Protein AF-0000000065923334 (afdb_homodimer)

Solvent-accessible surface area (backbone atoms only — not comparable to full-atom values): 30752 Å² total; per-residue (Å²): 133,65,55,25,35,30,34,39,25,68,46,68,60,24,47,44,51,48,52,45,28,43,75,62,55,32,45,73,48,76,42,42,75,89,72,54,79,88,56,65,76,71,51,62,82,41,47,35,40,34,36,36,36,59,44,89,51,41,60,65,51,36,52,54,48,45,75,56,58,66,65,83,81,29,35,36,35,35,48,42,52,31,47,34,77,88,77,65,38,38,50,63,55,48,43,44,72,52,42,68,85,41,55,64,32,28,46,32,29,14,68,57,46,70,49,48,74,72,68,32,42,33,46,35,32,31,10,18,57,68,72,62,34,48,54,49,35,71,46,50,40,42,80,50,39,35,55,37,52,38,71,52,29,58,14,31,43,44,22,40,30,50,33,28,37,50,7,22,49,32,14,26,37,55,44,64,65,37,50,56,25,35,42,19,47,48,52,33,52,42,49,51,38,43,40,59,53,34,39,74,75,64,18,50,68,69,41,35,59,28,48,15,12,40,5,20,30,44,28,34,44,72,30,84,83,25,45,27,12,42,35,16,25,33,38,39,70,69,40,50,59,70,55,19,54,72,72,33,85,71,83,45,51,18,63,58,37,23,50,43,48,47,54,50,25,62,77,66,71,53,84,45,68,67,48,48,38,45,34,34,35,67,72,63,78,32,52,62,68,56,37,49,51,55,64,55,65,48,80,81,66,67,76,67,74,79,88,130,133,64,54,25,35,30,33,38,25,70,46,69,60,24,46,44,49,49,53,46,27,42,74,61,55,31,46,72,48,76,43,42,74,89,73,52,79,89,58,64,75,72,51,62,82,40,46,34,40,34,36,36,37,58,45,89,50,41,60,64,51,36,53,54,47,45,74,56,58,65,64,84,82,28,33,37,35,35,48,42,51,32,46,33,77,90,77,64,38,38,49,61,54,48,44,42,70,53,40,67,87,40,55,63,33,28,48,29,28,14,69,57,46,70,48,48,74,72,67,32,42,31,45,36,33,30,10,19,56,68,72,62,33,48,54,49,36,71,48,49,39,43,79,50,39,35,57,38,55,38,70,52,28,60,15,29,44,42,21,40,30,51,31,28,38,49,6,21,48,32,14,26,38,54,44,63,65,37,51,56,25,36,42,18,46,50,53,33,53,42,49,51,38,43,39,57,54,33,39,74,74,65,19,51,66,69,41,35,59,28,48,15,12,41,5,20,30,44,28,32,42,73,31,83,83,24,45,26,13,41,34,16,26,35,38,38,71,69,40,50,61,71,56,20,53,71,73,32,86,73,82,43,51,19,62,58,36,25,51,41,48,46,55,50,25,62,78,66,71,51,83,45,68,67,48,47,37,46,35,32,35,67,72,61,78,32,52,61,68,57,36,49,51,55,64,54,64,50,79,83,64,66,76,67,73,77,82,132

pLDDT: mean 94.19, std 11.27, range [17.94, 98.88]

Sequence (616 aa):
MSPRVLILGLGHWGQTLAYLFEQRGCTVSSWGRSQGALSAALFQDIHLLVSALPIKAVREVAAQVTRLHPPLGIILVSATKGLESETFATAADIWQTYCPHHDLVVLSGPNLASEIQQGLPAAAVVGGNLAATKQVQDCLGSPTFRLYSNEDRRGVEMGGIFKNVIAIACGVNDGLGLGVNARSALITRGLVEMVRVGTHWGGQVETFYGLSGLGDLLATCTSALSRNYQVGWHLAQGKSLSQALALTKGTAEGVNTARVLCTYAQQHQLDIPITAMVNAVLCGSLTPQAALHCLLERPFKPEVIPGQMSPRVLILGLGHWGQTLAYLFEQRGCTVSSWGRSQGALSAALFQDIHLLVSALPIKAVREVAAQVTRLHPPLGIILVSATKGLESETFATAADIWQTYCPHHDLVVLSGPNLASEIQQGLPAAAVVGGNLAATKQVQDCLGSPTFRLYSNEDRRGVEMGGIFKNVIAIACGVNDGLGLGVNARSALITRGLVEMVRVGTHWGGQVETFYGLSGLGDLLATCTSALSRNYQVGWHLAQGKSLSQALALTKGTAEGVNTARVLCTYAQQHQLDIPITAMVNAVLCGSLTPQAALHCLLERPFKPEVIPGQ

InterPro domains:
  IPR006109 Glycerol-3-phosphate dehydrogenase, NAD-dependent, C-terminal [PF07479] (152-292)
  IPR006168 Glycerol-3-phosphate dehydrogenase, NAD-dependent [MF_00394] (3-294)
  IPR006168 Glycerol-3-phosphate dehydrogenase, NAD-dependent [PIRSF000114] (2-303)
  IPR006168 Glycerol-3-phosphate dehydrogenase, NAD-dependent [PS00957] (160-181)
  IPR008927 6-phosphogluconate dehydrogenase-like, C-terminal domain superfamily [SSF48179] (151-303)
  IPR011128 Glycerol-3-phosphate dehydrogenase, NAD-dependent, N-terminal [PF01210] (44-128)
  IPR013328 6-phosphogluconate dehydrogenase, domain 2 [G3DSA:1.10.1040.10] (162-306)
  IPR036291 NAD(P)-binding domain superfamily [SSF51735] (3-152)

Foldseek 3Di:
DAAEEEEEADPLVSVLQQVLLVVLPHHYHYDYPVVPADDLVSLPRHQEYEYPDEPVCLLVNLQRVLVSPRDENYEYEYAYQFADQPPRDFSQRSNCVSPVRHHYKYKAFLDDSVCVVVLAAGEIEIEDDDVSQVVVCSSRDDPRYHYYYHPQRQLLNLLSHQLLQLLLLLLLCVLLVVDDVVNVVSLVVSLLLSLQLSVVVPGDNVSLVDGSHSRNSCSQNPDPSRLSSQLSNVLNVVDASVVSNVVRPDDRNNQSSLNRVVVVCVVVVRDRLSSVLSNCSNVPVDRSVRSVVVVVPDDDDPPDPDDD/DAAEEEEEADPLVSVLQQVLLVVLVHHYHYDYPVVPADDLVSLPRHQEYEYPDEPVCLLVNLQRVLVSPRDENHEYEYAYQAADQPPRDFSQRSNCVSPVRHHYKYKAFQDDSVCVVVLAAGEIEIEDDPVSQVVVCSSRDDPRYHYYYHPQRQLLNLLSHQLLQLLLLLLLCVLLVVDDVVNVVSLVVSLLLSLQLSVVVPGDSVSLVDGSHSVNSCSQNPDPSRLSSQLSNVLNVVDASVVSNVVRPDDRNNQSSLNRVVVVCVVVVGDRLSSVLSNCSNVPVDRSVRSVVVVVPDDDDDPDPDDD

Structure (mmCIF, N/CA/C/O backbone):
data_AF-0000000065923334-model_v1
#
loop_
_entity.id
_entity.type
_entity.pdbx_description
1 polymer 'Glycerol-3-phosphate dehydrogenase'
#
loop_
_atom_site.group_PDB
_atom_site.id
_atom_site.type_symbol
_atom_site.label_atom_id
_atom_site.label_alt_id
_atom_site.label_comp_id
_atom_site.label_asym_id
_atom_site.label_entity_id
_atom_site.label_seq_id
_atom_site.pdbx_PDB_ins_code
_atom_site.Cartn_x
_atom_site.Cartn_y
_atom_site.Cartn_z
_atom_site.occupancy
_atom_site.B_iso_or_equiv
_atom_site.auth_seq_id
_atom_site.auth_comp_id
_atom_site.auth_asym_id
_atom_site.auth_atom_id
_atom_site.pdbx_PDB_model_num
ATOM 1 N N . MET A 1 1 ? -21.312 30.078 19.25 1 72.88 1 MET A N 1
ATOM 2 C CA . MET A 1 1 ? -20.344 30.828 18.453 1 72.88 1 MET A CA 1
ATOM 3 C C . MET A 1 1 ? -19.484 29.891 17.609 1 72.88 1 MET A C 1
ATOM 5 O O . MET A 1 1 ? -19.25 28.734 18 1 72.88 1 MET A O 1
ATOM 9 N N . SER A 1 2 ? -19.125 30.25 16.422 1 91.12 2 SER A N 1
ATOM 10 C CA . SER A 1 2 ? -18.312 29.422 15.516 1 91.12 2 SER A CA 1
ATOM 11 C C . SER A 1 2 ? -16.891 29.297 16.016 1 91.12 2 SER A C 1
ATOM 13 O O . SER A 1 2 ? -16.281 30.266 16.469 1 91.12 2 SER A O 1
ATOM 15 N N . PRO A 1 3 ? -16.406 28.109 16.062 1 95.88 3 PRO A N 1
ATOM 16 C CA . PRO A 1 3 ? -15.016 27.953 16.531 1 95.88 3 PRO A CA 1
ATOM 17 C C . PRO A 1 3 ? -14.023 28.766 15.703 1 95.88 3 PRO A C 1
ATOM 19 O O . PRO A 1 3 ? -14.172 28.891 14.484 1 95.88 3 PRO A O 1
ATOM 22 N N . ARG A 1 4 ? -13.078 29.391 16.406 1 97.81 4 ARG A N 1
ATOM 23 C CA . ARG A 1 4 ? -12.047 30.203 15.758 1 97.81 4 ARG A CA 1
ATOM 24 C C . ARG A 1 4 ? -10.742 29.422 15.617 1 97.81 4 ARG A C 1
ATOM 26 O O . ARG A 1 4 ? -10.227 28.891 16.609 1 97.81 4 ARG A O 1
ATOM 33 N N . VAL A 1 5 ? -10.211 29.406 14.367 1 98.38 5 VAL A N 1
ATOM 34 C CA . VAL A 1 5 ? -9.008 28.641 14.047 1 98.38 5 VAL A CA 1
ATOM 35 C C . VAL A 1 5 ? -7.938 29.562 13.492 1 98.38 5 VAL A C 1
ATOM 37 O O . VAL A 1 5 ? -8.219 30.391 12.609 1 98.38 5 VAL A O 1
ATOM 40 N N . LEU A 1 6 ? -6.742 29.516 14.055 1 98.56 6 LEU A N 1
ATOM 41 C CA . LEU A 1 6 ? -5.59 30.203 13.492 1 98.56 6 LEU A CA 1
ATOM 42 C C . LEU A 1 6 ? -4.652 29.234 12.797 1 98.56 6 LEU A C 1
ATOM 44 O O . LEU A 1 6 ? -4.203 28.25 13.398 1 98.56 6 LEU A O 1
ATOM 48 N N . ILE A 1 7 ? -4.344 29.484 11.57 1 98.62 7 ILE A N 1
ATOM 49 C CA . ILE A 1 7 ? -3.447 28.641 10.797 1 98.62 7 ILE A CA 1
ATOM 50 C C . ILE A 1 7 ? -2.115 29.344 10.586 1 98.62 7 ILE A C 1
ATOM 52 O O . ILE A 1 7 ? -2.076 30.469 10.055 1 98.62 7 ILE A O 1
ATOM 56 N N . LEU A 1 8 ? -1.091 28.75 11.07 1 98.44 8 LEU A N 1
ATOM 57 C CA . LEU A 1 8 ? 0.266 29.219 10.805 1 98.44 8 LEU A CA 1
ATOM 58 C C . LEU A 1 8 ? 0.87 28.5 9.609 1 98.44 8 LEU A C 1
ATOM 60 O O . LEU A 1 8 ? 1.104 27.281 9.656 1 98.44 8 LEU A O 1
ATOM 64 N N . GLY A 1 9 ? 1.203 29.172 8.516 1 96.81 9 GLY A N 1
ATOM 65 C CA . GLY A 1 9 ? 1.685 28.625 7.258 1 96.81 9 GLY A CA 1
ATOM 66 C C . GLY A 1 9 ? 0.681 28.75 6.125 1 96.81 9 GLY A C 1
ATOM 67 O O . GLY A 1 9 ? -0.429 28.219 6.215 1 96.81 9 GLY A O 1
ATOM 68 N N . LEU A 1 10 ? 1.07 29.359 5.043 1 93.56 10 LEU A N 1
ATOM 69 C CA . LEU A 1 10 ? 0.17 29.656 3.934 1 93.56 10 LEU A CA 1
ATOM 70 C C . LEU A 1 10 ? 0.545 28.859 2.697 1 93.56 10 LEU A C 1
ATOM 72 O O . LEU A 1 10 ? 0.231 29.25 1.572 1 93.56 10 LEU A O 1
ATOM 76 N N . GLY A 1 11 ? 1.272 27.781 2.904 1 92.31 11 GLY A N 1
ATOM 77 C CA . GLY A 1 11 ? 1.536 26.891 1.788 1 92.31 11 GLY A CA 1
ATOM 78 C C . GLY A 1 11 ? 0.301 26.156 1.312 1 92.31 11 GLY A C 1
ATOM 79 O O . GLY A 1 11 ? -0.807 26.406 1.788 1 92.31 11 GLY A O 1
ATOM 80 N N . HIS A 1 12 ? 0.461 25.25 0.397 1 92 12 HIS A N 1
ATOM 81 C CA . HIS A 1 12 ? -0.661 24.531 -0.194 1 92 12 HIS A CA 1
ATOM 82 C C . HIS A 1 12 ? -1.487 23.828 0.876 1 92 12 HIS A C 1
ATOM 84 O O . HIS A 1 12 ? -2.719 23.891 0.85 1 92 12 HIS A O 1
ATOM 90 N N . TRP A 1 13 ? -0.776 23.203 1.788 1 95.38 13 TRP A N 1
ATOM 91 C CA . TRP A 1 13 ? -1.485 22.453 2.82 1 95.38 13 TRP A CA 1
ATOM 92 C C . TRP A 1 13 ? -2.184 23.391 3.795 1 95.38 13 TRP A C 1
ATOM 94 O O . TRP A 1 13 ? -3.312 23.141 4.215 1 95.38 13 TRP A O 1
ATOM 104 N N . GLY A 1 14 ? -1.472 24.469 4.191 1 96.94 14 GLY A N 1
ATOM 105 C CA . GLY A 1 14 ? -2.107 25.469 5.043 1 96.94 14 GLY A CA 1
ATOM 106 C C . GLY A 1 14 ? -3.375 26.047 4.445 1 96.94 14 GLY A C 1
ATOM 107 O O . GLY A 1 14 ? -4.391 26.156 5.129 1 96.94 14 GLY A O 1
ATOM 108 N N . GLN A 1 15 ? -3.326 26.312 3.195 1 97.06 15 GLN A N 1
ATOM 109 C CA . GLN A 1 15 ? -4.488 26.859 2.494 1 97.06 15 GLN A CA 1
ATOM 110 C C . GLN A 1 15 ? -5.605 25.812 2.408 1 97.06 15 GLN A C 1
ATOM 112 O O . GLN A 1 15 ? -6.785 26.156 2.535 1 97.06 15 GLN A O 1
ATOM 117 N N . THR A 1 16 ? -5.227 24.641 2.172 1 97.75 16 THR A N 1
ATOM 118 C CA . THR A 1 16 ? -6.203 23.547 2.102 1 97.75 16 THR A CA 1
ATOM 119 C C . THR A 1 16 ? -6.902 23.375 3.443 1 97.75 16 THR A C 1
ATOM 121 O O . THR A 1 16 ? -8.125 23.203 3.494 1 97.75 16 THR A O 1
ATOM 124 N N . LEU A 1 17 ? -6.129 23.422 4.512 1 98.38 17 LEU A N 1
ATOM 125 C CA . LEU A 1 17 ? -6.711 23.281 5.844 1 98.38 17 LEU A CA 1
ATOM 126 C C . LEU A 1 17 ? -7.637 24.453 6.152 1 98.38 17 LEU A C 1
ATOM 128 O O . LEU A 1 17 ? -8.703 24.266 6.738 1 98.38 17 LEU A O 1
ATOM 132 N N . ALA A 1 18 ? -7.215 25.641 5.73 1 98.19 18 ALA A N 1
ATOM 133 C CA . ALA A 1 18 ? -8.078 26.812 5.898 1 98.19 18 ALA A CA 1
ATOM 134 C C . ALA A 1 18 ? -9.43 26.594 5.219 1 98.19 18 ALA A C 1
ATOM 136 O O . ALA A 1 18 ? -10.477 26.828 5.82 1 98.19 18 ALA A O 1
ATOM 137 N N . TYR A 1 19 ? -9.344 26.156 4.008 1 97.75 19 TYR A N 1
ATOM 138 C CA . TYR A 1 19 ? -10.539 25.875 3.223 1 97.75 19 TYR A CA 1
ATOM 139 C C . TYR A 1 19 ? -11.43 24.859 3.928 1 97.75 19 TYR A C 1
ATOM 141 O O . TYR A 1 19 ? -12.641 25.062 4.047 1 97.75 19 TYR A O 1
ATOM 149 N N . LEU A 1 20 ? -10.891 23.781 4.445 1 97.88 20 LEU A N 1
ATOM 150 C CA . LEU A 1 20 ? -11.641 22.719 5.09 1 97.88 20 LEU A CA 1
ATOM 151 C C . LEU A 1 20 ? -12.312 23.219 6.367 1 97.88 20 LEU A C 1
ATOM 153 O O . LEU A 1 20 ? -13.477 22.922 6.617 1 97.88 20 LEU A O 1
ATOM 157 N N . PHE A 1 21 ? -11.562 23.969 7.172 1 98.31 21 PHE A N 1
ATOM 158 C CA . PHE A 1 21 ? -12.133 24.516 8.398 1 98.31 21 PHE A CA 1
ATOM 159 C C . PHE A 1 21 ? -13.273 25.469 8.078 1 98.31 21 PHE A C 1
ATOM 161 O O . PHE A 1 21 ? -14.305 25.469 8.758 1 98.31 21 PHE A O 1
ATOM 168 N N . GLU A 1 22 ? -13.102 26.297 7.082 1 97.94 22 GLU A N 1
ATOM 169 C CA . GLU A 1 22 ? -14.141 27.234 6.684 1 97.94 22 GLU A CA 1
ATOM 170 C C . GLU A 1 22 ? -15.398 26.5 6.227 1 97.94 22 GLU A C 1
ATOM 172 O O . GLU A 1 22 ? -16.516 26.922 6.539 1 97.94 22 GLU A O 1
ATOM 177 N N . GLN A 1 23 ? -15.227 25.453 5.535 1 96.5 23 GLN A N 1
ATOM 178 C CA . GLN A 1 23 ? -16.359 24.656 5.074 1 96.5 23 GLN A CA 1
ATOM 179 C C . GLN A 1 23 ? -17.141 24.078 6.25 1 96.5 23 GLN A C 1
ATOM 181 O O . GLN A 1 23 ? -18.344 23.828 6.133 1 96.5 23 GLN A O 1
ATOM 186 N N . ARG A 1 24 ? -16.5 23.922 7.344 1 96.94 24 ARG A N 1
ATOM 187 C CA . ARG A 1 24 ? -17.141 23.375 8.539 1 96.94 24 ARG A CA 1
ATOM 188 C C . ARG A 1 24 ? -17.734 24.5 9.398 1 96.94 24 ARG A C 1
ATOM 190 O O . ARG A 1 24 ? -18.219 24.234 10.5 1 96.94 24 ARG A O 1
ATOM 197 N N . GLY A 1 25 ? -17.609 25.734 8.938 1 97.12 25 GLY A N 1
ATOM 198 C CA . GLY A 1 25 ? -18.234 26.859 9.609 1 97.12 25 GLY A CA 1
ATOM 199 C C . GLY A 1 25 ? -17.344 27.547 10.617 1 97.12 25 GLY A C 1
ATOM 200 O O . GLY A 1 25 ? -17.781 28.391 11.391 1 97.12 25 GLY A O 1
ATOM 201 N N . CYS A 1 26 ? -16.094 27.219 10.594 1 98.25 26 CYS A N 1
ATOM 202 C CA . CYS A 1 26 ? -15.164 27.891 11.492 1 98.25 26 CYS A CA 1
ATOM 203 C C . CYS A 1 26 ? -14.773 29.266 10.961 1 98.25 26 CYS A C 1
ATOM 205 O O . CYS A 1 26 ? -14.812 29.5 9.758 1 98.25 26 CYS A O 1
ATOM 207 N N . THR A 1 27 ? -14.484 30.156 11.883 1 98.19 27 THR A N 1
ATOM 208 C CA . THR A 1 27 ? -13.812 31.391 11.523 1 98.19 27 THR A CA 1
ATOM 209 C C . THR A 1 27 ? -12.297 31.188 11.477 1 98.19 27 THR A C 1
ATOM 211 O O . THR A 1 27 ? -11.68 30.844 12.484 1 98.19 27 THR A O 1
ATOM 214 N N . VAL A 1 28 ? -11.727 31.453 10.297 1 98.25 28 VAL A N 1
ATOM 215 C CA . VAL A 1 28 ? -10.328 31.094 10.117 1 98.25 28 VAL A CA 1
ATOM 216 C C . VAL A 1 28 ? -9.492 32.344 9.906 1 98.25 28 VAL A C 1
ATOM 218 O O . VAL A 1 28 ? -9.867 33.219 9.117 1 98.25 28 VAL A O 1
ATOM 221 N N . SER A 1 29 ? -8.438 32.5 10.68 1 97.56 29 SER A N 1
ATOM 222 C CA . SER A 1 29 ? -7.355 33.469 10.414 1 97.56 29 SER A CA 1
ATOM 223 C C . SER A 1 29 ? -6.07 32.75 10.031 1 97.56 29 SER A C 1
ATOM 225 O O . SER A 1 29 ? -5.828 31.609 10.477 1 97.56 29 SER A O 1
ATOM 227 N N . SER A 1 30 ? -5.293 33.375 9.227 1 97.25 30 SER A N 1
ATOM 228 C CA . SER A 1 30 ? -4.066 32.75 8.75 1 97.25 30 SER A CA 1
ATOM 229 C C . SER A 1 30 ? -2.881 33.688 8.852 1 97.25 30 SER A C 1
ATOM 231 O O . SER A 1 30 ? -3.053 34.906 8.836 1 97.25 30 SER A O 1
ATOM 233 N N . TRP A 1 31 ? -1.714 33.125 8.977 1 97.81 31 TRP A N 1
ATOM 234 C CA . TRP A 1 31 ? -0.457 33.844 9.055 1 97.81 31 TRP A CA 1
ATOM 235 C C . TRP A 1 31 ? 0.638 33.125 8.258 1 97.81 31 TRP A C 1
ATOM 237 O O . TRP A 1 31 ? 0.708 31.906 8.258 1 97.81 31 TRP A O 1
ATOM 247 N N . GLY A 1 32 ? 1.428 33.906 7.527 1 95.69 32 GLY A N 1
ATOM 248 C CA . GLY A 1 32 ? 2.623 33.438 6.855 1 95.69 32 GLY A CA 1
ATOM 249 C C . GLY A 1 32 ? 3.875 34.188 7.238 1 95.69 32 GLY A C 1
ATOM 250 O O . GLY A 1 32 ? 3.793 35.312 7.727 1 95.69 32 GLY A O 1
ATOM 251 N N . ARG A 1 33 ? 5.023 33.688 6.965 1 90.44 33 ARG A N 1
ATOM 252 C CA . ARG A 1 33 ? 6.309 34.25 7.379 1 90.44 33 ARG A CA 1
ATOM 253 C C . ARG A 1 33 ? 6.562 35.594 6.711 1 90.44 33 ARG A C 1
ATOM 255 O O . ARG A 1 33 ? 7.211 36.469 7.293 1 90.44 33 ARG A O 1
ATOM 262 N N . SER A 1 34 ? 5.984 35.656 5.617 1 91.38 34 SER A N 1
ATOM 263 C CA . SER A 1 34 ? 6.188 36.906 4.875 1 91.38 34 SER A CA 1
ATOM 264 C C . SER A 1 34 ? 5.492 38.094 5.559 1 91.38 34 SER A C 1
ATOM 266 O O . SER A 1 34 ? 5.789 39.25 5.273 1 91.38 34 SER A O 1
ATOM 268 N N . GLN A 1 35 ? 4.574 37.781 6.438 1 92.69 35 GLN A N 1
ATOM 269 C CA . GLN A 1 35 ? 3.812 38.844 7.129 1 92.69 35 GLN A CA 1
ATOM 270 C C . GLN A 1 35 ? 4.59 39.375 8.312 1 92.69 35 GLN A C 1
ATOM 272 O O . GLN A 1 35 ? 4.145 40.344 8.969 1 92.69 35 GLN A O 1
ATOM 277 N N . GLY A 1 36 ? 5.695 38.812 8.555 1 92 36 GLY A N 1
ATOM 278 C CA . GLY A 1 36 ? 6.535 39.312 9.633 1 92 36 GLY A CA 1
ATOM 279 C C . GLY A 1 36 ? 6.254 38.625 10.961 1 92 36 GLY A C 1
ATOM 280 O O . GLY A 1 36 ? 5.93 37.438 11.008 1 92 36 GLY A O 1
ATOM 281 N N . ALA A 1 37 ? 6.402 39.438 12.047 1 93 37 ALA A N 1
ATOM 282 C CA . ALA A 1 37 ? 6.309 38.844 13.391 1 93 37 ALA A CA 1
ATOM 283 C C . ALA A 1 37 ? 4.855 38.562 13.766 1 93 37 ALA A C 1
ATOM 285 O O . ALA A 1 37 ? 3.949 39.312 13.367 1 93 37 ALA A O 1
ATOM 286 N N . LEU A 1 38 ? 4.688 37.531 14.531 1 96.12 38 LEU A N 1
ATOM 287 C CA . LEU A 1 38 ? 3.367 37.188 15.047 1 96.12 38 LEU A CA 1
ATOM 288 C C . LEU A 1 38 ? 2.875 38.219 16.031 1 96.12 38 LEU A C 1
ATOM 290 O O . LEU A 1 38 ? 3.654 38.75 16.844 1 96.12 38 LEU A O 1
ATOM 294 N N . SER A 1 39 ? 1.62 38.562 15.922 1 94.5 39 SER A N 1
ATOM 295 C CA . SER A 1 39 ? 1.006 39.5 16.844 1 94.5 39 SER A CA 1
ATOM 296 C C . SER A 1 39 ? 0.096 38.781 17.844 1 94.5 39 SER A C 1
ATOM 298 O O . SER A 1 39 ? -0.567 37.812 17.5 1 94.5 39 SER A O 1
ATOM 300 N N . ALA A 1 40 ? -0.014 39.344 18.984 1 93.94 40 ALA A N 1
ATOM 301 C CA . ALA A 1 40 ? -0.861 38.781 20.031 1 93.94 40 ALA A CA 1
ATOM 302 C C . ALA A 1 40 ? -2.328 38.781 19.609 1 93.94 40 ALA A C 1
ATOM 304 O O . ALA A 1 40 ? -3.09 37.906 20.016 1 93.94 40 ALA A O 1
ATOM 305 N N . ALA A 1 41 ? -2.699 39.688 18.766 1 94.12 41 ALA A N 1
ATOM 306 C CA . ALA A 1 41 ? -4.082 39.844 18.328 1 94.12 41 ALA A CA 1
ATOM 307 C C . ALA A 1 41 ? -4.559 38.594 17.578 1 94.12 41 ALA A C 1
ATOM 309 O O . ALA A 1 41 ? -5.746 38.25 17.609 1 94.12 41 ALA A O 1
ATOM 310 N N . LEU A 1 42 ? -3.689 37.875 16.984 1 95.25 42 LEU A N 1
ATOM 311 C CA . LEU A 1 42 ? -4.02 36.688 16.203 1 95.25 42 LEU A CA 1
ATOM 312 C C . LEU A 1 42 ? -4.512 35.562 17.109 1 95.25 42 LEU A C 1
ATOM 314 O O . LEU A 1 42 ? -5.203 34.656 16.641 1 95.25 42 LEU A O 1
ATOM 318 N N . PHE A 1 43 ? -4.172 35.625 18.375 1 95.56 43 PHE A N 1
ATOM 319 C CA . PHE A 1 43 ? -4.426 34.531 19.266 1 95.56 43 PHE A CA 1
ATOM 320 C C . PHE A 1 43 ? -5.668 34.781 20.109 1 95.56 43 PHE A C 1
ATOM 322 O O . PHE A 1 43 ? -6.031 33.938 20.953 1 95.56 43 PHE A O 1
ATOM 329 N N . GLN A 1 44 ? -6.316 35.875 19.859 1 92.12 44 GLN A N 1
ATOM 330 C CA . GLN A 1 44 ? -7.492 36.219 20.656 1 92.12 44 GLN A CA 1
ATOM 331 C C . GLN A 1 44 ? -8.641 35.25 20.375 1 92.12 44 GLN A C 1
ATOM 333 O O . GLN A 1 44 ? -9.07 35.125 19.219 1 92.12 44 GLN A O 1
ATOM 338 N N . ASP A 1 45 ? -9.125 34.531 21.359 1 93.06 45 ASP A N 1
ATOM 339 C CA . ASP A 1 45 ? -10.328 33.719 21.391 1 93.06 45 ASP A CA 1
ATOM 340 C C . ASP A 1 45 ? -10.219 32.531 20.406 1 93.06 45 ASP A C 1
ATOM 342 O O . ASP A 1 45 ? -11.227 32.094 19.844 1 93.06 45 ASP A O 1
ATOM 346 N N . ILE A 1 46 ? -8.992 32.156 20.094 1 95.44 46 ILE A N 1
ATOM 347 C CA . ILE A 1 46 ? -8.898 31.016 19.172 1 95.44 46 ILE A CA 1
ATOM 348 C C . ILE A 1 46 ? -9.102 29.703 19.938 1 95.44 46 ILE A C 1
ATOM 350 O O . ILE A 1 46 ? -8.727 29.594 21.094 1 95.44 46 ILE A O 1
ATOM 354 N N . HIS A 1 47 ? -9.68 28.781 19.25 1 96.38 47 HIS A N 1
ATOM 355 C CA . HIS A 1 47 ? -9.93 27.438 19.766 1 96.38 47 HIS A CA 1
ATOM 356 C C . HIS A 1 47 ? -8.844 26.469 19.328 1 96.38 47 HIS A C 1
ATOM 358 O O . HIS A 1 47 ? -8.414 25.625 20.109 1 96.38 47 HIS A O 1
ATOM 364 N N . LEU A 1 48 ? -8.406 26.578 18.109 1 98.25 48 LEU A N 1
ATOM 365 C CA . LEU A 1 48 ? -7.387 25.719 17.531 1 98.25 48 LEU A CA 1
ATOM 366 C C . LEU A 1 48 ? -6.258 26.547 16.922 1 98.25 48 LEU A C 1
ATOM 368 O O . LEU A 1 48 ? -6.512 27.562 16.266 1 98.25 48 LEU A O 1
ATOM 372 N N . LEU A 1 49 ? -5.09 26.188 17.234 1 98.56 49 LEU A N 1
ATOM 373 C CA . LEU A 1 49 ? -3.896 26.688 16.562 1 98.56 49 LEU A CA 1
ATOM 374 C C . LEU A 1 49 ? -3.291 25.594 15.664 1 98.56 49 LEU A C 1
ATOM 376 O O . LEU A 1 49 ? -2.736 24.609 16.172 1 98.56 49 LEU A O 1
ATOM 380 N N . VAL A 1 50 ? -3.338 25.766 14.344 1 98.81 50 VAL A N 1
ATOM 381 C CA . VAL A 1 50 ? -2.875 24.766 13.383 1 98.81 50 VAL A CA 1
ATOM 382 C C . VAL A 1 50 ? -1.543 25.203 12.781 1 98.81 50 VAL A C 1
ATOM 384 O O . VAL A 1 50 ? -1.436 26.297 12.234 1 98.81 50 VAL A O 1
ATOM 387 N N . SER A 1 51 ? -0.585 24.406 12.938 1 98.75 51 SER A N 1
ATOM 388 C CA . SER A 1 51 ? 0.716 24.656 12.328 1 98.75 51 SER A CA 1
ATOM 389 C C . SER A 1 51 ? 0.917 23.797 11.078 1 98.75 51 SER A C 1
ATOM 391 O O . SER A 1 51 ? 1.038 22.578 11.18 1 98.75 51 SER A O 1
ATOM 393 N N . ALA A 1 52 ? 0.936 24.391 9.945 1 98 52 ALA A N 1
ATOM 394 C CA . ALA A 1 52 ? 1.226 23.75 8.664 1 98 52 ALA A CA 1
ATOM 395 C C . ALA A 1 52 ? 2.516 24.297 8.055 1 98 52 ALA A C 1
ATOM 397 O O . ALA A 1 52 ? 2.58 24.547 6.855 1 98 52 ALA A O 1
ATOM 398 N N . LEU A 1 53 ? 3.48 24.516 8.867 1 97.56 53 LEU A N 1
ATOM 399 C CA . LEU A 1 53 ? 4.773 25.078 8.484 1 97.56 53 LEU A CA 1
ATOM 400 C C . LEU A 1 53 ? 5.738 23.984 8.055 1 97.56 53 LEU A C 1
ATOM 402 O O . LEU A 1 53 ? 5.652 22.859 8.547 1 97.56 53 LEU A O 1
ATOM 406 N N . PRO A 1 54 ? 6.668 24.297 7.145 1 95.94 54 PRO A N 1
ATOM 407 C CA . PRO A 1 54 ? 7.785 23.359 6.965 1 95.94 54 PRO A CA 1
ATOM 408 C C . PRO A 1 54 ? 8.625 23.188 8.227 1 95.94 54 PRO A C 1
ATOM 410 O O . PRO A 1 54 ? 8.695 24.109 9.055 1 95.94 54 PRO A O 1
ATOM 413 N N . ILE A 1 55 ? 9.227 22.094 8.344 1 97.56 55 ILE A N 1
ATOM 414 C CA . ILE A 1 55 ? 9.922 21.734 9.578 1 97.56 55 ILE A CA 1
ATOM 415 C C . ILE A 1 55 ? 10.977 22.797 9.898 1 97.56 55 ILE A C 1
ATOM 417 O O . ILE A 1 55 ? 11.234 23.078 11.062 1 97.56 55 ILE A O 1
ATOM 421 N N . LYS A 1 56 ? 11.594 23.391 8.945 1 95.88 56 LYS A N 1
ATOM 422 C CA . LYS A 1 56 ? 12.68 24.344 9.148 1 95.88 56 LYS A CA 1
ATOM 423 C C . LYS A 1 56 ? 12.188 25.625 9.828 1 95.88 56 LYS A C 1
ATOM 425 O O . LYS A 1 56 ? 12.969 26.344 10.438 1 95.88 56 LYS A O 1
ATOM 430 N N . ALA A 1 57 ? 10.922 25.875 9.734 1 96.69 57 ALA A N 1
ATOM 431 C CA . ALA A 1 57 ? 10.367 27.125 10.266 1 96.69 57 ALA A CA 1
ATOM 432 C C . ALA A 1 57 ? 9.742 26.906 11.641 1 96.69 57 ALA A C 1
ATOM 434 O O . ALA A 1 57 ? 9.477 27.859 12.367 1 96.69 57 ALA A O 1
ATOM 435 N N . VAL A 1 58 ? 9.508 25.703 12.078 1 98.06 58 VAL A N 1
ATOM 436 C CA . VAL A 1 58 ? 8.664 25.375 13.219 1 98.06 58 VAL A CA 1
ATOM 437 C C . VAL A 1 58 ? 9.273 25.922 14.5 1 98.06 58 VAL A C 1
ATOM 439 O O . VAL A 1 58 ? 8.594 26.578 15.289 1 98.06 58 VAL A O 1
ATOM 442 N N . ARG A 1 59 ? 10.539 25.688 14.719 1 98.06 59 ARG A N 1
ATOM 443 C CA . ARG A 1 59 ? 11.164 26.062 15.984 1 98.06 59 ARG A CA 1
ATOM 444 C C . ARG A 1 59 ? 11.109 27.578 16.188 1 98.06 59 ARG A C 1
ATOM 446 O O . ARG A 1 59 ? 10.766 28.047 17.266 1 98.06 59 ARG A O 1
ATOM 453 N N . GLU A 1 60 ? 11.484 28.297 15.156 1 97.38 60 GLU A N 1
ATOM 454 C CA . GLU A 1 60 ? 11.477 29.75 15.242 1 97.38 60 GLU A CA 1
ATOM 455 C C . GLU A 1 60 ? 10.078 30.281 15.539 1 97.38 60 GLU A C 1
ATOM 457 O O . GLU A 1 60 ? 9.898 31.156 16.391 1 97.38 60 GLU A O 1
ATOM 462 N N . VAL A 1 61 ? 9.094 29.766 14.867 1 98.06 61 VAL A N 1
ATOM 463 C CA . VAL A 1 61 ? 7.719 30.234 15.031 1 98.06 61 VAL A CA 1
ATOM 464 C C . VAL A 1 61 ? 7.191 29.797 16.391 1 98.06 61 VAL A C 1
ATOM 466 O O . VAL A 1 61 ? 6.48 30.547 17.062 1 98.06 61 VAL A O 1
ATOM 469 N N . ALA A 1 62 ? 7.496 28.594 16.828 1 98.19 62 ALA A N 1
ATOM 470 C CA . ALA A 1 62 ? 7.09 28.109 18.141 1 98.19 62 ALA A CA 1
ATOM 471 C C . ALA A 1 62 ? 7.629 29.016 19.25 1 98.19 62 ALA A C 1
ATOM 473 O O . ALA A 1 62 ? 6.934 29.297 20.219 1 98.19 62 ALA A O 1
ATOM 474 N N . ALA A 1 63 ? 8.883 29.438 19.078 1 97.75 63 ALA A N 1
ATOM 475 C CA . ALA A 1 63 ? 9.492 30.359 20.047 1 97.75 63 ALA A CA 1
ATOM 476 C C . ALA A 1 63 ? 8.719 31.672 20.109 1 97.75 63 ALA A C 1
ATOM 478 O O . ALA A 1 63 ? 8.516 32.219 21.188 1 97.75 63 ALA A O 1
ATOM 479 N N . GLN A 1 64 ? 8.297 32.188 18.984 1 97.62 64 GLN A N 1
ATOM 480 C CA . GLN A 1 64 ? 7.5 33.406 18.938 1 97.62 64 GLN A CA 1
ATOM 481 C C . GLN A 1 64 ? 6.16 33.188 19.641 1 97.62 64 GLN A C 1
ATOM 483 O O . GLN A 1 64 ? 5.727 34.062 20.406 1 97.62 64 GLN A O 1
ATOM 488 N N . VAL A 1 65 ? 5.508 32.125 19.359 1 97.81 65 VAL A N 1
ATOM 489 C CA . VAL A 1 65 ? 4.203 31.812 19.953 1 97.81 65 VAL A CA 1
ATOM 490 C C . VAL A 1 65 ? 4.316 31.75 21.469 1 97.81 65 VAL A C 1
ATOM 492 O O . VAL A 1 65 ? 3.479 32.312 22.188 1 97.81 65 VAL A O 1
ATOM 495 N N . THR A 1 66 ? 5.297 31.047 21.906 1 96.38 66 THR A N 1
ATOM 496 C CA . THR A 1 66 ? 5.523 30.906 23.344 1 96.38 66 THR A CA 1
ATOM 497 C C . THR A 1 66 ? 5.648 32.281 24 1 96.38 66 THR A C 1
ATOM 499 O O . THR A 1 66 ? 5.109 32.5 25.094 1 96.38 66 THR A O 1
ATOM 502 N N . ARG A 1 67 ? 6.336 33.188 23.359 1 95.94 67 ARG A N 1
ATOM 503 C CA . ARG A 1 67 ? 6.574 34.5 23.906 1 95.94 67 ARG A CA 1
ATOM 504 C C . ARG A 1 67 ? 5.277 35.312 24 1 95.94 67 ARG A C 1
ATOM 506 O O . ARG A 1 67 ? 5.164 36.25 24.797 1 95.94 67 ARG A O 1
ATOM 513 N N . LEU A 1 68 ? 4.316 34.969 23.188 1 95.62 68 LEU A N 1
ATOM 514 C CA . LEU A 1 68 ? 3.055 35.719 23.141 1 95.62 68 LEU A CA 1
ATOM 515 C C . LEU A 1 68 ? 2.08 35.188 24.188 1 95.62 68 LEU A C 1
ATOM 517 O O . LEU A 1 68 ? 0.995 35.75 24.359 1 95.62 68 LEU A O 1
ATOM 521 N N . HIS A 1 69 ? 2.377 34.094 24.891 1 92.19 69 HIS A N 1
ATOM 522 C CA . HIS A 1 69 ? 1.583 33.469 25.953 1 92.19 69 HIS A CA 1
ATOM 523 C C . HIS A 1 69 ? 0.145 33.25 25.5 1 92.19 69 HIS A C 1
ATOM 525 O O . HIS A 1 69 ? -0.79 33.812 26.078 1 92.19 69 HIS A O 1
ATOM 531 N N . PRO A 1 70 ? 0.058 32.375 24.547 1 91.56 70 PRO A N 1
ATOM 532 C CA . PRO A 1 70 ? -1.314 32.094 24.109 1 91.56 70 PRO A CA 1
ATOM 533 C C . PRO A 1 70 ? -2.209 31.594 25.25 1 91.56 70 PRO A C 1
ATOM 535 O O . PRO A 1 70 ? -1.731 30.938 26.172 1 91.56 70 PRO A O 1
ATOM 538 N N . PRO A 1 71 ? -3.492 31.953 25.172 1 90.75 71 PRO A N 1
ATOM 539 C CA . PRO A 1 71 ? -4.414 31.547 26.234 1 90.75 71 PRO A CA 1
ATOM 540 C C . PRO A 1 71 ? -4.426 30.031 26.469 1 90.75 71 PRO A C 1
ATOM 542 O O . PRO A 1 71 ? -4.195 29.266 25.531 1 90.75 71 PRO A O 1
ATOM 545 N N . LEU A 1 72 ? -4.77 29.625 27.609 1 89.88 72 LEU A N 1
ATOM 546 C CA . LEU A 1 72 ? -4.898 28.219 27.938 1 89.88 72 LEU A CA 1
ATOM 547 C C . LEU A 1 72 ? -6.129 27.609 27.266 1 89.88 72 LEU A C 1
ATOM 549 O O . LEU A 1 72 ? -7.078 28.328 26.953 1 89.88 72 LEU A O 1
ATOM 553 N N . GLY A 1 73 ? -6.055 26.375 27.016 1 92.06 73 GLY A N 1
ATOM 554 C CA . GLY A 1 73 ? -7.211 25.688 26.453 1 92.06 73 GLY A CA 1
ATOM 555 C C . GLY A 1 73 ? -7.137 25.516 24.953 1 92.06 73 GLY A C 1
ATOM 556 O O . GLY A 1 73 ? -7.879 24.719 24.375 1 92.06 73 GLY A O 1
ATOM 557 N N . ILE A 1 74 ? -6.223 26.312 24.359 1 95.56 74 ILE A N 1
ATOM 558 C CA . ILE A 1 74 ? -6.027 26.172 22.922 1 95.56 74 ILE A CA 1
ATOM 559 C C . ILE A 1 74 ? -5.438 24.797 22.609 1 95.56 74 ILE A C 1
ATOM 561 O O . ILE A 1 74 ? -4.559 24.312 23.328 1 95.56 74 ILE A O 1
ATOM 565 N N . ILE A 1 75 ? -5.965 24.172 21.594 1 98.25 75 ILE A N 1
ATOM 566 C CA . ILE A 1 75 ? -5.387 22.922 21.109 1 98.25 75 ILE A CA 1
ATOM 567 C C . ILE A 1 75 ? -4.457 23.219 19.938 1 98.25 75 ILE A C 1
ATOM 569 O O . ILE A 1 75 ? -4.855 23.859 18.969 1 98.25 75 ILE A O 1
ATOM 573 N N . LEU A 1 76 ? -3.225 22.797 20.078 1 98.56 76 LEU A N 1
ATOM 574 C CA . LEU A 1 76 ? -2.246 22.922 19 1 98.56 76 LEU A CA 1
ATOM 575 C C . LEU A 1 76 ? -2.309 21.719 18.078 1 98.56 76 LEU A C 1
ATOM 577 O O . LEU A 1 76 ? -2.205 20.562 18.516 1 98.56 76 LEU A O 1
ATOM 581 N N . VAL A 1 77 ? -2.51 21.938 16.781 1 98.88 77 VAL A N 1
ATOM 582 C CA . VAL A 1 77 ? -2.564 20.906 15.758 1 98.88 77 VAL A CA 1
ATOM 583 C C . VAL A 1 77 ? -1.336 21 14.859 1 98.88 77 VAL A C 1
ATOM 585 O O . VAL A 1 77 ? -1.219 21.922 14.055 1 98.88 77 VAL A O 1
ATOM 588 N N . SER A 1 78 ? -0.453 20.047 15 1 98.88 78 SER A N 1
ATOM 589 C CA . SER A 1 78 ? 0.721 20 14.133 1 98.88 78 SER A CA 1
ATOM 590 C C . SER A 1 78 ? 0.433 19.219 12.859 1 98.88 78 SER A C 1
ATOM 592 O O . SER A 1 78 ? 0.057 18.047 12.914 1 98.88 78 SER A O 1
ATOM 594 N N . ALA A 1 79 ? 0.62 19.812 11.688 1 98.44 79 ALA A N 1
ATOM 595 C CA . ALA A 1 79 ? 0.385 19.172 10.398 1 98.44 79 ALA A CA 1
ATOM 596 C C . ALA A 1 79 ? 1.673 19.078 9.586 1 98.44 79 ALA A C 1
ATOM 598 O O . ALA A 1 79 ? 1.636 18.844 8.375 1 98.44 79 ALA A O 1
ATOM 599 N N . THR A 1 80 ? 2.809 19.328 10.281 1 97.56 80 TH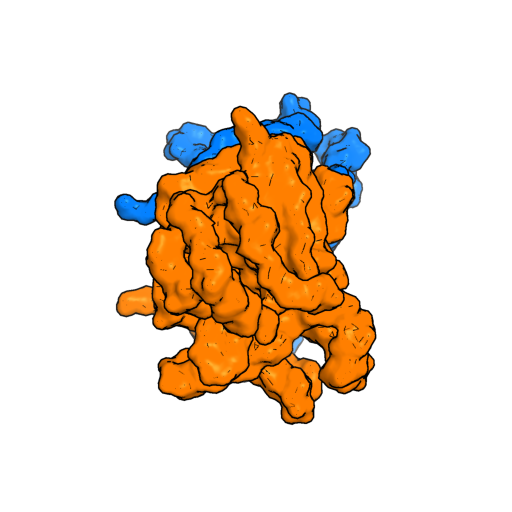R A N 1
ATOM 600 C CA . THR A 1 80 ? 4.113 19.297 9.633 1 97.56 80 THR A CA 1
ATOM 601 C C . THR A 1 80 ? 4.652 17.875 9.57 1 97.56 80 THR A C 1
ATOM 603 O O . THR A 1 80 ? 4.602 17.141 10.562 1 97.56 80 THR A O 1
ATOM 606 N N . LYS A 1 81 ? 5.164 17.469 8.438 1 96.5 81 LYS A N 1
ATOM 607 C CA . LYS A 1 81 ? 5.707 16.125 8.227 1 96.5 81 LYS A CA 1
ATOM 608 C C . LYS A 1 81 ? 7.195 16.188 7.902 1 96.5 81 LYS A C 1
ATOM 610 O O . LYS A 1 81 ? 7.602 15.883 6.781 1 96.5 81 LYS A O 1
ATOM 615 N N . GLY A 1 82 ? 7.988 16.438 8.953 1 97.06 82 GLY A N 1
ATOM 616 C CA . GLY A 1 82 ? 9.43 16.547 8.758 1 97.06 82 GLY A CA 1
ATOM 617 C C . GLY A 1 82 ? 10.211 16.375 10.047 1 97.06 82 GLY A C 1
ATOM 618 O O . GLY A 1 82 ? 9.625 16.266 11.125 1 97.06 82 GLY A O 1
ATOM 619 N N . LEU A 1 83 ? 11.523 16.281 9.875 1 97.88 83 LEU A N 1
ATOM 620 C CA . LEU A 1 83 ? 12.461 16.172 10.984 1 97.88 83 LEU A CA 1
ATOM 621 C C . LEU A 1 83 ? 13.438 17.344 10.992 1 97.88 83 LEU A C 1
ATOM 623 O O . LEU A 1 83 ? 13.938 17.75 9.938 1 97.88 83 LEU A O 1
ATOM 627 N N . GLU A 1 84 ? 13.617 17.844 12.156 1 97.5 84 GLU A N 1
ATOM 628 C CA . GLU A 1 84 ? 14.648 18.875 12.266 1 97.5 84 GLU A CA 1
ATOM 629 C C . GLU A 1 84 ? 16.047 18.281 12.047 1 97.5 84 GLU A C 1
ATOM 631 O O . GLU A 1 84 ? 16.375 17.234 12.602 1 97.5 84 GLU A O 1
ATOM 636 N N . SER A 1 85 ? 16.906 18.859 11.258 1 94.69 85 SER A N 1
ATOM 637 C CA . SER A 1 85 ? 18.188 18.328 10.797 1 94.69 85 SER A CA 1
ATOM 638 C C . SER A 1 85 ? 19.156 18.141 11.953 1 94.69 85 SER A C 1
ATOM 640 O O . SER A 1 85 ? 19.875 17.141 12.016 1 94.69 85 SER A O 1
ATOM 642 N N . GLU A 1 86 ? 19.234 19.031 12.898 1 91.56 86 GLU A N 1
ATOM 643 C CA . GLU A 1 86 ? 20.266 19.047 13.922 1 91.56 86 GLU A CA 1
ATOM 644 C C . GLU A 1 86 ? 19.859 18.219 15.133 1 91.56 86 GLU A C 1
ATOM 646 O O . GLU A 1 86 ? 20.688 17.5 15.711 1 91.56 86 GLU A O 1
ATOM 651 N N . THR A 1 87 ? 18.641 18.203 15.422 1 95.44 87 THR A N 1
ATOM 652 C CA . THR A 1 87 ? 18.219 17.609 16.688 1 95.44 87 THR A CA 1
ATOM 653 C C . THR A 1 87 ? 17.422 16.328 16.438 1 95.44 87 THR A C 1
ATOM 655 O O . THR A 1 87 ? 17.141 15.57 17.375 1 95.44 87 THR A O 1
ATOM 658 N N . PHE A 1 88 ? 16.969 16.031 15.203 1 96.12 88 PHE A N 1
ATOM 659 C CA . PHE A 1 88 ? 16.156 14.906 14.797 1 96.12 88 PHE A CA 1
ATOM 660 C C . PHE A 1 88 ? 14.742 15.023 15.375 1 96.12 88 PHE A C 1
ATOM 662 O O . PHE A 1 88 ? 13.953 14.086 15.305 1 96.12 88 PHE A O 1
ATOM 669 N N . ALA A 1 89 ? 14.43 16.234 15.938 1 97.62 89 ALA A N 1
ATOM 670 C CA . ALA A 1 89 ? 13.125 16.438 16.547 1 97.62 89 ALA A CA 1
ATOM 671 C C . ALA A 1 89 ? 12.023 16.516 15.5 1 97.62 89 ALA A C 1
ATOM 673 O O . ALA A 1 89 ? 12.227 17.109 14.43 1 97.62 89 ALA A O 1
ATOM 674 N N . THR A 1 90 ? 10.875 15.938 15.867 1 98.25 90 THR A N 1
ATOM 675 C CA . THR A 1 90 ? 9.688 16.172 15.047 1 98.25 90 THR A CA 1
ATOM 676 C C . THR A 1 90 ? 9.086 17.531 15.344 1 98.25 90 THR A C 1
ATOM 678 O O . THR A 1 90 ? 9.477 18.203 16.297 1 98.25 90 THR A O 1
ATOM 681 N N . ALA A 1 91 ? 8.164 17.953 14.492 1 98.69 91 ALA A N 1
ATOM 682 C CA . ALA A 1 91 ? 7.465 19.203 14.742 1 98.69 91 ALA A CA 1
ATOM 683 C C . ALA A 1 91 ? 6.715 19.172 16.078 1 98.69 91 ALA A C 1
ATOM 685 O O . ALA A 1 91 ? 6.727 20.141 16.828 1 98.69 91 ALA A O 1
ATOM 686 N N . ALA A 1 92 ? 6.062 18.047 16.328 1 98.56 92 ALA A N 1
ATOM 687 C CA . ALA A 1 92 ? 5.332 17.906 17.594 1 98.56 92 ALA A CA 1
ATOM 688 C C . ALA A 1 92 ? 6.273 18.016 18.781 1 98.56 92 ALA A C 1
ATOM 690 O O . ALA A 1 92 ? 5.918 18.594 19.812 1 98.56 92 ALA A O 1
ATOM 691 N N . ASP A 1 93 ? 7.477 17.391 18.672 1 98.12 93 ASP A N 1
ATOM 692 C CA . ASP A 1 93 ? 8.469 17.516 19.734 1 98.12 93 ASP A CA 1
ATOM 693 C C . ASP A 1 93 ? 8.812 18.969 20 1 98.12 93 ASP A C 1
ATOM 695 O O . ASP A 1 93 ? 8.914 19.391 21.156 1 98.12 93 ASP A O 1
ATOM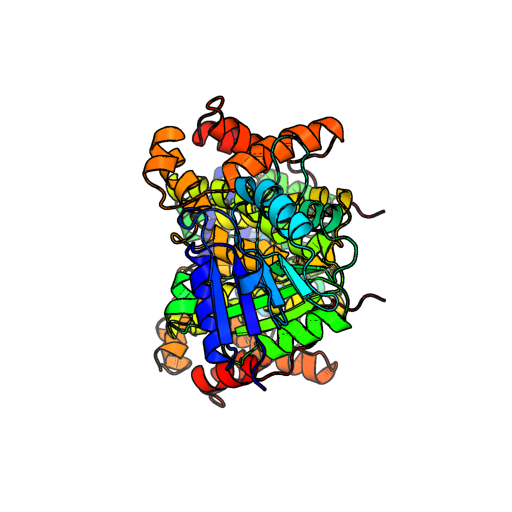 699 N N . ILE A 1 94 ? 9.031 19.688 18.984 1 98.62 94 ILE A N 1
ATOM 700 C CA . ILE A 1 94 ? 9.406 21.094 19.094 1 98.62 94 ILE A CA 1
ATOM 701 C C . ILE A 1 94 ? 8.266 21.875 19.75 1 98.62 94 ILE A C 1
ATOM 703 O O . ILE A 1 94 ? 8.484 22.594 20.719 1 98.62 94 ILE A O 1
ATOM 707 N N . TRP A 1 95 ? 7.059 21.719 19.281 1 98.62 95 TRP A N 1
ATOM 708 C CA . TRP A 1 95 ? 5.902 22.406 19.844 1 98.62 95 TRP A CA 1
ATOM 709 C C . TRP A 1 95 ? 5.719 22.047 21.312 1 98.62 95 TRP A C 1
ATOM 711 O O . TRP A 1 95 ? 5.375 22.891 22.125 1 98.62 95 TRP A O 1
ATOM 721 N N . GLN A 1 96 ? 5.879 20.766 21.625 1 97.94 96 GLN A N 1
ATOM 722 C CA . GLN A 1 96 ? 5.734 20.312 23 1 97.94 96 GLN A CA 1
ATOM 723 C C . GLN A 1 96 ? 6.742 21 23.906 1 97.94 96 GLN A C 1
ATOM 725 O O . GLN A 1 96 ? 6.43 21.312 25.062 1 97.94 96 GLN A O 1
ATOM 730 N N . THR A 1 97 ? 7.934 21.203 23.484 1 97.75 97 THR A N 1
ATOM 731 C CA . THR A 1 97 ? 8.984 21.859 24.25 1 97.75 97 THR A CA 1
ATOM 732 C C . THR A 1 97 ? 8.625 23.312 24.516 1 97.75 97 THR A C 1
ATOM 734 O O . THR A 1 97 ? 8.805 23.812 25.641 1 97.75 97 THR A O 1
ATOM 737 N N . TYR A 1 98 ? 8.078 24.031 23.594 1 97.75 98 TYR A N 1
ATOM 738 C CA . TYR A 1 98 ? 7.82 25.469 23.688 1 97.75 98 TYR A CA 1
ATOM 739 C C . TYR A 1 98 ? 6.461 25.734 24.328 1 97.75 98 TYR A C 1
ATOM 741 O O . TYR A 1 98 ? 6.273 26.75 25 1 97.75 98 TYR A O 1
ATOM 749 N N . CYS A 1 99 ? 5.5 24.812 24.125 1 96.81 99 CYS A N 1
ATOM 750 C CA . CYS A 1 99 ? 4.141 24.984 24.625 1 96.81 99 CYS A CA 1
ATOM 751 C C . CYS A 1 99 ? 3.691 23.75 25.422 1 96.81 99 CYS A C 1
ATOM 753 O O . CYS A 1 99 ? 2.654 23.156 25.109 1 96.81 99 CYS A O 1
ATOM 755 N N . PRO A 1 100 ? 4.336 23.453 26.484 1 95.44 100 PRO A N 1
ATOM 756 C CA . PRO A 1 100 ? 4.078 22.203 27.203 1 95.44 100 PRO A CA 1
ATOM 757 C C . PRO A 1 100 ? 2.703 22.188 27.875 1 95.44 100 PRO A C 1
ATOM 759 O O . PRO A 1 100 ? 2.186 21.109 28.203 1 95.44 100 PRO A O 1
ATOM 762 N N . HIS A 1 101 ? 2.08 23.266 28.031 1 94.94 101 HIS A N 1
ATOM 763 C CA . HIS A 1 101 ? 0.834 23.312 28.797 1 94.94 101 HIS A CA 1
ATOM 764 C C . HIS A 1 101 ? -0.375 23.25 27.859 1 94.94 101 HIS A C 1
ATOM 766 O O . HIS A 1 101 ? -1.518 23.266 28.328 1 94.94 101 HIS A O 1
ATOM 772 N N . HIS A 1 102 ? -0.169 23.188 26.594 1 96.31 102 HIS A N 1
ATOM 773 C CA . HIS A 1 102 ? -1.257 23.078 25.641 1 96.31 102 HIS A CA 1
ATOM 774 C C . HIS A 1 102 ? -1.396 21.656 25.109 1 96.31 102 HIS A C 1
ATOM 776 O O . HIS A 1 102 ? -0.398 20.953 24.938 1 96.31 102 HIS A O 1
ATOM 782 N N . ASP A 1 103 ? -2.66 21.234 24.938 1 97.56 103 ASP A N 1
ATOM 783 C CA . ASP A 1 103 ? -2.867 19.969 24.25 1 97.56 103 ASP A CA 1
ATOM 784 C C . ASP A 1 103 ? -2.277 20 22.844 1 97.56 103 ASP A C 1
ATOM 786 O O . ASP A 1 103 ? -2.395 21 22.141 1 97.56 103 ASP A O 1
ATOM 790 N N . LEU A 1 104 ? -1.568 18.969 22.547 1 98.5 104 LEU A N 1
ATOM 791 C CA . LEU A 1 104 ? -0.904 18.859 21.25 1 98.5 104 LEU A CA 1
ATOM 792 C C . LEU A 1 104 ? -1.362 17.609 20.5 1 98.5 104 LEU A C 1
ATOM 794 O O . LEU A 1 104 ? -1.316 16.5 21.047 1 98.5 104 LEU A O 1
ATOM 798 N N . VAL A 1 105 ? -1.879 17.781 19.297 1 98.81 105 VAL A N 1
ATOM 799 C CA . VAL A 1 105 ? -2.266 16.672 18.438 1 98.81 105 VAL A CA 1
ATOM 800 C C . VAL A 1 105 ? -1.558 16.781 17.094 1 98.81 105 VAL A C 1
ATOM 802 O O . VAL A 1 105 ? -1.035 17.844 16.75 1 98.81 105 VAL A O 1
ATOM 805 N N . VAL A 1 106 ? -1.459 15.648 16.406 1 98.88 106 VAL A N 1
ATOM 806 C CA . VAL A 1 106 ? -0.813 15.578 15.102 1 98.88 106 VAL A CA 1
ATOM 807 C C . VAL A 1 106 ? -1.844 15.219 14.031 1 98.88 106 VAL A C 1
ATOM 809 O O . VAL A 1 106 ? -2.66 14.312 14.227 1 98.88 106 VAL A O 1
ATOM 812 N N . LEU A 1 107 ? -1.857 16.016 12.945 1 98.75 107 LEU A N 1
ATOM 813 C CA . LEU A 1 107 ? -2.723 15.727 11.805 1 98.75 107 LEU A CA 1
ATOM 814 C C . LEU A 1 107 ? -1.921 15.148 10.648 1 98.75 107 LEU A C 1
ATOM 816 O O . LEU A 1 107 ? -0.967 15.773 10.172 1 98.75 107 LEU A O 1
ATOM 820 N N . SER A 1 108 ? -2.248 13.922 10.195 1 98.38 108 SER A N 1
ATOM 821 C CA . SER A 1 108 ? -1.551 13.25 9.109 1 98.38 108 SER A CA 1
ATOM 822 C C . SER A 1 108 ? -2.496 12.344 8.328 1 98.38 108 SER A C 1
ATOM 824 O O . SER A 1 108 ? -3.662 12.188 8.688 1 98.38 108 SER A O 1
ATOM 826 N N . GLY A 1 109 ? -2.033 11.867 7.164 1 97.75 109 GLY A N 1
ATOM 827 C CA . GLY A 1 109 ? -2.844 10.992 6.332 1 97.75 109 GLY A CA 1
ATOM 828 C C . GLY A 1 109 ? -2.631 11.211 4.848 1 97.75 109 GLY A C 1
ATOM 829 O O . GLY A 1 109 ? -1.811 12.047 4.449 1 97.75 109 GLY A O 1
ATOM 830 N N . PRO A 1 110 ? -3.266 10.375 4.059 1 97.81 110 PRO A N 1
ATOM 831 C CA . PRO A 1 110 ? -3.164 10.469 2.602 1 97.81 110 PRO A CA 1
ATOM 832 C C . PRO A 1 110 ? -3.906 11.68 2.037 1 97.81 110 PRO A C 1
ATOM 834 O O . PRO A 1 110 ? -5.055 11.562 1.609 1 97.81 110 PRO A O 1
ATOM 837 N N . ASN A 1 111 ? -3.219 12.836 1.992 1 97.06 111 ASN A N 1
ATOM 838 C CA . ASN A 1 111 ? -3.893 14.086 1.664 1 97.06 111 ASN A CA 1
ATOM 839 C C . ASN A 1 111 ? -3.121 14.883 0.613 1 97.06 111 ASN A C 1
ATOM 841 O O . ASN A 1 111 ? -2.377 15.805 0.949 1 97.06 111 ASN A O 1
ATOM 845 N N . LEU A 1 112 ? -3.312 14.492 -0.583 1 96.56 112 LEU A N 1
ATOM 846 C CA . LEU A 1 112 ? -2.887 15.391 -1.654 1 96.56 112 LEU A CA 1
ATOM 847 C C . LEU A 1 112 ? -3.795 16.609 -1.73 1 96.56 112 LEU A C 1
ATOM 849 O O . LEU A 1 112 ? -4.973 16.5 -2.078 1 96.56 112 LEU A O 1
ATOM 853 N N . ALA A 1 113 ? -3.225 17.734 -1.479 1 95.62 113 ALA A N 1
ATOM 854 C CA . ALA A 1 113 ? -3.971 18.984 -1.304 1 95.62 113 ALA A CA 1
ATOM 855 C C . ALA A 1 113 ? -4.805 19.297 -2.541 1 95.62 113 ALA A C 1
ATOM 857 O O . ALA A 1 113 ? -5.953 19.734 -2.428 1 95.62 113 ALA A O 1
ATOM 858 N N . SER A 1 114 ? -4.23 19.125 -3.709 1 95.06 114 SER A N 1
ATOM 859 C CA . SER A 1 114 ? -4.914 19.453 -4.957 1 95.06 114 SER A CA 1
ATOM 860 C C . SER A 1 114 ? -6.219 18.672 -5.094 1 95.06 114 SER A C 1
ATOM 862 O O . SER A 1 114 ? -7.223 19.219 -5.559 1 95.06 114 SER A O 1
ATOM 864 N N . GLU A 1 115 ? -6.238 17.453 -4.684 1 96.75 115 GLU A N 1
ATOM 865 C CA . GLU A 1 115 ? -7.449 16.641 -4.773 1 96.75 115 GLU A CA 1
ATOM 866 C C . GLU A 1 115 ? -8.508 17.125 -3.789 1 96.75 115 GLU A C 1
ATOM 868 O O . GLU A 1 115 ? -9.703 17.125 -4.109 1 96.75 115 GLU A O 1
ATOM 873 N N . ILE A 1 116 ? -8.055 17.484 -2.621 1 96.88 116 ILE A N 1
ATOM 874 C CA . ILE A 1 116 ? -8.977 18 -1.614 1 96.88 116 ILE A CA 1
ATOM 875 C C . ILE A 1 116 ? -9.594 19.297 -2.098 1 96.88 116 ILE A C 1
ATOM 877 O O . ILE A 1 116 ? -10.797 19.516 -1.937 1 96.88 116 ILE A O 1
ATOM 881 N N . GLN A 1 117 ? -8.797 20.109 -2.732 1 95.19 117 GLN A N 1
ATOM 882 C CA . GLN A 1 117 ? -9.273 21.391 -3.254 1 95.19 117 GLN A CA 1
ATOM 883 C C . GLN A 1 117 ? -10.289 21.188 -4.375 1 95.19 117 GLN A C 1
ATOM 885 O O . GLN A 1 117 ? -11.141 22.031 -4.613 1 95.19 117 GLN A O 1
ATOM 890 N N . GLN A 1 118 ? -10.219 20.094 -5.035 1 95.62 118 GLN A N 1
ATOM 891 C CA . GLN A 1 118 ? -11.156 19.75 -6.098 1 95.62 118 GLN A CA 1
ATOM 892 C C . GLN A 1 118 ? -12.438 19.141 -5.527 1 95.62 118 GLN A C 1
ATOM 894 O O . GLN A 1 118 ? -13.352 18.781 -6.277 1 95.62 118 GLN A O 1
ATOM 899 N N . GLY A 1 119 ? -12.469 18.984 -4.211 1 94.62 119 GLY A N 1
ATOM 900 C CA . GLY A 1 119 ? -13.648 18.453 -3.551 1 94.62 119 GLY A CA 1
ATOM 901 C C . GLY A 1 119 ? -13.688 16.938 -3.52 1 94.62 119 GLY A C 1
ATOM 902 O O . GLY A 1 119 ? -14.727 16.344 -3.225 1 94.62 119 GLY A O 1
ATOM 903 N N . LEU A 1 120 ? -12.625 16.297 -3.85 1 95.88 120 LEU A N 1
ATOM 904 C CA . LEU A 1 120 ? -12.57 14.844 -3.844 1 95.88 120 LEU A CA 1
ATOM 905 C C . LEU A 1 120 ? -12.43 14.312 -2.422 1 95.88 120 LEU A C 1
ATOM 907 O O . LEU A 1 120 ? -11.883 14.992 -1.552 1 95.88 120 LEU A O 1
ATOM 911 N N . PRO A 1 121 ? -12.961 13.07 -2.164 1 94.44 121 PRO A N 1
ATOM 912 C CA . PRO A 1 121 ? -12.938 12.516 -0.808 1 94.44 121 PRO A CA 1
ATOM 913 C C . PRO A 1 121 ? -11.516 12.227 -0.318 1 94.44 121 PRO A C 1
ATOM 915 O O . PRO A 1 121 ? -10.648 11.852 -1.112 1 94.44 121 PRO A O 1
ATOM 918 N N . ALA A 1 122 ? -11.344 12.406 0.979 1 95.62 122 ALA A N 1
ATOM 919 C CA . ALA A 1 122 ? -10.078 12.102 1.647 1 95.62 122 ALA A CA 1
ATOM 920 C C . ALA A 1 122 ? -10.312 11.695 3.1 1 95.62 122 ALA A C 1
ATOM 922 O O . ALA A 1 122 ? -11.383 11.938 3.656 1 95.62 122 ALA A O 1
ATOM 923 N N . ALA A 1 123 ? -9.375 10.992 3.611 1 95.06 123 ALA A N 1
ATOM 924 C CA . ALA A 1 123 ? -9.367 10.625 5.023 1 95.06 123 ALA A CA 1
ATOM 925 C C . ALA A 1 123 ? -8.055 11.031 5.688 1 95.06 123 ALA A C 1
ATOM 927 O O . ALA A 1 123 ? -7.016 11.117 5.027 1 95.06 123 ALA A O 1
ATOM 928 N N . ALA A 1 124 ? -8.109 11.25 6.953 1 97.25 124 ALA A N 1
ATOM 929 C CA . ALA A 1 124 ? -6.934 11.633 7.734 1 97.25 124 ALA A CA 1
ATOM 930 C C . ALA A 1 124 ? -7.043 11.117 9.172 1 97.25 124 ALA A C 1
ATOM 932 O O . ALA A 1 124 ? -8.047 10.516 9.547 1 97.25 124 ALA A O 1
ATOM 933 N N . VAL A 1 125 ? -5.934 11.289 9.859 1 98.12 125 VAL A N 1
ATOM 934 C CA . VAL A 1 125 ? -5.867 10.867 11.258 1 98.12 125 VAL A CA 1
ATOM 935 C C . VAL A 1 125 ? -5.379 12.031 12.117 1 98.12 125 VAL A C 1
ATOM 937 O O . VAL A 1 125 ? -4.461 12.758 11.727 1 98.12 125 VAL A O 1
ATOM 940 N N . VAL A 1 126 ? -6.051 12.219 13.195 1 98.5 126 VAL A N 1
ATOM 941 C CA . VAL A 1 126 ? -5.562 13.109 14.234 1 98.5 126 VAL A CA 1
ATOM 942 C C . VAL A 1 126 ? -5.059 12.297 15.422 1 98.5 126 VAL A C 1
ATOM 944 O O . VAL A 1 126 ? -5.816 11.539 16.031 1 98.5 126 VAL A O 1
ATOM 947 N N . GLY A 1 127 ? -3.773 12.414 15.703 1 98.62 127 GLY A N 1
ATOM 948 C CA . GLY A 1 127 ? -3.137 11.672 16.781 1 98.62 127 GLY A CA 1
ATOM 949 C C . GLY A 1 127 ? -2.969 12.484 18.047 1 98.62 127 GLY A C 1
ATOM 950 O O . GLY A 1 127 ? -2.473 13.617 18 1 98.62 127 GLY A O 1
ATOM 951 N N . GLY A 1 128 ? -3.312 11.961 19.203 1 98.25 128 GLY A N 1
ATOM 952 C CA . GLY A 1 128 ? -3.215 12.609 20.5 1 98.25 128 GLY A CA 1
ATOM 953 C C . GLY A 1 128 ? -4.234 12.102 21.5 1 98.25 128 GLY A C 1
ATOM 954 O O . GLY A 1 128 ? -4.785 11.008 21.328 1 98.25 128 GLY A O 1
ATOM 955 N N . ASN A 1 129 ? -4.387 12.852 22.609 1 97.31 129 ASN A N 1
ATOM 956 C CA . ASN A 1 129 ? -5.363 12.422 23.594 1 97.31 129 ASN A CA 1
ATOM 957 C C . ASN A 1 129 ? -6.793 12.555 23.078 1 97.31 129 ASN A C 1
ATOM 959 O O . ASN A 1 129 ? -7.066 13.383 22.203 1 97.31 129 ASN A O 1
ATOM 963 N N . LEU A 1 130 ? -7.664 11.797 23.625 1 96.62 130 LEU A N 1
ATOM 964 C CA . LEU A 1 130 ? -9.016 11.617 23.109 1 96.62 130 LEU A CA 1
ATOM 965 C C . LEU A 1 130 ? -9.797 12.922 23.156 1 96.62 130 LEU A C 1
ATOM 967 O O . LEU A 1 130 ? -10.516 13.258 22.219 1 96.62 130 LEU A O 1
ATOM 971 N N . ALA A 1 131 ? -9.688 13.609 24.172 1 97.12 131 ALA A N 1
ATOM 972 C CA . ALA A 1 131 ? -10.453 14.844 24.328 1 97.12 131 ALA A CA 1
ATOM 973 C C . ALA A 1 131 ? -10.055 15.875 23.266 1 97.12 131 ALA A C 1
ATOM 975 O O . ALA A 1 131 ? -10.922 16.484 22.641 1 97.12 131 ALA A O 1
ATOM 976 N N . ALA A 1 132 ? -8.828 16.062 23.078 1 97.94 132 ALA A N 1
ATOM 977 C CA . ALA A 1 132 ? -8.328 17.031 22.109 1 97.94 132 ALA A CA 1
ATOM 978 C C . ALA A 1 132 ? -8.641 16.594 20.672 1 97.94 132 ALA A C 1
ATOM 980 O O . ALA A 1 132 ? -9.055 17.406 19.844 1 97.94 132 ALA A O 1
ATOM 981 N N . THR A 1 133 ? -8.414 15.32 20.375 1 98.31 133 THR A N 1
ATOM 982 C CA . THR A 1 133 ? -8.672 14.836 19.016 1 98.31 133 THR A CA 1
ATOM 983 C C . THR A 1 133 ? -10.148 14.969 18.672 1 98.31 133 THR A C 1
ATOM 985 O O . THR A 1 133 ? -10.5 15.25 17.516 1 98.31 133 THR A O 1
ATOM 988 N N . LYS A 1 134 ? -11.008 14.766 19.656 1 97.62 134 LYS A N 1
ATOM 989 C CA . LYS A 1 134 ? -12.445 14.914 19.422 1 97.62 134 LYS A CA 1
ATOM 990 C C . LYS A 1 134 ? -12.797 16.344 19.031 1 97.62 134 LYS A C 1
ATOM 992 O O . LYS A 1 134 ? -13.625 16.578 18.156 1 97.62 134 LYS A O 1
ATOM 997 N N . GLN A 1 135 ? -12.195 17.219 19.656 1 97.38 135 GLN A N 1
ATOM 998 C CA . GLN A 1 135 ? -12.445 18.625 19.344 1 97.38 135 GLN A CA 1
ATOM 999 C C . GLN A 1 135 ? -12.008 18.953 17.906 1 97.38 135 GLN A C 1
ATOM 1001 O O . GLN A 1 135 ? -12.711 19.688 17.203 1 97.38 135 GLN A O 1
ATOM 1006 N N . VAL A 1 136 ? -10.891 18.438 17.547 1 98.44 136 VAL A N 1
ATOM 1007 C CA . VAL A 1 136 ? -10.422 18.656 16.172 1 98.44 136 VAL A CA 1
ATOM 1008 C C . VAL A 1 136 ? -11.375 18 15.188 1 98.44 136 VAL A C 1
ATOM 1010 O O . VAL A 1 136 ? -11.703 18.578 14.148 1 98.44 136 VAL A O 1
ATOM 1013 N N . GLN A 1 137 ? -11.805 16.812 15.5 1 97.62 137 GLN A N 1
ATOM 1014 C CA . GLN A 1 137 ? -12.758 16.109 14.656 1 97.62 137 GLN A CA 1
ATOM 1015 C C . GLN A 1 137 ? -14.031 16.922 14.461 1 97.62 137 GLN A C 1
ATOM 1017 O O . GLN A 1 137 ? -14.562 17 13.352 1 97.62 137 GLN A O 1
ATOM 1022 N N . ASP A 1 138 ? -14.477 17.5 15.516 1 97.12 138 ASP A N 1
ATOM 1023 C CA . ASP A 1 138 ? -15.703 18.297 15.461 1 97.12 138 ASP A CA 1
ATOM 1024 C C . ASP A 1 138 ? -15.539 19.516 14.562 1 97.12 138 ASP A C 1
ATOM 1026 O O . ASP A 1 138 ? -16.484 19.938 13.898 1 97.12 138 ASP A O 1
ATOM 1030 N N . CYS A 1 139 ? -14.391 20.031 14.516 1 97.94 139 CYS A N 1
ATOM 1031 C CA . CYS A 1 139 ? -14.141 21.281 13.797 1 97.94 139 CYS A CA 1
ATOM 1032 C C . CYS A 1 139 ? -13.766 21 12.344 1 97.94 139 CYS A C 1
ATOM 1034 O O . CYS A 1 139 ? -13.961 21.859 11.484 1 97.94 139 CYS A O 1
ATOM 1036 N N . LEU A 1 140 ? -13.281 19.828 12.062 1 97.94 140 LEU A N 1
ATOM 1037 C CA . LEU A 1 140 ? -12.625 19.641 10.773 1 97.94 140 LEU A CA 1
ATOM 1038 C C . LEU A 1 140 ? -13.258 18.469 10.023 1 97.94 140 LEU A C 1
ATOM 1040 O O . LEU A 1 140 ? -13.297 18.469 8.789 1 97.94 140 LEU A O 1
ATOM 1044 N N . GLY A 1 141 ? -13.711 17.484 10.672 1 96.19 141 GLY A N 1
ATOM 1045 C CA . GLY A 1 141 ? -14.25 16.281 10.062 1 96.19 141 GLY A CA 1
ATOM 1046 C C . GLY A 1 141 ? -15.531 16.531 9.289 1 96.19 141 GLY A C 1
ATOM 1047 O O . GLY A 1 141 ? -16.375 17.328 9.703 1 96.19 141 GLY A O 1
ATOM 1048 N N . SER A 1 142 ? -15.695 15.875 8.211 1 93.81 142 SER A N 1
ATOM 1049 C CA . SER A 1 142 ? -16.875 15.914 7.359 1 93.81 142 SER A CA 1
ATOM 1050 C C . SER A 1 142 ? -17.047 14.625 6.566 1 93.81 142 SER A C 1
ATOM 1052 O O . SER A 1 142 ? -16.156 13.766 6.59 1 93.81 142 SER A O 1
ATOM 1054 N N . PRO A 1 143 ? -18.125 14.43 5.852 1 88.38 143 PRO A N 1
ATOM 1055 C CA . PRO A 1 143 ? -18.297 13.234 5.023 1 88.38 143 PRO A CA 1
ATOM 1056 C C . PRO A 1 143 ? -17.266 13.133 3.906 1 88.38 143 PRO A C 1
ATOM 1058 O O . PRO A 1 143 ? -16.891 12.031 3.498 1 88.38 143 PRO A O 1
ATOM 1061 N N . THR A 1 144 ? -16.797 14.242 3.41 1 90.56 144 THR A N 1
ATOM 1062 C CA . THR A 1 144 ? -15.852 14.234 2.297 1 90.56 144 THR A CA 1
ATOM 1063 C C . THR A 1 144 ? -14.406 14.258 2.805 1 90.56 144 THR A C 1
ATOM 1065 O O . THR A 1 144 ? -13.477 13.969 2.051 1 90.56 144 THR A O 1
ATOM 1068 N N . PHE A 1 145 ? -14.266 14.703 4.039 1 95.56 145 PHE A N 1
ATOM 1069 C CA . PHE A 1 145 ? -12.977 14.664 4.715 1 95.56 145 PHE A CA 1
ATOM 1070 C C . PHE A 1 145 ? -13.086 13.938 6.051 1 95.56 145 PHE A C 1
ATOM 1072 O O . PHE A 1 145 ? -13.148 14.578 7.105 1 95.56 145 PHE A O 1
ATOM 1079 N N . ARG A 1 146 ? -12.93 12.656 5.98 1 94.19 146 ARG A N 1
ATOM 1080 C CA . ARG A 1 146 ? -13.156 11.828 7.164 1 94.19 146 ARG A CA 1
ATOM 1081 C C . ARG A 1 146 ? -11.938 11.852 8.086 1 94.19 146 ARG A C 1
ATOM 1083 O O . ARG A 1 146 ? -10.82 11.547 7.656 1 94.19 146 ARG A O 1
ATOM 1090 N N . LEU A 1 147 ? -12.188 12.195 9.289 1 96.19 147 LEU A N 1
ATOM 1091 C CA . LEU A 1 147 ? -11.094 12.336 10.25 1 96.19 147 LEU A CA 1
ATOM 1092 C C . LEU A 1 147 ? -11.211 11.297 11.359 1 96.19 147 LEU A C 1
ATOM 1094 O O . LEU A 1 147 ? -12.234 11.234 12.055 1 96.19 147 LEU A O 1
ATOM 1098 N N . TYR A 1 148 ? -10.148 10.508 11.516 1 95.19 148 TYR A N 1
ATOM 1099 C CA . TYR A 1 148 ? -10.086 9.477 12.539 1 95.19 148 TYR A CA 1
ATOM 1100 C C . TYR A 1 148 ? -9.133 9.875 13.664 1 95.19 148 TYR A C 1
ATOM 1102 O O . TYR A 1 148 ? -8.18 10.617 13.438 1 95.19 148 TYR A O 1
ATOM 1110 N N . SER A 1 149 ? -9.461 9.391 14.875 1 97.12 149 SER A N 1
ATOM 1111 C CA . SER A 1 149 ? -8.57 9.656 16 1 97.12 149 SER A CA 1
ATOM 1112 C C . SER A 1 149 ? -7.652 8.469 16.281 1 97.12 149 SER A C 1
ATOM 1114 O O . SER A 1 149 ? -8 7.324 15.977 1 97.12 149 SER A O 1
ATOM 1116 N N . ASN A 1 150 ? -6.516 8.727 16.75 1 97.69 150 ASN A N 1
ATOM 1117 C CA . ASN A 1 150 ? -5.52 7.738 17.141 1 97.69 150 ASN A CA 1
ATOM 1118 C C . ASN A 1 150 ? -4.703 8.211 18.344 1 97.69 150 ASN A C 1
ATOM 1120 O O . ASN A 1 150 ? -4.148 9.312 18.328 1 97.69 150 ASN A O 1
ATOM 1124 N N . GLU A 1 151 ? -4.574 7.414 19.375 1 97.88 151 GLU A N 1
ATOM 1125 C CA . GLU A 1 151 ? -3.898 7.828 20.594 1 97.88 151 GLU A CA 1
ATOM 1126 C C . GLU A 1 151 ? -2.381 7.781 20.438 1 97.88 151 GLU A C 1
ATOM 1128 O O . GLU A 1 151 ? -1.646 8.336 21.25 1 97.88 151 GLU A O 1
ATOM 1133 N N . ASP A 1 152 ? -1.896 7.062 19.453 1 98.19 152 ASP A N 1
ATOM 1134 C CA . ASP A 1 152 ? -0.467 6.949 19.172 1 98.19 152 ASP A CA 1
ATOM 1135 C C . ASP A 1 152 ? 0.041 8.156 18.391 1 98.19 152 ASP A C 1
ATOM 1137 O O . ASP A 1 152 ? 0.433 8.023 17.234 1 98.19 152 ASP A O 1
ATOM 1141 N N . ARG A 1 153 ? 0.122 9.25 19.047 1 98.25 153 ARG A N 1
ATOM 1142 C CA . ARG A 1 153 ? 0.508 10.5 18.406 1 98.25 153 ARG A CA 1
ATOM 1143 C C . ARG A 1 153 ? 1.841 10.359 17.672 1 98.25 153 ARG A C 1
ATOM 1145 O O . ARG A 1 153 ? 2 10.852 16.562 1 98.25 153 ARG A O 1
ATOM 1152 N N . ARG A 1 154 ? 2.76 9.719 18.297 1 98 154 ARG A N 1
ATOM 1153 C CA . ARG A 1 154 ? 4.102 9.57 17.734 1 98 154 ARG A CA 1
ATOM 1154 C C . ARG A 1 154 ? 4.078 8.766 16.453 1 98 154 ARG A C 1
ATOM 1156 O O . ARG A 1 154 ? 4.699 9.156 15.453 1 98 154 ARG A O 1
ATOM 1163 N N . GLY A 1 155 ? 3.396 7.617 16.438 1 98.38 155 GLY A N 1
ATOM 1164 C CA . GLY A 1 155 ? 3.27 6.82 15.227 1 98.38 155 GLY A CA 1
ATOM 1165 C C . GLY A 1 155 ? 2.604 7.562 14.086 1 98.38 155 GLY A C 1
ATOM 1166 O O . GLY A 1 155 ? 3.035 7.465 12.938 1 98.38 155 GLY A O 1
ATOM 1167 N N . VAL A 1 156 ? 1.562 8.297 14.422 1 98.62 156 VAL A N 1
ATOM 1168 C CA . VAL A 1 156 ? 0.834 9.086 13.43 1 98.62 156 VAL A CA 1
ATOM 1169 C C . VAL A 1 156 ? 1.779 10.086 12.773 1 98.62 156 VAL A C 1
ATOM 1171 O O . VAL A 1 156 ? 1.77 10.25 11.547 1 98.62 156 VAL A O 1
ATOM 1174 N N . GLU A 1 157 ? 2.568 10.703 13.562 1 98.75 157 GLU A N 1
ATOM 1175 C CA . GLU A 1 157 ? 3.5 11.703 13.055 1 98.75 157 GLU A CA 1
ATOM 1176 C C . GLU A 1 157 ? 4.602 11.062 12.211 1 98.75 157 GLU A C 1
ATOM 1178 O O . GLU A 1 157 ? 4.91 11.531 11.117 1 98.75 157 GLU A O 1
ATOM 1183 N N . MET A 1 158 ? 5.172 9.992 12.688 1 98.25 158 MET A N 1
ATOM 1184 C CA . MET A 1 158 ? 6.324 9.359 12.055 1 98.25 158 MET A CA 1
ATOM 1185 C C . MET A 1 158 ? 5.93 8.727 10.719 1 98.25 158 MET A C 1
ATOM 1187 O O . MET A 1 158 ? 6.719 8.719 9.773 1 98.25 158 MET A O 1
ATOM 1191 N N . GLY A 1 159 ? 4.746 8.148 10.703 1 98.06 159 GLY A N 1
ATOM 1192 C CA . GLY A 1 159 ? 4.27 7.641 9.422 1 98.06 159 GLY A CA 1
ATOM 1193 C C . GLY A 1 159 ? 4.324 8.672 8.312 1 98.06 159 GLY A C 1
ATOM 1194 O O . GLY A 1 159 ? 4.844 8.398 7.23 1 98.06 159 GLY A O 1
ATOM 1195 N N . GLY A 1 160 ? 3.842 9.859 8.625 1 97.75 160 GLY A N 1
ATOM 1196 C CA . GLY A 1 160 ? 3.848 10.945 7.652 1 97.75 160 GLY A CA 1
ATOM 1197 C C . GLY A 1 160 ? 5.242 11.414 7.297 1 97.75 160 GLY A C 1
ATOM 1198 O O . GLY A 1 160 ? 5.477 11.891 6.184 1 97.75 160 GLY A O 1
ATOM 1199 N N . ILE A 1 161 ? 6.125 11.273 8.211 1 98.19 161 ILE A N 1
ATOM 1200 C CA . ILE A 1 161 ? 7.484 11.766 8.023 1 98.19 161 ILE A CA 1
ATOM 1201 C C . ILE A 1 161 ? 8.273 10.789 7.152 1 98.19 161 ILE A C 1
ATOM 1203 O O . ILE A 1 161 ? 8.898 11.188 6.168 1 98.19 161 ILE A O 1
ATOM 1207 N N . PHE A 1 162 ? 8.211 9.5 7.41 1 98.19 162 PHE A N 1
ATOM 1208 C CA . PHE A 1 162 ? 9.086 8.492 6.816 1 98.19 162 PHE A CA 1
ATOM 1209 C C . PHE A 1 162 ? 8.656 8.18 5.383 1 98.19 162 PHE A C 1
ATOM 1211 O O . PHE A 1 162 ? 9.492 7.859 4.539 1 98.19 162 PHE A O 1
ATOM 1218 N N . LYS A 1 163 ? 7.406 8.328 5.113 1 98.25 163 LYS A N 1
ATOM 1219 C CA . LYS A 1 163 ? 6.879 7.992 3.793 1 98.25 163 LYS A CA 1
ATOM 1220 C C . LYS A 1 163 ? 7.578 8.797 2.699 1 98.25 163 LYS A C 1
ATOM 1222 O O . LYS A 1 163 ? 7.699 8.336 1.563 1 98.25 163 LYS A O 1
ATOM 1227 N N . ASN A 1 164 ? 8.031 10.031 3.055 1 98.12 164 ASN A N 1
ATOM 1228 C CA . ASN A 1 164 ? 8.625 10.945 2.084 1 98.12 164 ASN A CA 1
ATOM 1229 C C . ASN A 1 164 ? 9.883 10.359 1.454 1 98.12 164 ASN A C 1
ATOM 1231 O O . ASN A 1 164 ? 10.156 10.586 0.275 1 98.12 164 ASN A O 1
ATOM 1235 N N . VAL A 1 165 ? 10.617 9.617 2.229 1 98.62 165 VAL A N 1
ATOM 1236 C CA . VAL A 1 165 ? 11.844 9.008 1.726 1 98.62 165 VAL A CA 1
ATOM 1237 C C . VAL A 1 165 ? 11.508 7.898 0.735 1 98.62 165 VAL A C 1
ATOM 1239 O O . VAL A 1 165 ? 12.125 7.793 -0.327 1 98.62 165 VAL A O 1
ATOM 1242 N N . ILE A 1 166 ? 10.523 7.094 1.065 1 98.31 166 ILE A N 1
ATOM 1243 C CA . ILE A 1 166 ? 10.109 5.992 0.204 1 98.31 166 ILE A CA 1
ATOM 1244 C C . ILE A 1 166 ? 9.516 6.547 -1.09 1 98.31 166 ILE A C 1
ATOM 1246 O O . ILE A 1 166 ? 9.688 5.957 -2.16 1 98.31 166 ILE A O 1
ATOM 1250 N N . ALA A 1 167 ? 8.867 7.703 -0.977 1 98.56 167 ALA A N 1
ATOM 1251 C CA . ALA A 1 167 ? 8.289 8.336 -2.158 1 98.56 167 ALA A CA 1
ATOM 1252 C C . ALA A 1 167 ? 9.375 8.734 -3.154 1 98.56 167 ALA A C 1
ATOM 1254 O O . ALA A 1 167 ? 9.172 8.648 -4.367 1 98.56 167 ALA A O 1
ATOM 1255 N N . ILE A 1 168 ? 10.484 9.234 -2.662 1 98.56 168 ILE A N 1
ATOM 1256 C CA . ILE A 1 168 ? 11.602 9.547 -3.549 1 98.56 168 ILE A CA 1
ATOM 1257 C C . ILE A 1 168 ? 12.047 8.281 -4.277 1 98.56 168 ILE A C 1
ATOM 1259 O O . ILE A 1 168 ? 12.258 8.297 -5.492 1 98.56 168 ILE A O 1
ATOM 1263 N N . ALA A 1 169 ? 12.18 7.176 -3.539 1 97.94 169 ALA A N 1
ATOM 1264 C CA . ALA A 1 169 ? 12.555 5.895 -4.133 1 97.94 169 ALA A CA 1
ATOM 1265 C C . ALA A 1 169 ? 11.562 5.477 -5.211 1 97.94 169 ALA A C 1
ATOM 1267 O O . ALA A 1 169 ? 11.961 4.965 -6.262 1 97.94 169 ALA A O 1
ATOM 1268 N N . CYS A 1 170 ? 10.305 5.668 -5 1 97.5 170 CYS A N 1
ATOM 1269 C CA . CYS A 1 170 ? 9.281 5.293 -5.969 1 97.5 170 CYS A CA 1
ATOM 1270 C C . CYS A 1 170 ? 9.344 6.184 -7.203 1 97.5 170 CYS A C 1
ATOM 1272 O O . CYS A 1 170 ? 9.102 5.723 -8.32 1 97.5 170 CYS A O 1
ATOM 1274 N N . GLY A 1 171 ? 9.609 7.477 -6.949 1 97.94 171 GLY A N 1
ATOM 1275 C CA . GLY A 1 171 ? 9.867 8.344 -8.086 1 97.94 171 GLY A CA 1
ATOM 1276 C C . GLY A 1 171 ? 11.008 7.863 -8.961 1 97.94 171 GLY A C 1
ATOM 1277 O O . GLY A 1 171 ? 10.898 7.867 -10.195 1 97.94 171 GLY A O 1
ATOM 1278 N N . VAL A 1 172 ? 12.102 7.445 -8.336 1 97.69 172 VAL A N 1
ATOM 1279 C CA . VAL A 1 172 ? 13.242 6.898 -9.062 1 97.69 172 VAL A CA 1
ATOM 1280 C C . VAL A 1 172 ? 12.82 5.648 -9.828 1 97.69 172 VAL A C 1
ATOM 1282 O O . VAL A 1 172 ? 13.141 5.5 -11.008 1 97.69 172 VAL A O 1
ATOM 1285 N N . ASN A 1 173 ? 12.086 4.738 -9.164 1 96.69 173 ASN A N 1
ATOM 1286 C CA . ASN A 1 173 ? 11.586 3.521 -9.797 1 96.69 173 ASN A CA 1
ATOM 1287 C C . ASN A 1 173 ? 10.828 3.828 -11.078 1 96.69 173 A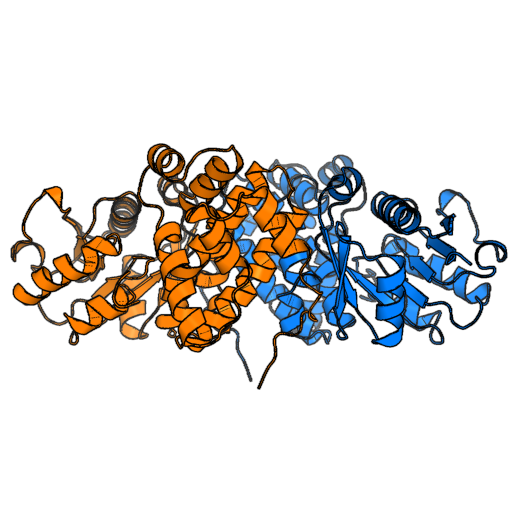SN A C 1
ATOM 1289 O O . ASN A 1 173 ? 11.102 3.24 -12.125 1 96.69 173 ASN A O 1
ATOM 1293 N N . ASP A 1 174 ? 9.875 4.719 -10.984 1 97.12 174 ASP A N 1
ATOM 1294 C CA . ASP A 1 174 ? 9.031 5.035 -12.133 1 97.12 174 ASP A CA 1
ATOM 1295 C C . ASP A 1 174 ? 9.828 5.781 -13.211 1 97.12 174 ASP A C 1
ATOM 1297 O O . ASP A 1 174 ? 9.602 5.578 -14.406 1 97.12 174 ASP A O 1
ATOM 1301 N N . GLY A 1 175 ? 10.672 6.645 -12.758 1 97.62 175 GLY A N 1
ATOM 1302 C CA . GLY A 1 175 ? 11.508 7.363 -13.711 1 97.62 175 GLY A CA 1
ATOM 1303 C C . GLY A 1 175 ? 12.414 6.453 -14.523 1 97.62 175 GLY A C 1
ATOM 1304 O O . GLY A 1 175 ? 12.727 6.75 -15.672 1 97.62 175 GLY A O 1
ATOM 1305 N N . LEU A 1 176 ? 12.852 5.375 -13.945 1 96.88 176 LEU A N 1
ATOM 1306 C CA . LEU A 1 176 ? 13.711 4.41 -14.625 1 96.88 176 LEU A CA 1
ATOM 1307 C C . LEU A 1 176 ? 12.883 3.398 -15.406 1 96.88 176 LEU A C 1
ATOM 1309 O O . LEU A 1 176 ? 13.438 2.525 -16.078 1 96.88 176 LEU A O 1
ATOM 1313 N N . GLY A 1 177 ? 11.594 3.455 -15.32 1 96.56 177 GLY A N 1
ATOM 1314 C CA . GLY A 1 177 ? 10.711 2.576 -16.078 1 96.56 177 GLY A CA 1
ATOM 1315 C C . GLY A 1 177 ? 10.734 1.143 -15.57 1 96.56 177 GLY A C 1
ATOM 1316 O O . GLY A 1 177 ? 10.719 0.203 -16.375 1 96.56 177 GLY A O 1
ATOM 1317 N N . LEU A 1 178 ? 10.758 0.968 -14.242 1 95.62 178 LEU A N 1
ATOM 1318 C CA . LEU A 1 178 ? 10.945 -0.375 -13.703 1 95.62 178 LEU A CA 1
ATOM 1319 C C . LEU A 1 178 ? 9.602 -1.062 -13.477 1 95.62 178 LEU A C 1
ATOM 1321 O O . LEU A 1 178 ? 9.555 -2.258 -13.18 1 95.62 178 LEU A O 1
ATOM 1325 N N . GLY A 1 179 ? 8.508 -0.312 -13.586 1 96.25 179 GLY A N 1
ATOM 1326 C CA . GLY A 1 179 ? 7.184 -0.922 -13.594 1 96.25 179 GLY A CA 1
ATOM 1327 C C . GLY A 1 179 ? 6.527 -0.937 -12.227 1 96.25 179 GLY A C 1
ATOM 1328 O O . GLY A 1 179 ? 7.125 -0.496 -11.242 1 96.25 179 GLY A O 1
ATOM 1329 N N . VAL A 1 180 ? 5.297 -1.466 -12.18 1 97.5 180 VAL A N 1
ATOM 1330 C CA . VAL A 1 180 ? 4.434 -1.447 -11.008 1 97.5 180 VAL A CA 1
ATOM 1331 C C . VAL A 1 180 ? 4.828 -2.578 -10.055 1 97.5 180 VAL A C 1
ATOM 1333 O O . VAL A 1 180 ? 4.75 -2.426 -8.836 1 97.5 180 VAL A O 1
ATOM 1336 N N . ASN A 1 181 ? 5.289 -3.734 -10.578 1 97.31 181 ASN A N 1
ATOM 1337 C CA . ASN A 1 181 ? 5.734 -4.828 -9.727 1 97.31 181 ASN A CA 1
ATOM 1338 C C . ASN A 1 181 ? 6.852 -4.383 -8.781 1 97.31 181 ASN A C 1
ATOM 1340 O O . ASN A 1 181 ? 6.77 -4.598 -7.574 1 97.31 181 ASN A O 1
ATOM 1344 N N . ALA A 1 182 ? 7.805 -3.713 -9.398 1 95.88 182 ALA A N 1
ATOM 1345 C CA . ALA A 1 182 ? 8.945 -3.24 -8.625 1 95.88 182 ALA A CA 1
ATOM 1346 C C . ALA A 1 182 ? 8.531 -2.164 -7.629 1 95.88 182 ALA A C 1
ATOM 1348 O O . ALA A 1 182 ? 8.977 -2.168 -6.48 1 95.88 182 ALA A O 1
ATOM 1349 N N . ARG A 1 183 ? 7.715 -1.268 -8.078 1 96.75 183 ARG A N 1
ATOM 1350 C CA . ARG A 1 183 ? 7.246 -0.219 -7.176 1 96.75 183 ARG A CA 1
ATOM 1351 C C . ARG A 1 183 ? 6.496 -0.812 -5.988 1 96.75 183 ARG A C 1
ATOM 1353 O O . ARG A 1 183 ? 6.676 -0.372 -4.852 1 96.75 183 ARG A O 1
ATOM 1360 N N . SER A 1 184 ? 5.633 -1.802 -6.23 1 97.69 184 SER A N 1
ATOM 1361 C CA . SER A 1 184 ? 4.852 -2.447 -5.18 1 97.69 184 SER A CA 1
ATOM 1362 C C . SER A 1 184 ? 5.754 -3.141 -4.168 1 97.69 184 SER A C 1
ATOM 1364 O O . SER A 1 184 ? 5.516 -3.062 -2.959 1 97.69 184 SER A O 1
ATOM 1366 N N . ALA A 1 185 ? 6.75 -3.803 -4.676 1 95.75 185 ALA A N 1
ATOM 1367 C CA . ALA A 1 185 ? 7.719 -4.438 -3.787 1 95.75 185 ALA A CA 1
ATOM 1368 C C . ALA A 1 185 ? 8.469 -3.393 -2.965 1 95.75 185 ALA A C 1
ATOM 1370 O O . ALA A 1 185 ? 8.695 -3.58 -1.768 1 95.75 185 ALA A O 1
ATOM 1371 N N . LEU A 1 186 ? 8.844 -2.344 -3.625 1 95.69 186 LEU A N 1
ATOM 1372 C CA . LEU A 1 186 ? 9.586 -1.258 -2.988 1 95.69 186 LEU A CA 1
ATOM 1373 C C . LEU A 1 186 ? 8.766 -0.636 -1.859 1 95.69 186 LEU A C 1
ATOM 1375 O O . LEU A 1 186 ? 9.281 -0.424 -0.76 1 95.69 186 LEU A O 1
ATOM 1379 N N . ILE A 1 187 ? 7.523 -0.355 -2.125 1 97.69 187 ILE A N 1
ATOM 1380 C CA . ILE A 1 187 ? 6.641 0.227 -1.12 1 97.69 187 ILE A CA 1
ATOM 1381 C C . ILE A 1 187 ? 6.477 -0.743 0.047 1 97.69 187 ILE A C 1
ATOM 1383 O O . ILE A 1 187 ? 6.555 -0.342 1.211 1 97.69 187 ILE A O 1
ATOM 1387 N N . THR A 1 188 ? 6.262 -1.995 -0.229 1 97.31 188 THR A N 1
ATOM 1388 C CA . THR A 1 188 ? 6.051 -3.018 0.79 1 97.31 188 THR A CA 1
ATOM 1389 C C . THR A 1 188 ? 7.262 -3.123 1.711 1 97.31 188 THR A C 1
ATOM 1391 O O . THR A 1 188 ? 7.121 -3.123 2.936 1 97.31 188 THR A O 1
ATOM 1394 N N . ARG A 1 189 ? 8.398 -3.164 1.137 1 94.69 189 ARG A N 1
ATOM 1395 C CA . ARG A 1 189 ? 9.625 -3.264 1.926 1 94.69 189 ARG A CA 1
ATOM 1396 C C . ARG A 1 189 ? 9.922 -1.95 2.645 1 94.69 189 ARG A C 1
ATOM 1398 O O . ARG A 1 189 ? 10.469 -1.95 3.746 1 94.69 189 ARG A O 1
ATOM 1405 N N . GLY A 1 190 ? 9.648 -0.889 1.949 1 96.62 190 GLY A N 1
ATOM 1406 C CA . GLY A 1 190 ? 9.789 0.411 2.584 1 96.62 190 GLY A CA 1
ATOM 1407 C C . GLY A 1 190 ? 8.945 0.558 3.838 1 96.62 190 GLY A C 1
ATOM 1408 O O . GLY A 1 190 ? 9.383 1.166 4.816 1 96.62 190 GLY A O 1
ATOM 1409 N N . LEU A 1 191 ? 7.762 0.035 3.762 1 97.81 191 LEU A N 1
ATOM 1410 C CA . LEU A 1 191 ? 6.887 0.092 4.93 1 97.81 191 LEU A CA 1
ATOM 1411 C C . LEU A 1 191 ? 7.492 -0.681 6.098 1 97.81 191 LEU A C 1
ATOM 1413 O O . LEU A 1 191 ? 7.375 -0.264 7.25 1 97.81 191 LEU A O 1
ATOM 1417 N N . VAL A 1 192 ? 8.125 -1.763 5.836 1 95.38 192 VAL A N 1
ATOM 1418 C CA . VAL A 1 192 ? 8.805 -2.531 6.875 1 95.38 192 VAL A CA 1
ATOM 1419 C C . VAL A 1 192 ? 9.891 -1.674 7.523 1 95.38 192 VAL A C 1
ATOM 1421 O O . VAL A 1 192 ? 10.039 -1.68 8.75 1 95.38 192 VAL A O 1
ATOM 1424 N N . GLU A 1 193 ? 10.617 -0.988 6.715 1 95.94 193 GLU A N 1
ATOM 1425 C CA . GLU A 1 193 ? 11.648 -0.083 7.219 1 95.94 193 GLU A CA 1
ATOM 1426 C C . GLU A 1 193 ? 11.039 1.013 8.086 1 95.94 193 GLU A C 1
ATOM 1428 O O . GLU A 1 193 ? 11.586 1.349 9.141 1 95.94 193 GLU A O 1
ATOM 1433 N N . MET A 1 194 ? 9.953 1.534 7.641 1 97.75 194 MET A N 1
ATOM 1434 C CA . MET A 1 194 ? 9.266 2.572 8.398 1 97.75 194 MET A CA 1
ATOM 1435 C C . MET A 1 194 ? 8.852 2.057 9.773 1 97.75 194 MET A C 1
ATOM 1437 O O . MET A 1 194 ? 9.023 2.752 10.781 1 97.75 194 MET A O 1
ATOM 1441 N N . VAL A 1 195 ? 8.305 0.878 9.773 1 97.44 195 VAL A N 1
ATOM 1442 C CA . VAL A 1 195 ? 7.855 0.276 11.023 1 97.44 195 VAL A CA 1
ATOM 1443 C C . VAL A 1 195 ? 9.047 0.076 11.961 1 97.44 195 VAL A C 1
ATOM 1445 O O . VAL A 1 195 ? 8.977 0.396 13.148 1 97.44 195 VAL A O 1
ATOM 1448 N N . ARG A 1 196 ? 10.156 -0.46 11.438 1 97 196 ARG A N 1
ATOM 1449 C CA . ARG A 1 196 ? 11.359 -0.728 12.219 1 97 196 ARG A CA 1
ATOM 1450 C C . ARG A 1 196 ? 11.875 0.545 12.883 1 97 196 ARG A C 1
ATOM 1452 O O . ARG A 1 196 ? 12.094 0.573 14.094 1 97 196 ARG A O 1
ATOM 1459 N N . VAL A 1 197 ? 12.008 1.578 12.141 1 97.25 197 VAL A N 1
ATOM 1460 C CA . VAL A 1 197 ? 12.531 2.834 12.664 1 97.25 197 VAL A CA 1
ATOM 1461 C C . VAL A 1 197 ? 11.484 3.5 13.555 1 97.25 197 VAL A C 1
ATOM 1463 O O . VAL A 1 197 ? 11.812 4.031 14.617 1 97.25 197 VAL A O 1
ATOM 1466 N N . GLY A 1 198 ? 10.234 3.498 13.086 1 97.25 198 GLY A N 1
ATOM 1467 C CA . GLY A 1 198 ? 9.156 4.168 13.797 1 97.25 198 GLY A CA 1
ATOM 1468 C C . GLY A 1 198 ? 8.906 3.592 15.18 1 97.25 198 GLY A C 1
ATOM 1469 O O . GLY A 1 198 ? 8.664 4.336 16.125 1 97.25 198 GLY A O 1
ATOM 1470 N N . THR A 1 199 ? 8.961 2.27 15.281 1 97.19 199 THR A N 1
ATOM 1471 C CA . THR A 1 199 ? 8.742 1.637 16.578 1 97.19 199 THR A CA 1
ATOM 1472 C C . THR A 1 199 ? 9.914 1.913 17.516 1 97.19 199 THR A C 1
ATOM 1474 O O . THR A 1 199 ? 9.719 2.062 18.719 1 97.19 199 THR A O 1
ATOM 1477 N N . HIS A 1 200 ? 11.125 1.958 16.984 1 96.94 200 HIS 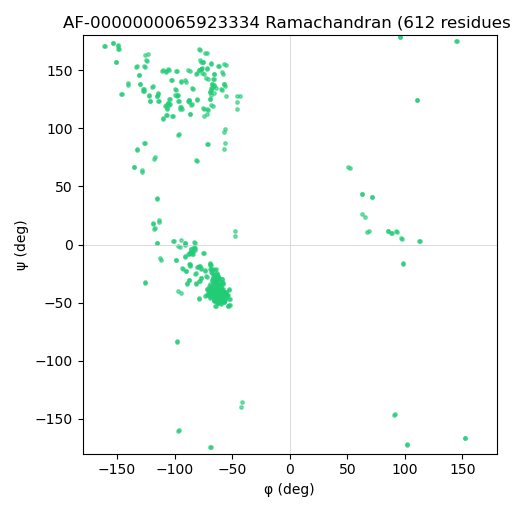A N 1
ATOM 1478 C CA . HIS A 1 200 ? 12.281 2.354 17.781 1 96.94 200 HIS A CA 1
ATOM 1479 C C . HIS A 1 200 ? 12.102 3.758 18.344 1 96.94 200 HIS A C 1
ATOM 1481 O O . HIS A 1 200 ? 12.539 4.043 19.469 1 96.94 200 HIS A O 1
ATOM 1487 N N . TRP A 1 201 ? 11.398 4.617 17.578 1 95 201 TRP A N 1
ATOM 1488 C CA . TRP A 1 201 ? 11.164 6 17.984 1 95 201 TRP A CA 1
ATOM 1489 C C . TRP A 1 201 ? 9.953 6.105 18.906 1 95 201 TRP A C 1
ATOM 1491 O O . TRP A 1 201 ? 9.586 7.199 19.328 1 95 201 TRP A O 1
ATOM 1501 N N . GLY A 1 202 ? 9.258 4.996 19.078 1 96.5 202 GLY A N 1
ATOM 1502 C CA . GLY A 1 202 ? 8.203 4.969 20.078 1 96.5 202 GLY A CA 1
ATOM 1503 C C . GLY A 1 202 ? 6.82 4.832 19.484 1 96.5 202 GLY A C 1
ATOM 1504 O O . GLY A 1 202 ? 5.82 4.855 20.203 1 96.5 202 GLY A O 1
ATOM 1505 N N . GLY A 1 203 ? 6.711 4.688 18.156 1 97.69 203 GLY A N 1
ATOM 1506 C CA . GLY A 1 203 ? 5.422 4.453 17.531 1 97.69 203 GLY A CA 1
ATOM 1507 C C . GLY A 1 203 ? 4.941 3.023 17.672 1 97.69 203 GLY A C 1
ATOM 1508 O O . GLY A 1 203 ? 5.73 2.121 17.953 1 97.69 203 GLY A O 1
ATOM 1509 N N . GLN A 1 204 ? 3.67 2.887 17.531 1 97.75 204 GLN A N 1
ATOM 1510 C CA . GLN A 1 204 ? 3.084 1.552 17.562 1 97.75 204 GLN A CA 1
ATOM 1511 C C . GLN A 1 204 ? 3.012 0.951 16.156 1 97.75 204 GLN A C 1
ATOM 1513 O O . GLN A 1 204 ? 2.709 1.652 15.188 1 97.75 204 GLN A O 1
ATOM 1518 N N . VAL A 1 205 ? 3.266 -0.313 16.031 1 96.25 205 VAL A N 1
ATOM 1519 C CA . VAL A 1 205 ? 3.328 -1.037 14.773 1 96.25 205 VAL A CA 1
ATOM 1520 C C . VAL A 1 205 ? 2.029 -0.835 13.992 1 96.25 205 VAL A C 1
ATOM 1522 O O . VAL A 1 205 ? 2.053 -0.523 12.805 1 96.25 205 VAL A O 1
ATOM 1525 N N . GLU A 1 206 ? 0.884 -0.917 14.609 1 95.25 206 GLU A N 1
ATOM 1526 C CA . GLU A 1 206 ? -0.43 -0.879 13.977 1 95.25 206 GLU A CA 1
ATOM 1527 C C . GLU A 1 206 ? -0.678 0.467 13.297 1 95.25 206 GLU A C 1
ATOM 1529 O O . GLU A 1 206 ? -1.35 0.535 12.266 1 95.25 206 GLU A O 1
ATOM 1534 N N . THR A 1 207 ? -0.143 1.482 13.883 1 97.56 207 THR A N 1
ATOM 1535 C CA . THR A 1 207 ? -0.348 2.828 13.359 1 97.56 207 THR A CA 1
ATOM 1536 C C . THR A 1 207 ? 0.284 2.971 11.977 1 97.56 207 THR A C 1
ATOM 1538 O O . THR A 1 207 ? -0.271 3.637 11.102 1 97.56 207 THR A O 1
ATOM 1541 N N . PHE A 1 208 ? 1.377 2.273 11.727 1 97.88 208 PHE A N 1
ATOM 1542 C CA . PHE A 1 208 ? 2.088 2.377 10.461 1 97.88 208 PHE A CA 1
ATOM 1543 C C . PHE A 1 208 ? 1.322 1.664 9.352 1 97.88 208 PHE A C 1
ATOM 1545 O O . PHE A 1 208 ? 1.435 2.027 8.18 1 97.88 208 PHE A O 1
ATOM 1552 N N . TYR A 1 209 ? 0.505 0.771 9.688 1 96.38 209 TYR A N 1
ATOM 1553 C CA . TYR A 1 209 ? -0.278 0.044 8.688 1 96.38 209 TYR A CA 1
ATOM 1554 C C . TYR A 1 209 ? -1.645 0.69 8.492 1 96.38 209 TYR A C 1
ATOM 1556 O O . TYR A 1 209 ? -2.461 0.204 7.707 1 96.38 209 TYR A O 1
ATOM 1564 N N . GLY A 1 210 ? -1.874 1.804 9.156 1 96.62 210 GLY A N 1
ATOM 1565 C CA . GLY A 1 210 ? -3.104 2.568 9.016 1 96.62 210 GLY A CA 1
ATOM 1566 C C . GLY A 1 210 ? -2.98 3.715 8.031 1 96.62 210 GLY A C 1
ATOM 1567 O O . GLY A 1 210 ? -2.072 3.732 7.199 1 96.62 210 GLY A O 1
ATOM 1568 N N . LEU A 1 211 ? -3.861 4.652 8.156 1 97.06 211 LEU A N 1
ATOM 1569 C CA . LEU A 1 211 ? -3.994 5.75 7.203 1 97.06 211 LEU A CA 1
ATOM 1570 C C . LEU A 1 211 ? -2.781 6.672 7.262 1 97.06 211 LEU A C 1
ATOM 1572 O O . LEU A 1 211 ? -2.291 7.125 6.227 1 97.06 211 LEU A O 1
ATOM 1576 N N . SER A 1 212 ? -2.283 6.91 8.453 1 97.62 212 SER A N 1
ATOM 1577 C CA . SER A 1 212 ? -1.178 7.852 8.594 1 97.62 212 SER A CA 1
ATOM 1578 C C . SER A 1 212 ? 0.144 7.219 8.172 1 97.62 212 SER A C 1
ATOM 1580 O O . SER A 1 212 ? 1.131 7.922 7.945 1 97.62 212 SER A O 1
ATOM 1582 N N . GLY A 1 213 ? 0.219 5.926 8.156 1 98.06 213 GLY A N 1
ATOM 1583 C CA . GLY A 1 213 ? 1.374 5.195 7.656 1 98.06 213 GLY A CA 1
ATOM 1584 C C . GLY A 1 213 ? 1.204 4.715 6.227 1 98.06 213 GLY A C 1
ATOM 1585 O O . GLY A 1 213 ? 1.585 5.414 5.285 1 98.06 213 GLY A O 1
ATOM 1586 N N . LEU A 1 214 ? 0.574 3.621 6.09 1 98.5 214 LEU A N 1
ATOM 1587 C CA . LEU A 1 214 ? 0.385 2.996 4.785 1 98.5 214 LEU A CA 1
ATOM 1588 C C . LEU A 1 214 ? -0.422 3.902 3.861 1 98.5 214 LEU A C 1
ATOM 1590 O O . LEU A 1 214 ? -0.044 4.113 2.707 1 98.5 214 LEU A O 1
ATOM 1594 N N . GLY A 1 215 ? -1.548 4.387 4.352 1 98.25 215 GLY A N 1
ATOM 1595 C CA . GLY A 1 215 ? -2.375 5.238 3.514 1 98.25 215 GLY A CA 1
ATOM 1596 C C . GLY A 1 215 ? -1.617 6.418 2.932 1 98.25 215 GLY A C 1
ATOM 1597 O O . GLY A 1 215 ? -1.646 6.645 1.72 1 98.25 215 GLY A O 1
ATOM 1598 N N . ASP A 1 216 ? -0.992 7.133 3.832 1 98.5 216 ASP A N 1
ATOM 1599 C CA . ASP A 1 216 ? -0.229 8.297 3.4 1 98.5 216 ASP A CA 1
ATOM 1600 C C . ASP A 1 216 ? 0.922 7.895 2.482 1 98.5 216 ASP A C 1
ATOM 1602 O O . ASP A 1 216 ? 1.23 8.594 1.518 1 98.5 216 ASP A O 1
ATOM 1606 N N . LEU A 1 217 ? 1.553 6.797 2.793 1 98.69 217 LEU A N 1
ATOM 1607 C CA . LEU A 1 217 ? 2.619 6.246 1.967 1 98.69 217 LEU A CA 1
ATOM 1608 C C . LEU A 1 217 ? 2.129 5.988 0.546 1 98.69 217 LEU A C 1
ATOM 1610 O O . LEU A 1 217 ? 2.787 6.375 -0.422 1 98.69 217 LEU A O 1
ATOM 1614 N N . LEU A 1 218 ? 1.004 5.41 0.41 1 98.56 218 LEU A N 1
ATOM 1615 C CA . LEU A 1 218 ? 0.442 5.062 -0.891 1 98.56 218 LEU A CA 1
ATOM 1616 C C . LEU A 1 218 ? 0.123 6.316 -1.698 1 98.56 218 LEU A C 1
ATOM 1618 O O . LEU A 1 218 ? 0.474 6.41 -2.877 1 98.56 218 LEU A O 1
ATOM 1622 N N . ALA A 1 219 ? -0.536 7.273 -1.057 1 98.12 219 ALA A N 1
ATOM 1623 C CA . ALA A 1 219 ? -0.898 8.5 -1.767 1 98.12 219 ALA A CA 1
ATOM 1624 C C . ALA A 1 219 ? 0.342 9.203 -2.305 1 98.12 219 ALA A C 1
ATOM 1626 O O . ALA A 1 219 ? 0.341 9.695 -3.436 1 98.12 219 ALA A O 1
ATOM 1627 N N . THR A 1 220 ? 1.37 9.227 -1.513 1 97.88 220 THR A N 1
ATOM 1628 C CA . THR A 1 220 ? 2.58 9.969 -1.846 1 97.88 220 THR A CA 1
ATOM 1629 C C . THR A 1 220 ? 3.428 9.195 -2.854 1 97.88 220 THR A C 1
ATOM 1631 O O . THR A 1 220 ? 4.066 9.797 -3.723 1 97.88 220 THR A O 1
ATOM 1634 N N . CYS A 1 221 ? 3.404 7.879 -2.822 1 98.12 221 CYS A N 1
ATOM 1635 C CA . CYS A 1 221 ? 4.277 7.055 -3.646 1 98.12 221 CYS A CA 1
ATOM 1636 C C . CYS A 1 221 ? 3.662 6.809 -5.02 1 98.12 221 CYS A C 1
ATOM 1638 O O . CYS A 1 221 ? 4.355 6.395 -5.949 1 98.12 221 CYS A O 1
ATOM 1640 N N . THR A 1 222 ? 2.369 7.016 -5.141 1 96.81 222 THR A N 1
ATOM 1641 C CA . THR A 1 222 ? 1.726 6.598 -6.383 1 96.81 222 THR A CA 1
ATOM 1642 C C . THR A 1 222 ? 1.119 7.793 -7.109 1 96.81 222 THR A C 1
ATOM 1644 O O . THR A 1 222 ? 0.238 7.633 -7.957 1 96.81 222 THR A O 1
ATOM 1647 N N . SER A 1 223 ? 1.537 8.984 -6.766 1 95.56 223 SER A N 1
ATOM 1648 C CA . SER A 1 223 ? 1.009 10.172 -7.422 1 95.56 223 SER A CA 1
ATOM 1649 C C . SER A 1 223 ? 2.133 11.086 -7.902 1 95.56 223 SER A C 1
ATOM 1651 O O . SER A 1 223 ? 3.076 11.359 -7.156 1 95.56 223 SER A O 1
ATOM 1653 N N . ALA A 1 224 ? 1.935 11.594 -9.086 1 93.88 224 ALA A N 1
ATOM 1654 C CA . ALA A 1 224 ? 2.893 12.555 -9.633 1 93.88 224 ALA A CA 1
ATOM 1655 C C . ALA A 1 224 ? 2.754 13.914 -8.961 1 93.88 224 ALA A C 1
ATOM 1657 O O . ALA A 1 224 ? 3.627 14.773 -9.102 1 93.88 224 ALA A O 1
ATOM 1658 N N . LEU A 1 225 ? 1.717 14.078 -8.117 1 93.12 225 LEU A N 1
ATOM 1659 C CA . LEU A 1 225 ? 1.502 15.336 -7.418 1 93.12 225 LEU A CA 1
ATOM 1660 C C . LEU A 1 225 ? 2.416 15.445 -6.203 1 93.12 225 LEU A C 1
ATOM 1662 O O . LEU A 1 225 ? 2.594 16.531 -5.648 1 93.12 225 LEU A O 1
ATOM 1666 N N . SER A 1 226 ? 2.922 14.312 -5.754 1 95.5 226 SER A N 1
ATOM 1667 C CA . SER A 1 226 ? 3.82 14.289 -4.602 1 95.5 226 SER A CA 1
ATOM 1668 C C . SER A 1 226 ? 5.164 14.93 -4.938 1 95.5 226 SER A C 1
ATOM 1670 O O . SER A 1 226 ? 5.844 14.5 -5.871 1 95.5 226 SER A O 1
ATOM 1672 N N . ARG A 1 227 ? 5.598 15.922 -4.16 1 95.94 227 ARG A N 1
ATOM 1673 C CA . ARG A 1 227 ? 6.859 16.625 -4.359 1 95.94 227 ARG A CA 1
ATOM 1674 C C . ARG A 1 227 ? 8.047 15.688 -4.195 1 95.94 227 ARG A C 1
ATOM 1676 O O . ARG A 1 227 ? 9.031 15.797 -4.93 1 95.94 227 ARG A O 1
ATOM 1683 N N . ASN A 1 228 ? 8.008 14.82 -3.197 1 97.88 228 ASN A N 1
ATOM 1684 C CA . ASN A 1 228 ? 9.078 13.859 -2.975 1 97.88 228 ASN A CA 1
ATOM 1685 C C . ASN A 1 228 ? 9.188 12.867 -4.125 1 97.88 228 ASN A C 1
ATOM 1687 O O . ASN A 1 228 ? 10.289 12.539 -4.57 1 97.88 228 ASN A O 1
ATOM 1691 N N . TYR A 1 229 ? 8.039 12.383 -4.66 1 98.25 229 TYR A N 1
ATOM 1692 C CA . TYR A 1 229 ? 8 11.539 -5.844 1 98.25 229 TYR A CA 1
ATOM 1693 C C . TYR A 1 229 ? 8.648 12.234 -7.035 1 98.25 229 TYR A C 1
ATOM 1695 O O . TYR A 1 229 ? 9.438 11.625 -7.762 1 98.25 229 TYR A O 1
ATOM 1703 N N . GLN A 1 230 ? 8.344 13.492 -7.191 1 98.31 230 GLN A N 1
ATOM 1704 C CA . GLN A 1 230 ? 8.883 14.266 -8.305 1 98.31 230 GLN A CA 1
ATOM 1705 C C . GLN A 1 230 ? 10.398 14.367 -8.227 1 98.31 230 GLN A C 1
ATOM 1707 O O . GLN A 1 230 ? 11.086 14.266 -9.25 1 98.31 230 GLN A O 1
ATOM 1712 N N . VAL A 1 231 ? 10.883 14.586 -7.031 1 98.5 231 VAL A N 1
ATOM 1713 C CA . VAL A 1 231 ? 12.328 14.641 -6.859 1 98.5 231 VAL A CA 1
ATOM 1714 C C . VAL A 1 231 ? 12.961 13.344 -7.367 1 98.5 231 VAL A C 1
ATOM 1716 O O . VAL A 1 231 ? 13.914 13.375 -8.156 1 98.5 231 VAL A O 1
ATOM 1719 N N . GLY A 1 232 ? 12.406 12.203 -6.953 1 98.25 232 GLY A N 1
ATOM 1720 C CA . GLY A 1 232 ? 12.922 10.914 -7.414 1 98.25 232 GLY A CA 1
ATOM 1721 C C . GLY A 1 232 ? 12.852 10.75 -8.922 1 98.25 232 GLY A C 1
ATOM 1722 O O . GLY A 1 232 ? 13.797 10.273 -9.539 1 98.25 232 GLY A O 1
ATOM 1723 N N . TRP A 1 233 ? 11.727 11.172 -9.477 1 98.19 233 TRP A N 1
ATOM 1724 C CA . TRP A 1 233 ? 11.523 11.078 -10.922 1 98.19 233 TRP A CA 1
ATOM 1725 C C . TRP A 1 233 ? 12.594 11.859 -11.672 1 98.19 233 TRP A C 1
ATOM 1727 O O . TRP A 1 233 ? 13.195 11.344 -12.625 1 98.19 233 TRP A O 1
ATOM 1737 N N . HIS A 1 234 ? 12.867 13.094 -11.266 1 98.19 234 HIS A N 1
ATOM 1738 C CA . HIS A 1 234 ? 13.852 13.953 -11.922 1 98.19 234 HIS A CA 1
ATOM 1739 C C . HIS A 1 234 ? 15.258 13.391 -11.773 1 98.19 234 HIS A C 1
ATOM 1741 O O . HIS A 1 234 ? 16.062 13.453 -12.711 1 98.19 234 HIS A O 1
ATOM 1747 N N . LEU A 1 235 ? 15.539 12.828 -10.578 1 98.19 235 LEU A N 1
ATOM 1748 C CA . LEU A 1 235 ? 16.844 12.203 -10.383 1 98.19 235 LEU A CA 1
ATOM 1749 C C . LEU A 1 235 ? 17.047 11.047 -11.359 1 98.19 235 LEU A C 1
ATOM 1751 O O . LEU A 1 235 ? 18.125 10.898 -11.945 1 98.19 235 LEU A O 1
ATOM 1755 N N . ALA A 1 236 ? 16.031 10.25 -11.555 1 97.38 236 ALA A N 1
ATOM 1756 C CA . ALA A 1 236 ? 16.078 9.102 -12.461 1 97.38 236 ALA A CA 1
ATOM 1757 C C . ALA A 1 236 ? 16.312 9.555 -13.898 1 97.38 236 ALA A C 1
ATOM 1759 O O . ALA A 1 236 ? 16.859 8.812 -14.711 1 97.38 236 ALA A O 1
ATOM 1760 N N . GLN A 1 237 ? 15.883 10.773 -14.172 1 97.06 237 GLN A N 1
ATOM 1761 C CA . GLN A 1 237 ? 16.047 11.328 -15.508 1 97.06 237 GLN A CA 1
ATOM 1762 C C . GLN A 1 237 ? 17.438 11.914 -15.695 1 97.06 237 GLN A C 1
ATOM 1764 O O . GLN A 1 237 ? 17.719 12.555 -16.719 1 97.06 237 GLN A O 1
ATOM 1769 N N . GLY A 1 238 ? 18.281 11.812 -14.719 1 95.62 238 GLY A N 1
ATOM 1770 C CA . GLY A 1 238 ? 19.672 12.234 -14.844 1 95.62 238 GLY A CA 1
ATOM 1771 C C . GLY A 1 238 ? 19.922 13.633 -14.305 1 95.62 238 GLY A C 1
ATOM 1772 O O . GLY A 1 238 ? 21.031 14.164 -14.43 1 95.62 238 GLY A O 1
ATOM 1773 N N . LYS A 1 239 ? 18.984 14.234 -13.734 1 97 239 LYS A N 1
ATOM 1774 C CA . LYS A 1 239 ? 19.156 15.562 -13.164 1 97 239 LYS A CA 1
ATOM 1775 C C . LYS A 1 239 ? 19.891 15.5 -11.836 1 97 239 LYS A C 1
ATOM 1777 O O . LYS A 1 239 ? 19.812 14.5 -11.109 1 97 239 LYS A O 1
ATOM 1782 N N . SER A 1 240 ? 20.609 16.562 -11.539 1 96.69 240 SER A N 1
ATOM 1783 C CA . SER A 1 240 ? 21.188 16.703 -10.211 1 96.69 240 SER A CA 1
ATOM 1784 C C . SER A 1 240 ? 20.125 17 -9.164 1 96.69 240 SER A C 1
ATOM 1786 O O . SER A 1 240 ? 19 17.375 -9.5 1 96.69 240 SER A O 1
ATOM 1788 N N . LEU A 1 241 ? 20.5 16.844 -7.945 1 97.62 241 LEU A N 1
ATOM 1789 C CA . LEU A 1 241 ? 19.562 17.156 -6.879 1 97.62 241 LEU A CA 1
ATOM 1790 C C . LEU A 1 241 ? 19.125 18.609 -6.945 1 97.62 241 LEU A C 1
ATOM 1792 O O . LEU A 1 241 ? 17.938 18.922 -6.793 1 97.62 241 LEU A O 1
ATOM 1796 N N . SER A 1 242 ? 20.078 19.484 -7.152 1 97.25 242 SER A N 1
ATOM 1797 C CA . SER A 1 242 ? 19.781 20.906 -7.25 1 97.25 242 SER A CA 1
ATOM 1798 C C . SER A 1 242 ? 18.781 21.188 -8.375 1 97.25 242 SER A C 1
ATOM 1800 O O . SER A 1 242 ? 17.844 21.953 -8.203 1 97.25 242 SER A O 1
ATOM 1802 N N . GLN A 1 243 ? 18.969 20.578 -9.484 1 97.62 243 GLN A N 1
ATOM 1803 C CA . GLN A 1 243 ? 18.047 20.719 -10.609 1 97.62 243 GLN A CA 1
ATOM 1804 C C . GLN A 1 243 ? 16.672 20.156 -10.281 1 97.62 243 GLN A C 1
ATOM 1806 O O . GLN A 1 243 ? 15.656 20.766 -10.609 1 97.62 243 GLN A O 1
ATOM 1811 N N . ALA A 1 244 ? 16.688 18.953 -9.664 1 97.94 244 ALA A N 1
ATOM 1812 C CA . ALA A 1 244 ? 15.438 18.312 -9.289 1 97.94 244 ALA A CA 1
ATOM 1813 C C . ALA A 1 244 ? 14.617 19.188 -8.344 1 97.94 244 ALA A C 1
ATOM 1815 O O . ALA A 1 244 ? 13.406 19.312 -8.5 1 97.94 244 ALA A O 1
ATOM 1816 N N . LEU A 1 245 ? 15.273 19.797 -7.367 1 97.38 245 LEU A N 1
ATOM 1817 C CA . LEU A 1 245 ? 14.602 20.656 -6.395 1 97.38 245 LEU A CA 1
ATOM 1818 C C . LEU A 1 245 ? 14.078 21.922 -7.055 1 97.38 245 LEU A C 1
ATOM 1820 O O . LEU A 1 245 ? 13.016 22.438 -6.684 1 97.38 245 LEU A O 1
ATOM 1824 N N . ALA A 1 246 ? 14.773 22.438 -8.031 1 96.81 246 ALA A N 1
ATOM 1825 C CA . ALA A 1 246 ? 14.352 23.625 -8.758 1 96.81 246 ALA A CA 1
ATOM 1826 C C . ALA A 1 246 ? 13.102 23.344 -9.594 1 96.81 246 ALA A C 1
ATOM 1828 O O . ALA A 1 246 ? 12.266 24.234 -9.781 1 96.81 246 ALA A O 1
ATOM 1829 N N . LEU A 1 247 ? 12.984 22.125 -10.039 1 95.81 247 LEU A N 1
ATOM 1830 C CA . LEU A 1 247 ? 11.875 21.75 -10.906 1 95.81 247 LEU A CA 1
ATOM 1831 C C . LEU A 1 247 ? 10.664 21.344 -10.086 1 95.81 247 LEU A C 1
ATOM 1833 O O . LEU A 1 247 ? 9.555 21.219 -10.617 1 95.81 247 LEU A O 1
ATOM 1837 N N . THR A 1 248 ? 10.875 21.062 -8.82 1 93.94 248 THR A N 1
ATOM 1838 C CA . THR A 1 248 ? 9.797 20.672 -7.918 1 93.94 248 THR A CA 1
ATOM 1839 C C . THR A 1 248 ? 9.258 21.875 -7.156 1 93.94 248 THR A C 1
ATOM 1841 O O . THR A 1 248 ? 9.992 22.547 -6.43 1 93.94 248 THR A O 1
ATOM 1844 N N . LYS A 1 249 ? 8 22.219 -7.324 1 88.12 249 LYS A N 1
ATOM 1845 C CA . LYS A 1 249 ? 7.391 23.344 -6.641 1 88.12 249 LYS A CA 1
ATOM 1846 C C . LYS A 1 249 ? 7.121 23.031 -5.176 1 88.12 249 LYS A C 1
ATOM 1848 O O . LYS A 1 249 ? 6.34 22.141 -4.863 1 88.12 249 LYS A O 1
ATOM 1853 N N . GLY A 1 250 ? 7.797 23.781 -4.297 1 86.44 250 GLY A N 1
ATOM 1854 C CA . GLY A 1 250 ? 7.605 23.578 -2.869 1 86.44 250 GLY A CA 1
ATOM 1855 C C . GLY A 1 250 ? 8.734 22.781 -2.229 1 86.44 250 GLY A C 1
ATOM 1856 O O . GLY A 1 250 ? 9.758 22.531 -2.865 1 86.44 250 GLY A O 1
ATOM 1857 N N . THR A 1 251 ? 8.539 22.422 -1.019 1 88.5 251 THR A N 1
ATOM 1858 C CA . THR A 1 251 ? 9.594 21.766 -0.261 1 88.5 251 THR A CA 1
ATOM 1859 C C . THR A 1 251 ? 9.406 20.25 -0.274 1 88.5 251 THR A C 1
ATOM 1861 O O . THR A 1 251 ? 8.312 19.75 0.016 1 88.5 251 THR A O 1
ATOM 1864 N N . ALA A 1 252 ? 10.461 19.531 -0.65 1 95.19 252 ALA A N 1
ATOM 1865 C CA . ALA A 1 252 ? 10.5 18.078 -0.542 1 95.19 252 ALA A CA 1
ATOM 1866 C C . ALA A 1 252 ? 11.203 17.641 0.738 1 95.19 252 ALA A C 1
ATOM 1868 O O . ALA A 1 252 ? 12.414 17.375 0.733 1 95.19 252 ALA A O 1
ATOM 1869 N N . GLU A 1 253 ? 10.43 17.391 1.764 1 96.44 253 GLU A N 1
ATOM 1870 C CA . GLU A 1 253 ? 10.953 17.125 3.098 1 96.44 253 GLU A CA 1
ATOM 1871 C C . GLU A 1 253 ? 11.766 15.828 3.115 1 96.44 253 GLU A C 1
ATOM 1873 O O . GLU A 1 253 ? 12.609 15.633 3.998 1 96.44 253 GLU A O 1
ATOM 1878 N N . GLY A 1 254 ? 11.508 14.953 2.129 1 97.88 254 GLY A N 1
ATOM 1879 C CA . GLY A 1 254 ? 12.172 13.664 2.086 1 97.88 254 GLY A CA 1
ATOM 1880 C C . GLY A 1 254 ? 13.68 13.766 1.963 1 97.88 254 GLY A C 1
ATOM 1881 O O . GLY A 1 254 ? 14.406 12.883 2.416 1 97.88 254 GLY A O 1
ATOM 1882 N N . VAL A 1 255 ? 14.156 14.836 1.348 1 98 255 VAL A N 1
ATOM 1883 C CA . VAL A 1 255 ? 15.586 15.031 1.144 1 98 255 VAL A CA 1
ATOM 1884 C C . VAL A 1 255 ? 16.281 15.172 2.492 1 98 255 VAL A C 1
ATOM 1886 O O . VAL A 1 255 ? 17.234 14.445 2.783 1 98 255 VAL A O 1
ATOM 1889 N N . ASN A 1 256 ? 15.789 16.062 3.277 1 97.56 256 ASN A N 1
ATOM 1890 C CA . ASN A 1 256 ? 16.344 16.234 4.617 1 97.56 256 ASN A CA 1
ATOM 1891 C C . ASN A 1 256 ? 16.078 15.008 5.488 1 97.56 256 ASN A C 1
ATOM 1893 O O . ASN A 1 256 ? 16.953 14.578 6.238 1 97.56 256 ASN A O 1
ATOM 1897 N N . THR A 1 257 ? 14.914 14.43 5.426 1 98.12 257 THR A N 1
ATOM 1898 C CA . THR A 1 257 ? 14.523 13.281 6.242 1 98.12 257 THR A CA 1
ATOM 1899 C C . THR A 1 257 ? 15.453 12.094 5.988 1 98.12 257 THR A C 1
ATOM 1901 O O . THR A 1 257 ? 15.836 11.391 6.926 1 98.12 257 THR A O 1
ATOM 1904 N N . ALA A 1 258 ? 15.797 11.852 4.711 1 98.38 258 ALA A N 1
ATOM 1905 C CA . ALA A 1 258 ? 16.688 10.75 4.371 1 98.38 258 ALA A CA 1
ATOM 1906 C C . ALA A 1 258 ? 18.031 10.883 5.082 1 98.38 258 ALA A C 1
ATOM 1908 O O . ALA A 1 258 ? 18.547 9.922 5.656 1 98.38 258 ALA A O 1
ATOM 1909 N N . ARG A 1 259 ? 18.562 12.078 5.047 1 97.75 259 ARG A N 1
ATOM 1910 C CA . ARG A 1 259 ? 19.844 12.344 5.695 1 97.75 259 ARG A CA 1
ATOM 1911 C C . ARG A 1 259 ? 19.75 12.117 7.203 1 97.75 259 ARG A C 1
ATOM 1913 O O . ARG A 1 259 ? 20.609 11.461 7.793 1 97.75 259 ARG A O 1
ATOM 1920 N N . VAL A 1 260 ? 18.766 12.664 7.789 1 97.94 260 VAL A N 1
ATOM 1921 C CA . VAL A 1 260 ? 18.578 12.578 9.234 1 97.94 260 VAL A CA 1
ATOM 1922 C C . VAL A 1 260 ? 18.406 11.117 9.641 1 97.94 260 VAL A C 1
ATOM 1924 O O . VAL A 1 260 ? 19.016 10.664 10.617 1 97.94 260 VAL A O 1
ATOM 1927 N N . LEU A 1 261 ? 17.609 10.352 8.898 1 97.75 261 LEU A N 1
ATOM 1928 C CA . LEU A 1 261 ? 17.328 8.961 9.234 1 97.75 261 LEU A CA 1
ATOM 1929 C C . LEU A 1 261 ? 18.594 8.109 9.102 1 97.75 261 LEU A C 1
ATOM 1931 O O . LEU A 1 261 ? 18.797 7.172 9.867 1 97.75 261 LEU A O 1
ATOM 1935 N N . CYS A 1 262 ? 19.391 8.414 8.125 1 97.62 262 CYS A N 1
ATOM 1936 C CA . CYS A 1 262 ? 20.641 7.684 7.973 1 97.62 262 CYS A CA 1
ATOM 1937 C C . CYS A 1 262 ? 21.562 7.898 9.18 1 97.62 262 CYS A C 1
ATOM 1939 O O . CYS A 1 262 ? 22.141 6.945 9.695 1 97.62 262 CYS A O 1
ATOM 1941 N N . THR A 1 263 ? 21.672 9.133 9.609 1 97.31 263 THR A N 1
ATOM 1942 C CA . THR A 1 263 ? 22.484 9.438 10.789 1 97.31 263 THR A CA 1
ATOM 1943 C C . THR A 1 263 ? 21.922 8.742 12.023 1 97.31 263 THR A C 1
ATOM 1945 O O . THR A 1 263 ? 22.656 8.117 12.781 1 97.31 263 THR A O 1
ATOM 1948 N N . TYR A 1 264 ? 20.625 8.867 12.211 1 96.19 264 TYR A N 1
ATOM 1949 C CA . TYR A 1 264 ? 19.953 8.258 13.352 1 96.19 264 TYR A CA 1
ATOM 1950 C C . TYR A 1 264 ? 20.141 6.746 13.352 1 96.19 264 TYR A C 1
ATOM 1952 O O . TYR A 1 264 ? 20.453 6.152 14.383 1 96.19 264 TYR A O 1
ATOM 1960 N N . ALA A 1 265 ? 19.859 6.109 12.203 1 96.56 265 ALA A N 1
ATOM 1961 C CA . ALA A 1 265 ? 19.953 4.656 12.078 1 96.56 265 ALA A CA 1
ATOM 1962 C C . ALA A 1 265 ? 21.359 4.168 12.359 1 96.56 265 ALA A C 1
ATOM 1964 O O . ALA A 1 265 ? 21.562 3.102 12.945 1 96.56 265 ALA A O 1
ATOM 1965 N N . GLN A 1 266 ? 22.312 4.922 11.867 1 96.25 266 GLN A N 1
ATOM 1966 C CA . GLN A 1 266 ? 23.703 4.578 12.141 1 96.25 266 GLN A CA 1
ATOM 1967 C C . GLN A 1 266 ? 23.984 4.598 13.641 1 96.25 266 GLN A C 1
ATOM 1969 O O . GLN A 1 266 ? 24.609 3.676 14.172 1 96.25 266 GLN A O 1
ATOM 1974 N N . GLN A 1 267 ? 23.562 5.59 14.32 1 96.25 267 GLN A N 1
ATOM 1975 C CA . GLN A 1 267 ? 23.766 5.746 15.758 1 96.25 267 GLN A CA 1
ATOM 1976 C C . GLN A 1 267 ? 23.094 4.625 16.547 1 96.25 267 GLN A C 1
ATOM 1978 O O . GLN A 1 267 ? 23.547 4.234 17.609 1 96.25 267 GLN A O 1
ATOM 1983 N N . HIS A 1 268 ? 22.078 4.09 16 1 96.44 268 HIS A N 1
ATOM 1984 C CA . HIS A 1 268 ? 21.266 3.129 16.75 1 96.44 268 HIS A CA 1
ATOM 1985 C C . HIS A 1 268 ? 21.328 1.743 16.125 1 96.44 268 HIS A C 1
ATOM 1987 O O . HIS A 1 268 ? 20.609 0.835 16.531 1 96.44 268 HIS A O 1
ATOM 1993 N N . GLN A 1 269 ? 22.078 1.558 15.055 1 96.94 269 GLN A N 1
ATOM 1994 C CA . GLN A 1 269 ? 22.312 0.287 14.383 1 96.94 269 GLN A CA 1
ATOM 1995 C C . GLN A 1 269 ? 21.016 -0.291 13.828 1 96.94 269 GLN A C 1
ATOM 1997 O O . GLN A 1 269 ? 20.703 -1.458 14.062 1 96.94 269 GLN A O 1
ATOM 2002 N N . LEU A 1 270 ? 20.25 0.515 13.242 1 97.19 270 LEU A N 1
ATOM 2003 C CA . LEU A 1 270 ? 19.016 0.093 12.586 1 97.19 270 LEU A CA 1
ATOM 2004 C C . LEU A 1 270 ? 19.266 -0.166 11.102 1 97.19 270 LEU A C 1
ATOM 2006 O O . LEU A 1 270 ? 20 0.569 10.445 1 97.19 270 LEU A O 1
ATOM 2010 N N . ASP A 1 271 ? 18.656 -1.197 10.578 1 95.5 271 ASP A N 1
ATOM 2011 C CA . ASP A 1 271 ? 18.766 -1.56 9.164 1 95.5 271 ASP A CA 1
ATOM 2012 C C . ASP A 1 271 ? 17.734 -0.821 8.32 1 95.5 271 ASP A C 1
ATOM 2014 O O . ASP A 1 271 ? 16.531 -1.073 8.438 1 95.5 271 ASP A O 1
ATOM 2018 N N . ILE A 1 272 ? 18.188 0.079 7.457 1 96.75 272 ILE A N 1
ATOM 2019 C CA . ILE A 1 272 ? 17.297 0.857 6.605 1 96.75 272 ILE A CA 1
ATOM 2020 C C . ILE A 1 272 ? 17.844 0.897 5.18 1 96.75 272 ILE A C 1
ATOM 2022 O O . ILE A 1 272 ? 18.141 1.971 4.656 1 96.75 272 ILE A O 1
ATOM 2026 N N . PRO A 1 273 ? 17.875 -0.213 4.508 1 95.75 273 PRO A N 1
ATOM 2027 C CA . PRO A 1 273 ? 18.562 -0.302 3.213 1 95.75 273 PRO A CA 1
ATOM 2028 C C . PRO A 1 273 ? 17.969 0.646 2.172 1 95.75 273 PRO A C 1
ATOM 2030 O O . PRO A 1 273 ? 18.703 1.264 1.403 1 95.75 273 PRO A O 1
ATOM 2033 N N . ILE A 1 274 ? 16.688 0.75 2.086 1 96.69 274 ILE A N 1
ATOM 2034 C CA . ILE A 1 274 ? 16.078 1.604 1.077 1 96.69 274 ILE A CA 1
ATOM 2035 C C . ILE A 1 274 ? 16.422 3.064 1.352 1 96.69 274 ILE A C 1
ATOM 2037 O O . ILE A 1 274 ? 16.859 3.787 0.449 1 96.69 274 ILE A O 1
ATOM 2041 N N . THR A 1 275 ? 16.281 3.504 2.598 1 98 275 THR A N 1
ATOM 2042 C CA . THR A 1 275 ? 16.594 4.871 2.984 1 98 275 THR A CA 1
ATOM 2043 C C . THR A 1 275 ? 18.078 5.176 2.719 1 98 275 THR A C 1
ATOM 2045 O O . THR A 1 275 ? 18.406 6.266 2.252 1 98 275 THR A O 1
ATOM 2048 N N . ALA A 1 276 ? 18.891 4.215 3.01 1 97.38 276 ALA A N 1
ATOM 2049 C CA . ALA A 1 276 ? 20.328 4.387 2.779 1 97.38 276 ALA A CA 1
ATOM 2050 C C . ALA A 1 276 ? 20.625 4.598 1.298 1 97.38 276 ALA A C 1
ATOM 2052 O O . ALA A 1 276 ? 21.453 5.438 0.936 1 97.38 276 ALA A O 1
ATOM 2053 N N . MET A 1 277 ? 19.969 3.861 0.436 1 97 277 MET A N 1
ATOM 2054 C CA . MET A 1 277 ? 20.188 3.994 -1.004 1 97 277 MET A CA 1
ATOM 2055 C C . MET A 1 277 ? 19.641 5.332 -1.508 1 97 277 MET A C 1
ATOM 2057 O O . MET A 1 277 ? 20.266 5.969 -2.359 1 97 277 MET A O 1
ATOM 2061 N N . VAL A 1 278 ? 18.5 5.727 -0.982 1 98.25 278 VAL A N 1
ATOM 2062 C CA . VAL A 1 278 ? 17.938 7.023 -1.354 1 98.25 278 VAL A CA 1
ATOM 2063 C C . VAL A 1 278 ? 18.922 8.133 -0.974 1 98.25 278 VAL A C 1
ATOM 2065 O O . VAL A 1 278 ? 19.203 9.023 -1.778 1 98.25 278 VAL A O 1
ATOM 2068 N N . ASN A 1 279 ? 19.438 8.047 0.251 1 98.12 279 ASN A N 1
ATOM 2069 C CA . ASN A 1 279 ? 20.375 9.055 0.719 1 98.12 279 ASN A CA 1
ATOM 2070 C C . ASN A 1 279 ? 21.641 9.07 -0.139 1 98.12 279 ASN A C 1
ATOM 2072 O O . ASN A 1 279 ? 22.188 10.141 -0.425 1 98.12 279 ASN A O 1
ATOM 2076 N N . ALA A 1 280 ? 22.109 7.91 -0.509 1 97.62 280 ALA A N 1
ATOM 2077 C CA . ALA A 1 280 ? 23.297 7.82 -1.353 1 97.62 280 ALA A CA 1
ATOM 2078 C C . ALA A 1 280 ? 23.078 8.5 -2.701 1 97.62 280 ALA A C 1
ATOM 2080 O O . ALA A 1 280 ? 23.969 9.164 -3.229 1 97.62 280 ALA A O 1
ATOM 2081 N N . VAL A 1 281 ? 21.922 8.328 -3.281 1 97.94 281 VAL A N 1
ATOM 2082 C CA . VAL A 1 281 ? 21.578 8.961 -4.555 1 97.94 281 VAL A CA 1
ATOM 2083 C C . VAL A 1 281 ? 21.469 10.469 -4.371 1 97.94 281 VAL A C 1
ATOM 2085 O O . VAL A 1 281 ? 21.969 11.242 -5.191 1 97.94 281 VAL A O 1
ATOM 2088 N N . LEU A 1 282 ? 20.828 10.891 -3.289 1 98.06 282 LEU A N 1
ATOM 2089 C CA . LEU A 1 282 ? 20.625 12.305 -3.006 1 98.06 282 LEU A CA 1
ATOM 2090 C C . LEU A 1 282 ? 21.953 13.023 -2.809 1 98.06 282 LEU A C 1
ATOM 2092 O O . LEU A 1 282 ? 22.109 14.18 -3.215 1 98.06 282 LEU A O 1
ATOM 2096 N N . CYS A 1 283 ? 22.906 12.336 -2.246 1 96.38 283 CYS A N 1
ATOM 2097 C CA . CYS A 1 283 ? 24.203 12.945 -1.969 1 96.38 283 CYS A CA 1
ATOM 2098 C C . CYS A 1 283 ? 25.125 12.82 -3.17 1 96.38 283 CYS A C 1
ATOM 2100 O O . CYS A 1 283 ? 26.234 13.359 -3.154 1 96.38 283 CYS A O 1
ATOM 2102 N N . GLY A 1 284 ? 24.734 12.078 -4.168 1 94.69 284 GLY A N 1
ATOM 2103 C CA . GLY A 1 284 ? 25.484 11.969 -5.398 1 94.69 284 GLY A CA 1
ATOM 2104 C C . GLY A 1 284 ? 26.531 10.867 -5.363 1 94.69 284 GLY A C 1
ATOM 2105 O O . GLY A 1 284 ? 27.344 10.742 -6.285 1 94.69 284 GLY A O 1
ATOM 2106 N N . SER A 1 285 ? 26.5 10.062 -4.371 1 95.62 285 SER A N 1
ATOM 2107 C CA . SER A 1 285 ? 27.5 9.008 -4.254 1 95.62 285 SER A CA 1
ATOM 2108 C C . SER A 1 285 ? 27.125 7.801 -5.121 1 95.62 285 SER A C 1
ATOM 2110 O O . SER A 1 285 ? 28 7.004 -5.48 1 95.62 285 SER A O 1
ATOM 2112 N N . LEU A 1 286 ? 25.875 7.625 -5.41 1 96.12 286 LEU A N 1
ATOM 2113 C CA . LEU A 1 286 ? 25.391 6.586 -6.32 1 96.12 286 LEU A CA 1
ATOM 2114 C C . LEU A 1 286 ? 24.422 7.168 -7.348 1 96.12 286 LEU A C 1
ATOM 2116 O O . LEU A 1 286 ? 23.703 8.117 -7.051 1 96.12 286 LEU A O 1
ATOM 2120 N N . THR A 1 287 ? 24.484 6.602 -8.523 1 96.44 287 THR A N 1
ATOM 2121 C CA . THR A 1 287 ? 23.422 6.875 -9.469 1 96.44 287 THR A CA 1
ATOM 2122 C C . THR A 1 287 ? 22.156 6.102 -9.102 1 96.44 287 THR A C 1
ATOM 2124 O O . THR A 1 287 ? 22.219 5.102 -8.375 1 96.44 287 THR A O 1
ATOM 2127 N N . PRO A 1 288 ? 20.984 6.586 -9.562 1 96.06 288 PRO A N 1
ATOM 2128 C CA . PRO A 1 288 ? 19.75 5.82 -9.336 1 96.06 288 PRO A CA 1
ATOM 2129 C C . PRO A 1 288 ? 19.875 4.371 -9.812 1 96.06 288 PRO A C 1
ATOM 2131 O O . PRO A 1 288 ? 19.422 3.455 -9.117 1 96.06 288 PRO A O 1
ATOM 2134 N N . GLN A 1 289 ? 20.5 4.125 -10.875 1 92.75 289 GLN A N 1
ATOM 2135 C CA . GLN A 1 289 ? 20.672 2.783 -11.43 1 92.75 289 GLN A CA 1
ATOM 2136 C C . GLN A 1 289 ? 21.531 1.917 -10.516 1 92.75 289 GLN A C 1
ATOM 2138 O O . GLN A 1 289 ? 21.188 0.765 -10.242 1 92.75 289 GLN A O 1
ATOM 2143 N N . ALA A 1 290 ? 22.578 2.479 -10.07 1 93.06 290 ALA A N 1
ATOM 2144 C CA . ALA A 1 290 ? 23.484 1.75 -9.188 1 93.06 290 ALA A CA 1
ATOM 2145 C C . ALA A 1 290 ? 22.812 1.411 -7.863 1 93.06 290 ALA A C 1
ATOM 2147 O O . ALA A 1 290 ? 23.016 0.321 -7.32 1 93.06 290 ALA A O 1
ATOM 2148 N N . ALA A 1 291 ? 22.062 2.367 -7.352 1 92.5 291 ALA A N 1
ATOM 2149 C CA . ALA A 1 291 ? 21.344 2.152 -6.098 1 92.5 291 ALA A CA 1
ATOM 2150 C C . ALA A 1 291 ? 20.359 1.001 -6.223 1 92.5 291 ALA A C 1
ATOM 2152 O O . ALA A 1 291 ? 20.219 0.185 -5.305 1 92.5 291 ALA A O 1
ATOM 2153 N N . LEU A 1 292 ? 19.703 0.956 -7.336 1 84.69 292 LEU A N 1
ATOM 2154 C CA . LEU A 1 292 ? 18.75 -0.119 -7.602 1 84.69 292 LEU A CA 1
ATOM 2155 C C . LEU A 1 292 ? 19.453 -1.473 -7.625 1 84.69 292 LEU A C 1
ATOM 2157 O O . LEU A 1 292 ? 18.938 -2.447 -7.062 1 84.69 292 LEU A O 1
ATOM 2161 N N . HIS A 1 293 ? 20.516 -1.513 -8.266 1 83.12 293 HIS A N 1
ATOM 2162 C CA . HIS A 1 293 ? 21.281 -2.746 -8.336 1 83.12 293 HIS A CA 1
ATOM 2163 C C . HIS A 1 293 ? 21.703 -3.225 -6.953 1 83.12 293 HIS A C 1
ATOM 2165 O O . HIS A 1 293 ? 21.656 -4.426 -6.668 1 83.12 293 HIS A O 1
ATOM 2171 N N . CYS A 1 294 ? 21.984 -2.277 -6.145 1 83.25 294 CYS A N 1
ATOM 2172 C CA . CYS A 1 294 ? 22.391 -2.602 -4.777 1 83.25 294 CYS A CA 1
ATOM 2173 C C . CYS A 1 294 ? 21.219 -3.184 -3.992 1 83.25 294 CYS A C 1
ATOM 2175 O O . CYS A 1 294 ? 21.406 -4.113 -3.201 1 83.25 294 CYS A O 1
ATOM 2177 N N . LEU A 1 295 ? 20.078 -2.637 -4.199 1 81.44 295 LEU A N 1
ATOM 2178 C CA . LEU A 1 295 ? 18.906 -3.107 -3.475 1 81.44 295 LEU A CA 1
ATOM 2179 C C . LEU A 1 295 ? 18.5 -4.504 -3.939 1 81.44 295 LEU A C 1
ATOM 2181 O O . LEU A 1 295 ? 18.094 -5.34 -3.129 1 81.44 295 LEU A O 1
ATOM 2185 N N . LEU A 1 296 ? 18.609 -4.676 -5.238 1 72.62 296 LEU A N 1
ATOM 2186 C CA . LEU A 1 296 ? 18.203 -5.941 -5.84 1 72.62 296 LEU A CA 1
ATOM 2187 C C . LEU A 1 296 ? 19.188 -7.051 -5.508 1 72.62 296 LEU A C 1
ATOM 2189 O O . LEU A 1 296 ? 18.828 -8.227 -5.492 1 72.62 296 LEU A O 1
ATOM 2193 N N . GLU A 1 297 ? 20.438 -6.746 -5.273 1 64.81 297 GLU A N 1
ATOM 2194 C CA . GLU A 1 297 ? 21.484 -7.734 -5.012 1 64.81 297 GLU A CA 1
ATOM 2195 C C . GLU A 1 297 ? 21.5 -8.133 -3.537 1 64.81 297 GLU A C 1
ATOM 2197 O O . GLU A 1 297 ? 22.172 -9.102 -3.16 1 64.81 297 GLU A O 1
ATOM 2202 N N . ARG A 1 298 ? 20.797 -7.52 -2.758 1 62.31 298 ARG A N 1
ATOM 2203 C CA . ARG A 1 298 ? 20.781 -7.891 -1.346 1 62.31 298 ARG A CA 1
ATOM 2204 C C . ARG A 1 298 ? 20.125 -9.25 -1.145 1 62.31 298 ARG A C 1
ATOM 2206 O O . ARG A 1 298 ? 19.109 -9.555 -1.773 1 62.31 298 ARG A O 1
ATOM 2213 N N . PRO A 1 299 ? 21.016 -10.117 -0.332 1 48.22 299 PRO A N 1
ATOM 2214 C CA . PRO A 1 299 ? 20.469 -11.453 -0.077 1 48.22 299 PRO A CA 1
ATOM 2215 C C . PRO A 1 299 ? 19.094 -11.406 0.577 1 48.22 299 PRO A C 1
ATOM 2217 O O . PRO A 1 299 ? 18.812 -10.492 1.354 1 48.22 299 PRO A O 1
ATOM 2220 N N . PHE A 1 300 ? 18.094 -12.039 0.099 1 46.22 300 PHE A N 1
ATOM 2221 C CA . PHE A 1 300 ? 16.703 -12.141 0.531 1 46.22 300 PHE A CA 1
ATOM 2222 C C . PHE A 1 300 ? 16.625 -12.648 1.965 1 46.22 300 PHE A C 1
ATOM 2224 O O . PHE A 1 300 ? 17.141 -13.719 2.279 1 46.22 300 PHE A O 1
ATOM 2231 N N . LYS A 1 301 ? 16.688 -11.758 2.854 1 49.78 301 LYS A N 1
ATOM 2232 C CA . LYS A 1 301 ? 16.328 -12.211 4.191 1 49.78 301 LYS A CA 1
ATOM 2233 C C . LYS A 1 301 ? 14.859 -12.648 4.238 1 49.78 301 LYS A C 1
ATOM 2235 O O . LYS A 1 301 ? 14.039 -12.148 3.469 1 49.78 301 LYS A O 1
ATOM 2240 N N . PRO A 1 302 ? 14.594 -13.805 4.875 1 43.62 302 PRO A N 1
ATOM 2241 C CA . PRO A 1 302 ? 13.195 -14.234 5.027 1 43.62 302 PRO A CA 1
ATOM 2242 C C . PRO A 1 302 ? 12.273 -13.086 5.43 1 43.62 302 PRO A C 1
ATOM 2244 O O . PRO A 1 302 ? 12.688 -12.18 6.156 1 43.62 302 PRO A O 1
ATOM 2247 N N . GLU A 1 303 ? 11.156 -12.898 4.656 1 43.81 303 GLU A N 1
ATOM 2248 C CA . GLU A 1 303 ? 10.156 -11.883 4.934 1 43.81 303 GLU A CA 1
ATOM 2249 C C . GLU A 1 303 ? 9.742 -11.898 6.406 1 43.81 303 GLU A C 1
ATOM 2251 O O . GLU A 1 303 ? 8.797 -11.211 6.801 1 43.81 303 GLU A O 1
ATOM 2256 N N . VAL A 1 304 ? 10.242 -12.57 7.359 1 41.19 304 VAL A N 1
ATOM 2257 C CA . VAL A 1 304 ? 9.664 -12.625 8.695 1 41.19 304 VAL A CA 1
ATOM 2258 C C . VAL A 1 304 ? 9.883 -11.297 9.414 1 41.19 304 VAL A C 1
ATOM 2260 O O . VAL A 1 304 ? 11 -10.773 9.438 1 41.19 304 VAL A O 1
ATOM 2263 N N . ILE A 1 305 ? 8.867 -10.617 9.633 1 35.44 305 ILE A N 1
ATOM 2264 C CA . ILE A 1 305 ? 8.977 -9.555 10.625 1 35.44 305 ILE A CA 1
ATOM 2265 C C . ILE A 1 305 ? 9.445 -10.133 11.953 1 35.44 305 ILE A C 1
ATOM 2267 O O . ILE A 1 305 ? 8.758 -10.969 12.555 1 35.44 305 ILE A O 1
ATOM 2271 N N . PRO A 1 306 ? 10.758 -10.07 12.359 1 30.17 306 PRO A N 1
ATOM 2272 C CA . PRO A 1 306 ? 11.086 -10.586 13.695 1 30.17 306 PRO A CA 1
ATOM 2273 C C . PRO A 1 306 ? 10.109 -10.102 14.766 1 30.17 306 PRO A C 1
ATOM 2275 O O . PRO A 1 306 ? 9.688 -8.945 14.742 1 30.17 306 PRO A O 1
ATOM 2278 N N . GLY A 1 307 ? 9.281 -10.977 15.5 1 24.86 307 GLY A N 1
ATOM 2279 C CA . GLY A 1 307 ? 8.805 -10.5 16.797 1 24.86 307 GLY A CA 1
ATOM 2280 C C . GLY A 1 307 ? 9.867 -9.766 17.594 1 24.86 307 GLY A C 1
ATOM 2281 O O . GLY A 1 307 ? 9.789 -8.555 17.766 1 24.86 307 GLY A O 1
ATOM 2282 N N . GLN A 1 308 ? 9.625 -10.391 18.938 1 17.94 308 GLN A N 1
ATOM 2283 C CA . GLN A 1 308 ? 9.969 -10.891 20.266 1 17.94 308 GLN A CA 1
ATOM 2284 C C . GLN A 1 308 ? 11.219 -11.773 20.203 1 17.94 308 GLN A C 1
ATOM 2286 O O . GLN A 1 308 ? 11.352 -12.609 19.312 1 17.94 308 GLN A O 1
ATOM 2291 N N . MET B 1 1 ? 21.828 -32.75 -14.375 1 73.19 1 MET B N 1
ATOM 2292 C CA . MET B 1 1 ? 20.719 -32.656 -15.32 1 73.19 1 MET B CA 1
ATOM 2293 C C . MET B 1 1 ? 19.828 -31.469 -14.992 1 73.19 1 MET B C 1
ATOM 2295 O O . MET B 1 1 ? 19.703 -31.062 -13.836 1 73.19 1 MET B O 1
ATOM 2299 N N . SER B 1 2 ? 19.297 -30.797 -15.953 1 91.19 2 SER B N 1
ATOM 2300 C CA . SER B 1 2 ? 18.438 -29.625 -15.773 1 91.19 2 SER B CA 1
ATOM 2301 C C . SER B 1 2 ? 17.094 -30.031 -15.164 1 91.19 2 SER B C 1
ATOM 2303 O O . SER B 1 2 ? 16.5 -31.031 -15.562 1 91.19 2 SER B O 1
ATOM 2305 N N . PRO B 1 3 ? 16.688 -29.344 -14.148 1 95.88 3 PRO B N 1
ATOM 2306 C CA . PRO B 1 3 ? 15.398 -29.688 -13.562 1 95.88 3 PRO B CA 1
ATOM 2307 C C . PRO B 1 3 ? 14.25 -29.625 -14.57 1 95.88 3 PRO B C 1
ATOM 2309 O O . PRO B 1 3 ? 14.227 -28.734 -15.422 1 95.88 3 PRO B O 1
ATOM 2312 N N . ARG B 1 4 ? 13.375 -30.625 -14.492 1 97.81 4 ARG B N 1
ATOM 2313 C CA . ARG B 1 4 ? 12.211 -30.688 -15.375 1 97.81 4 ARG B CA 1
ATOM 2314 C C . ARG B 1 4 ? 10.961 -30.156 -14.68 1 97.81 4 ARG B C 1
ATOM 2316 O O . ARG B 1 4 ? 10.617 -30.625 -13.586 1 97.81 4 ARG B O 1
ATOM 2323 N N . VAL B 1 5 ? 10.266 -29.219 -15.359 1 98.38 5 VAL B N 1
ATOM 2324 C CA . VAL B 1 5 ? 9.094 -28.562 -14.805 1 98.38 5 VAL B CA 1
ATOM 2325 C C . VAL B 1 5 ? 7.891 -28.781 -15.727 1 98.38 5 VAL B C 1
ATOM 2327 O O . VAL B 1 5 ? 7.992 -28.594 -16.938 1 98.38 5 VAL B O 1
ATOM 2330 N N . LEU B 1 6 ? 6.793 -29.25 -15.164 1 98.56 6 LEU B N 1
ATOM 2331 C CA . LEU B 1 6 ? 5.527 -29.328 -15.891 1 98.56 6 LEU B CA 1
ATOM 2332 C C . LEU B 1 6 ? 4.574 -28.234 -15.438 1 98.56 6 LEU B C 1
ATOM 2334 O O . LEU B 1 6 ? 4.281 -28.109 -14.242 1 98.56 6 LEU B O 1
ATOM 2338 N N . ILE B 1 7 ? 4.09 -27.453 -16.344 1 98.62 7 ILE B N 1
ATOM 2339 C CA . ILE B 1 7 ? 3.156 -26.375 -16.047 1 98.62 7 ILE B CA 1
ATOM 2340 C C . ILE B 1 7 ? 1.763 -26.75 -16.547 1 98.62 7 ILE B C 1
ATOM 2342 O O . ILE B 1 7 ? 1.577 -27.031 -17.719 1 98.62 7 ILE B O 1
ATOM 2346 N N . LEU B 1 8 ? 0.857 -26.797 -15.633 1 98.44 8 LEU B N 1
ATOM 2347 C CA . LEU B 1 8 ? -0.551 -26.984 -15.969 1 98.44 8 LEU B CA 1
ATOM 2348 C C . LEU B 1 8 ? -1.259 -25.625 -16.062 1 98.44 8 LEU B C 1
ATOM 2350 O O . LEU B 1 8 ? -1.398 -24.922 -15.07 1 98.44 8 LEU B O 1
ATOM 2354 N N . GLY B 1 9 ? -1.782 -25.234 -17.25 1 96.88 9 GLY B N 1
ATOM 2355 C CA . GLY B 1 9 ? -2.389 -23.953 -17.531 1 96.88 9 GLY B CA 1
ATOM 2356 C C . GLY B 1 9 ? -1.559 -23.094 -18.469 1 96.88 9 GLY B C 1
ATOM 2357 O O . GLY B 1 9 ? -0.409 -22.766 -18.172 1 96.88 9 GLY B O 1
ATOM 2358 N N . LEU B 1 10 ? -2.129 -22.656 -19.547 1 93.69 10 LEU B N 1
ATOM 2359 C CA . LEU B 1 10 ? -1.413 -21.938 -20.594 1 93.69 10 LEU B CA 1
ATOM 2360 C C . LEU B 1 10 ? -1.888 -20.5 -20.672 1 93.69 10 LEU B C 1
ATOM 2362 O O . LEU B 1 10 ? -1.748 -19.844 -21.719 1 93.69 10 LEU B O 1
ATOM 2366 N N . GLY B 1 11 ? -2.51 -20.031 -19.625 1 92.38 11 GLY B N 1
ATOM 2367 C CA . GLY B 1 11 ? -2.857 -18.625 -19.578 1 92.38 11 GLY B CA 1
ATOM 2368 C C . GLY B 1 11 ? -1.649 -17.703 -19.469 1 92.38 11 GLY B C 1
ATOM 2369 O O . GLY B 1 11 ? -0.509 -18.172 -19.516 1 92.38 11 GLY B O 1
ATOM 2370 N N . HIS B 1 12 ? -1.873 -16.453 -19.312 1 92.12 12 HIS B N 1
ATOM 2371 C CA . HIS B 1 12 ? -0.794 -15.469 -19.266 1 92.12 12 HIS B CA 1
ATOM 2372 C C . HIS B 1 12 ? 0.212 -15.797 -18.172 1 92.12 12 HIS B C 1
ATOM 2374 O O . HIS B 1 12 ? 1.424 -15.734 -18.391 1 92.12 12 HIS B O 1
ATOM 2380 N N . TRP B 1 13 ? -0.328 -16.156 -17.031 1 95.5 13 TRP B N 1
ATOM 2381 C CA . TRP B 1 13 ? 0.56 -16.438 -15.914 1 95.5 13 TRP B CA 1
ATOM 2382 C C . TRP B 1 13 ? 1.32 -17.75 -16.141 1 95.5 13 TRP B C 1
ATOM 2384 O O . TRP B 1 13 ? 2.512 -17.844 -15.828 1 95.5 13 TRP B O 1
ATOM 2394 N N . GLY B 1 14 ? 0.596 -18.766 -16.625 1 97 14 GLY B N 1
ATOM 2395 C CA . GLY B 1 14 ? 1.274 -20.016 -16.953 1 97 14 GLY B CA 1
ATOM 2396 C C . GLY B 1 14 ? 2.408 -19.828 -17.938 1 97 14 GLY B C 1
ATOM 2397 O O . GLY B 1 14 ? 3.498 -20.375 -17.75 1 97 14 GLY B O 1
ATOM 2398 N N . GLN B 1 15 ? 2.176 -19.047 -18.922 1 97.06 15 GLN B N 1
ATOM 2399 C CA . GLN B 1 15 ? 3.193 -18.766 -19.922 1 97.06 15 GLN B CA 1
ATOM 2400 C C . GLN B 1 15 ? 4.355 -17.984 -19.328 1 97.06 15 GLN B C 1
ATOM 2402 O O . GLN B 1 15 ? 5.516 -18.219 -19.672 1 97.06 15 GLN B O 1
ATOM 2407 N N . THR B 1 16 ? 4.031 -17.078 -18.516 1 97.75 16 THR B N 1
ATOM 2408 C CA . THR B 1 16 ? 5.055 -16.281 -17.844 1 97.75 16 THR B CA 1
ATOM 2409 C C . THR B 1 16 ? 5.941 -17.156 -16.969 1 97.75 16 THR B C 1
ATOM 2411 O O . THR B 1 16 ? 7.168 -17.016 -16.984 1 97.75 16 THR B O 1
ATOM 2414 N N . LEU B 1 17 ? 5.312 -18.062 -16.234 1 98.44 17 LEU B N 1
ATOM 2415 C CA . LEU B 1 17 ? 6.078 -18.969 -15.398 1 98.44 17 LEU B CA 1
ATOM 2416 C C . LEU B 1 17 ? 6.957 -19.891 -16.234 1 98.44 17 LEU B C 1
ATOM 2418 O O . LEU B 1 17 ? 8.109 -20.156 -15.883 1 98.44 17 LEU B O 1
ATOM 2422 N N . ALA B 1 18 ? 6.406 -20.344 -17.375 1 98.19 18 ALA B N 1
ATOM 2423 C CA . ALA B 1 18 ? 7.207 -21.156 -18.281 1 98.19 18 ALA B CA 1
ATOM 2424 C C . ALA B 1 18 ? 8.461 -20.406 -18.719 1 98.19 18 ALA B C 1
ATOM 2426 O O . ALA B 1 18 ? 9.57 -20.953 -18.672 1 98.19 18 ALA B O 1
ATOM 2427 N N . TYR B 1 19 ? 8.25 -19.188 -19.125 1 97.69 19 TYR B N 1
ATOM 2428 C CA . TYR B 1 19 ? 9.344 -18.328 -19.547 1 97.69 19 TYR B CA 1
ATOM 2429 C C . TYR B 1 19 ? 10.383 -18.188 -18.453 1 97.69 19 TYR B C 1
ATOM 2431 O O . TYR B 1 19 ? 11.586 -18.328 -18.703 1 97.69 19 TYR B O 1
ATOM 2439 N N . LEU B 1 20 ? 9.984 -17.938 -17.219 1 97.94 20 LEU B N 1
ATOM 2440 C CA . LEU B 1 20 ? 10.891 -17.719 -16.094 1 97.94 20 LEU B CA 1
ATOM 2441 C C . LEU B 1 20 ? 11.688 -18.984 -15.781 1 97.94 20 LEU B C 1
ATOM 2443 O O . LEU B 1 20 ? 12.898 -18.922 -15.555 1 97.94 20 LEU B O 1
ATOM 2447 N N . PHE B 1 21 ? 11.008 -20.125 -15.766 1 98.31 21 PHE B N 1
ATOM 2448 C CA . PHE B 1 21 ? 11.703 -21.375 -15.516 1 98.31 21 PHE B CA 1
ATOM 2449 C C . PHE B 1 21 ? 12.719 -21.656 -16.609 1 98.31 21 PHE B C 1
ATOM 2451 O O . PHE B 1 21 ? 13.828 -22.125 -16.328 1 98.31 21 PHE B O 1
ATOM 2458 N N . GLU B 1 22 ? 12.359 -21.422 -17.844 1 97.94 22 GLU B N 1
ATOM 2459 C CA . GLU B 1 22 ? 13.273 -21.641 -18.953 1 97.94 22 GLU B CA 1
ATOM 2460 C C . GLU B 1 22 ? 14.508 -20.75 -18.844 1 97.94 22 GLU B C 1
ATOM 2462 O O . GLU B 1 22 ? 15.625 -21.188 -19.125 1 97.94 22 GLU B O 1
ATOM 2467 N N . GLN B 1 23 ? 14.312 -19.562 -18.422 1 96.5 23 GLN B N 1
ATOM 2468 C CA . GLN B 1 23 ? 15.422 -18.641 -18.25 1 96.5 23 GLN B CA 1
ATOM 2469 C C . GLN B 1 23 ? 16.406 -19.141 -17.188 1 96.5 23 GLN B C 1
ATOM 2471 O O . GLN B 1 23 ? 17.594 -18.812 -17.219 1 96.5 23 GLN B O 1
ATOM 2476 N N . ARG B 1 24 ? 15.922 -1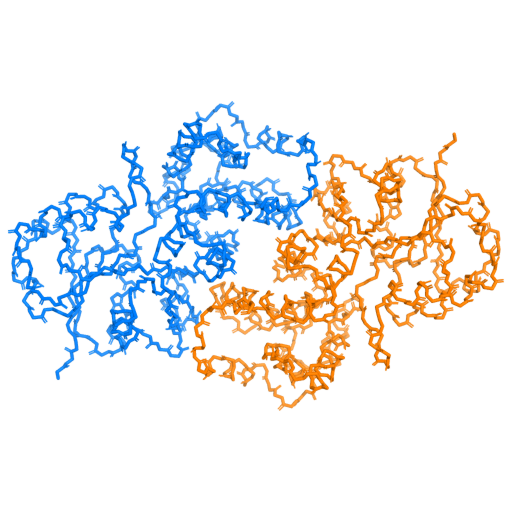9.938 -16.312 1 97 24 ARG B N 1
ATOM 2477 C CA . ARG B 1 24 ? 16.75 -20.484 -15.234 1 97 24 ARG B CA 1
ATOM 2478 C C . ARG B 1 24 ? 17.375 -21.812 -15.641 1 97 24 ARG B C 1
ATOM 2480 O O . ARG B 1 24 ? 18.016 -22.484 -14.828 1 97 24 ARG B O 1
ATOM 2487 N N . GLY B 1 25 ? 17.109 -22.234 -16.875 1 97.12 25 GLY B N 1
ATOM 2488 C CA . GLY B 1 25 ? 17.75 -23.422 -17.406 1 97.12 25 GLY B CA 1
ATOM 2489 C C . GLY B 1 25 ? 16.938 -24.688 -17.203 1 97.12 25 GLY B C 1
ATOM 2490 O O . GLY B 1 25 ? 17.438 -25.797 -17.453 1 97.12 25 GLY B O 1
ATOM 2491 N N . CYS B 1 26 ? 15.734 -24.547 -16.797 1 98.25 26 CYS B N 1
ATOM 2492 C CA . CYS B 1 26 ? 14.883 -25.719 -16.625 1 98.25 26 CYS B CA 1
ATOM 2493 C C . CYS B 1 26 ? 14.336 -26.203 -17.969 1 98.25 26 CYS B C 1
ATOM 2495 O O . CYS B 1 26 ? 14.203 -25.406 -18.906 1 98.25 26 CYS B O 1
ATOM 2497 N N . THR B 1 27 ? 14.102 -27.5 -18.047 1 98.19 27 THR B N 1
ATOM 2498 C CA . THR B 1 27 ? 13.305 -28.031 -19.141 1 98.19 27 THR B CA 1
ATOM 2499 C C . THR B 1 27 ? 11.82 -27.969 -18.828 1 98.19 27 THR B C 1
ATOM 2501 O O . THR B 1 27 ? 11.359 -28.578 -17.844 1 98.19 27 THR B O 1
ATOM 2504 N N . VAL B 1 28 ? 11.086 -27.25 -19.672 1 98.25 28 VAL B N 1
ATOM 2505 C CA . VAL B 1 28 ? 9.695 -26.969 -19.312 1 98.25 28 VAL B CA 1
ATOM 2506 C C . VAL B 1 28 ? 8.758 -27.641 -20.312 1 98.25 28 VAL B C 1
ATOM 2508 O O . VAL B 1 28 ? 8.969 -27.562 -21.516 1 98.25 28 VAL B O 1
ATOM 2511 N N . SER B 1 29 ? 7.812 -28.406 -19.812 1 97.56 29 SER B N 1
ATOM 2512 C CA . SER B 1 29 ? 6.645 -28.859 -20.562 1 97.56 29 SER B CA 1
ATOM 2513 C C . SER B 1 29 ? 5.371 -28.188 -20.062 1 97.56 29 SER B C 1
ATOM 2515 O O . SER B 1 29 ? 5.266 -27.844 -18.875 1 97.56 29 SER B O 1
ATOM 2517 N N . SER B 1 30 ? 4.453 -28.016 -20.938 1 97.25 30 SER B N 1
ATOM 2518 C CA . SER B 1 30 ? 3.217 -27.328 -20.578 1 97.25 30 SER B CA 1
ATOM 2519 C C . SER B 1 30 ? 1.993 -28.078 -21.078 1 97.25 30 SER B C 1
ATOM 2521 O O . SER B 1 30 ? 2.078 -28.828 -22.062 1 97.25 30 SER B O 1
ATOM 2523 N N . TRP B 1 31 ? 0.899 -27.891 -20.391 1 97.81 31 TRP B N 1
ATOM 2524 C CA . TRP B 1 31 ? -0.382 -28.484 -20.75 1 97.81 31 TRP B CA 1
ATOM 2525 C C . TRP B 1 31 ? -1.525 -27.5 -20.531 1 97.81 31 TRP B C 1
ATOM 2527 O O . TRP B 1 31 ? -1.515 -26.719 -19.578 1 97.81 31 TRP B O 1
ATOM 2537 N N . GLY B 1 32 ? -2.465 -27.484 -21.484 1 95.75 32 GLY B N 1
ATOM 2538 C CA . GLY B 1 32 ? -3.707 -26.734 -21.359 1 95.75 32 GLY B CA 1
ATOM 2539 C C . GLY B 1 32 ? -4.941 -27.594 -21.562 1 95.75 32 GLY B C 1
ATOM 2540 O O . GLY B 1 32 ? -4.867 -28.672 -22.156 1 95.75 32 GLY B O 1
ATOM 2541 N N . ARG B 1 33 ? -6.09 -27.141 -21.156 1 90.5 33 ARG B N 1
ATOM 2542 C CA . ARG B 1 33 ? -7.34 -27.891 -21.172 1 90.5 33 ARG B CA 1
ATOM 2543 C C . ARG B 1 33 ? -7.766 -28.234 -22.594 1 90.5 33 ARG B C 1
ATOM 2545 O O . ARG B 1 33 ? -8.383 -29.266 -22.828 1 90.5 33 ARG B O 1
ATOM 2552 N N . SER B 1 34 ? -7.348 -27.391 -23.406 1 91.31 34 SER B N 1
ATOM 2553 C CA . SER B 1 34 ? -7.727 -27.609 -24.797 1 91.31 34 SER B CA 1
ATOM 2554 C C . SER B 1 34 ? -7.02 -28.828 -25.391 1 91.31 34 SER B C 1
ATOM 2556 O O . SER B 1 34 ? -7.426 -29.344 -26.422 1 91.31 34 SER B O 1
ATOM 2558 N N . GLN B 1 35 ? -5.973 -29.281 -24.75 1 92.69 35 GLN B N 1
ATOM 2559 C CA . GLN B 1 35 ? -5.195 -30.406 -25.219 1 92.69 35 GLN B CA 1
ATOM 2560 C C . GLN B 1 35 ? -5.836 -31.734 -24.812 1 92.69 35 GLN B C 1
ATOM 2562 O O . GLN B 1 35 ? -5.367 -32.812 -25.203 1 92.69 35 GLN B O 1
ATOM 2567 N N . GLY B 1 36 ? -6.855 -31.625 -24.078 1 91.94 36 GLY B N 1
ATOM 2568 C CA . GLY B 1 36 ? -7.574 -32.812 -23.688 1 91.94 36 GLY B CA 1
ATOM 2569 C C . GLY B 1 36 ? -7.074 -33.406 -22.375 1 91.94 36 GLY B C 1
ATOM 2570 O O . GLY B 1 36 ? -6.676 -32.688 -21.469 1 91.94 36 GLY B O 1
ATOM 2571 N N . ALA B 1 37 ? -7.129 -34.75 -22.281 1 92.81 37 ALA B N 1
ATOM 2572 C CA . ALA B 1 37 ? -6.816 -35.438 -21.031 1 92.81 37 ALA B CA 1
ATOM 2573 C C . ALA B 1 37 ? -5.312 -35.438 -20.766 1 92.81 37 ALA B C 1
ATOM 2575 O O . ALA B 1 37 ? -4.52 -35.562 -21.719 1 92.81 37 ALA B O 1
ATOM 2576 N N . LEU B 1 38 ? -4.977 -35.375 -19.516 1 96 38 LEU B N 1
ATOM 2577 C CA . LEU B 1 38 ? -3.582 -35.469 -19.109 1 96 38 LEU B CA 1
ATOM 2578 C C . LEU B 1 38 ? -3.033 -36.875 -19.375 1 96 38 LEU B C 1
ATOM 2580 O O . LEU B 1 38 ? -3.727 -37.875 -19.172 1 96 38 LEU B O 1
ATOM 2584 N N . SER B 1 39 ? -1.829 -36.906 -19.875 1 94.38 39 SER B N 1
ATOM 2585 C CA . SER B 1 39 ? -1.158 -38.188 -20.109 1 94.38 39 SER B CA 1
ATOM 2586 C C . SER B 1 39 ? -0.08 -38.438 -19.078 1 94.38 39 SER B C 1
ATOM 2588 O O . SER B 1 39 ? 0.593 -37.531 -18.609 1 94.38 39 SER B O 1
ATOM 2590 N N . ALA B 1 40 ? 0.143 -39.688 -18.828 1 93.88 40 ALA B N 1
ATOM 2591 C CA . ALA B 1 40 ? 1.158 -40.094 -17.859 1 93.88 40 ALA B CA 1
ATOM 2592 C C . ALA B 1 40 ? 2.551 -39.656 -18.312 1 93.88 40 ALA B C 1
ATOM 2594 O O . ALA B 1 40 ? 3.418 -39.375 -17.484 1 93.88 40 ALA B O 1
ATOM 2595 N N . ALA B 1 41 ? 2.752 -39.562 -19.578 1 94.06 41 ALA B N 1
ATOM 2596 C CA . ALA B 1 41 ? 4.051 -39.219 -20.172 1 94.06 41 ALA B CA 1
ATOM 2597 C C . ALA B 1 41 ? 4.504 -37.812 -19.734 1 94.06 41 ALA B C 1
ATOM 2599 O O . ALA B 1 41 ? 5.703 -37.562 -19.609 1 94.06 41 ALA B O 1
ATOM 2600 N N . LEU B 1 42 ? 3.598 -36.969 -19.438 1 95.19 42 LEU B N 1
ATOM 2601 C CA . LEU B 1 42 ? 3.895 -35.594 -19.047 1 95.19 42 LEU B CA 1
ATOM 2602 C C . LEU B 1 42 ? 4.578 -35.562 -17.688 1 95.19 42 LEU B C 1
ATOM 2604 O O . LEU B 1 42 ? 5.258 -34.594 -17.359 1 95.19 42 LEU B O 1
ATOM 2608 N N . PHE B 1 43 ? 4.422 -36.594 -16.906 1 95.5 43 PHE B N 1
ATOM 2609 C CA . PHE B 1 43 ? 4.871 -36.562 -15.516 1 95.5 43 PHE B CA 1
ATOM 2610 C C . PHE B 1 43 ? 6.195 -37.312 -15.359 1 95.5 43 PHE B C 1
ATOM 2612 O O . PHE B 1 43 ? 6.723 -37.438 -14.25 1 95.5 43 PHE B O 1
ATOM 2619 N N . GLN B 1 44 ? 6.719 -37.781 -16.469 1 92.12 44 GLN B N 1
ATOM 2620 C CA . GLN B 1 44 ? 7.965 -38.531 -16.406 1 92.12 44 GLN B CA 1
ATOM 2621 C C . GLN B 1 44 ? 9.125 -37.656 -15.977 1 92.12 44 GLN B C 1
ATOM 2623 O O . GLN B 1 44 ? 9.406 -36.625 -16.625 1 92.12 44 GLN B O 1
ATOM 2628 N N . ASP B 1 45 ? 9.789 -37.938 -14.875 1 93 45 ASP B N 1
ATOM 2629 C CA . ASP B 1 45 ? 11.031 -37.344 -14.359 1 93 45 ASP B CA 1
ATOM 2630 C C . ASP B 1 45 ? 10.867 -35.875 -14.055 1 93 45 ASP B C 1
ATOM 2632 O O . ASP B 1 45 ? 11.812 -35.094 -14.195 1 93 45 ASP B O 1
ATOM 2636 N N . ILE B 1 46 ? 9.641 -35.469 -13.766 1 95.44 46 ILE B N 1
ATOM 2637 C CA . ILE B 1 46 ? 9.492 -34.031 -13.461 1 95.44 46 ILE B CA 1
ATOM 2638 C C . ILE B 1 46 ? 9.883 -33.781 -12.008 1 95.44 46 ILE B C 1
ATOM 2640 O O . ILE B 1 46 ? 9.68 -34.625 -11.141 1 95.44 46 ILE B O 1
ATOM 2644 N N . HIS B 1 47 ? 10.445 -32.625 -11.82 1 96.38 47 HIS B N 1
ATOM 2645 C CA . HIS B 1 47 ? 10.859 -32.156 -10.5 1 96.38 47 HIS B CA 1
ATOM 2646 C C . HIS B 1 47 ? 9.797 -31.297 -9.859 1 96.38 47 HIS B C 1
ATOM 2648 O O . HIS B 1 47 ? 9.531 -31.406 -8.656 1 96.38 47 HIS B O 1
ATOM 2654 N N . LEU B 1 48 ? 9.188 -30.438 -10.625 1 98.25 48 LEU B N 1
ATOM 2655 C CA . LEU B 1 48 ? 8.156 -29.516 -10.18 1 98.25 48 LEU B CA 1
ATOM 2656 C C . LEU B 1 48 ? 6.902 -29.641 -11.039 1 98.25 48 LEU B C 1
ATOM 2658 O O . LEU B 1 48 ? 6.996 -29.75 -12.266 1 98.25 48 LEU B O 1
ATOM 2662 N N . LEU B 1 49 ? 5.805 -29.734 -10.398 1 98.56 49 LEU B N 1
ATOM 2663 C CA . LEU B 1 49 ? 4.496 -29.594 -11.031 1 98.56 49 LEU B CA 1
ATOM 2664 C C . LEU B 1 49 ? 3.854 -28.25 -10.664 1 98.56 49 LEU B C 1
ATOM 2666 O O . LEU B 1 49 ? 3.438 -28.062 -9.516 1 98.56 49 LEU B O 1
ATOM 2670 N N . VAL B 1 50 ? 3.721 -27.328 -11.617 1 98.81 50 VAL B N 1
ATOM 2671 C CA . VAL B 1 50 ? 3.205 -25.984 -11.367 1 98.81 50 VAL B CA 1
ATOM 2672 C C . VAL B 1 50 ? 1.778 -25.875 -11.906 1 98.81 50 VAL B C 1
ATOM 2674 O O . VAL B 1 50 ? 1.525 -26.141 -13.078 1 98.81 50 VAL B O 1
ATOM 2677 N N . SER B 1 51 ? 0.899 -25.562 -11.055 1 98.75 51 SER B N 1
ATOM 2678 C CA . SER B 1 51 ? -0.486 -25.328 -11.445 1 98.75 51 SER B CA 1
ATOM 2679 C C . SER B 1 51 ? -0.792 -23.828 -11.523 1 98.75 51 SER B C 1
ATOM 2681 O O . SER B 1 51 ? -0.821 -23.141 -10.5 1 98.75 51 SER B O 1
ATOM 2683 N N . ALA B 1 52 ? -0.998 -23.328 -12.688 1 98.06 52 ALA B N 1
ATOM 2684 C CA . ALA B 1 52 ? -1.411 -21.938 -12.938 1 98.06 52 ALA B CA 1
ATOM 2685 C C . ALA B 1 52 ? -2.805 -21.891 -13.562 1 98.06 52 ALA B C 1
ATOM 2687 O O . ALA B 1 52 ? -3.049 -21.125 -14.492 1 98.06 52 ALA B O 1
ATOM 2688 N N . LEU B 1 53 ? -3.662 -22.734 -13.109 1 97.62 53 LEU B N 1
ATOM 2689 C CA . LEU B 1 53 ? -5.031 -22.875 -13.594 1 97.62 53 LEU B CA 1
ATOM 2690 C C . LEU B 1 53 ? -5.965 -21.906 -12.875 1 97.62 53 LEU B C 1
ATOM 2692 O O . LEU B 1 53 ? -5.742 -21.578 -11.711 1 97.62 53 LEU B O 1
ATOM 2696 N N . PRO B 1 54 ? -7.035 -21.453 -13.562 1 96.12 54 PRO B N 1
ATOM 2697 C CA . PRO B 1 54 ? -8.094 -20.797 -12.797 1 96.12 54 PRO B CA 1
ATOM 2698 C C . PRO B 1 54 ? -8.75 -21.734 -11.773 1 96.12 54 PRO B C 1
ATOM 2700 O O . PRO B 1 54 ? -8.766 -22.953 -11.969 1 96.12 54 PRO B O 1
ATOM 2703 N N . ILE B 1 55 ? -9.258 -21.156 -10.758 1 97.62 55 ILE B N 1
ATOM 2704 C CA . ILE B 1 55 ? -9.758 -21.938 -9.633 1 97.62 55 ILE B CA 1
ATOM 2705 C C . ILE B 1 55 ? -10.828 -22.906 -10.109 1 97.62 55 ILE B C 1
ATOM 2707 O O . ILE B 1 55 ? -10.945 -24.016 -9.578 1 97.62 55 ILE B O 1
ATOM 2711 N N . LYS B 1 56 ? -11.602 -22.594 -11.078 1 95.88 56 LYS B N 1
ATOM 2712 C CA . LYS B 1 56 ? -12.719 -23.422 -11.539 1 95.88 56 LYS B CA 1
ATOM 2713 C C . LYS B 1 56 ? -12.219 -24.719 -12.172 1 95.88 56 LYS B C 1
ATOM 2715 O O . LYS B 1 56 ? -12.961 -25.703 -12.266 1 95.88 56 LYS B O 1
ATOM 2720 N N . ALA B 1 57 ? -11 -24.719 -12.602 1 96.75 57 ALA B N 1
ATOM 2721 C CA . ALA B 1 57 ? -10.469 -25.875 -13.32 1 96.75 57 ALA B CA 1
ATOM 2722 C C . ALA B 1 57 ? -9.648 -26.766 -12.383 1 96.75 57 ALA B C 1
ATOM 2724 O O . ALA B 1 57 ? -9.352 -27.922 -12.711 1 96.75 57 ALA B O 1
ATOM 2725 N N . VAL B 1 58 ? -9.289 -26.344 -11.211 1 98.06 58 VAL B N 1
ATOM 2726 C CA . VAL B 1 58 ? -8.273 -26.953 -10.367 1 98.06 58 VAL B CA 1
ATOM 2727 C C . VAL B 1 58 ? -8.742 -28.344 -9.914 1 98.06 58 VAL B C 1
ATOM 2729 O O . VAL B 1 58 ? -8.016 -29.328 -10.039 1 98.06 58 VAL B O 1
ATOM 2732 N N . ARG B 1 59 ? -9.945 -28.422 -9.438 1 98.06 59 ARG B N 1
ATOM 2733 C CA . ARG B 1 59 ? -10.422 -29.688 -8.859 1 98.06 59 ARG B CA 1
ATOM 2734 C C . ARG B 1 59 ? -10.445 -30.797 -9.914 1 98.06 59 ARG B C 1
ATOM 2736 O O . ARG B 1 59 ? -9.992 -31.906 -9.656 1 98.06 59 ARG B O 1
ATOM 2743 N N . GLU B 1 60 ? -11 -30.469 -11.047 1 97.31 60 GLU B N 1
ATOM 2744 C CA . GLU B 1 60 ? -11.078 -31.453 -12.125 1 97.31 60 GLU B CA 1
ATOM 2745 C C . GLU B 1 60 ? -9.688 -31.922 -12.539 1 97.31 60 GLU B C 1
ATOM 2747 O O . GLU B 1 60 ? -9.461 -33.125 -12.719 1 97.31 60 GLU B O 1
ATOM 2752 N N . VAL B 1 61 ? -8.773 -31.031 -12.695 1 98.06 61 VAL B N 1
ATOM 2753 C CA . VAL B 1 61 ? -7.426 -31.359 -13.141 1 98.06 61 VAL B CA 1
ATOM 2754 C C . VAL B 1 61 ? -6.688 -32.125 -12.031 1 98.06 61 VAL B C 1
ATOM 2756 O O . VAL B 1 61 ? -5.949 -33.062 -12.305 1 98.06 61 VAL B O 1
ATOM 2759 N N . ALA B 1 62 ? -6.852 -31.703 -10.797 1 98.19 62 ALA B N 1
ATOM 2760 C CA . ALA B 1 62 ? -6.242 -32.406 -9.664 1 98.19 62 ALA B CA 1
ATOM 2761 C C . ALA B 1 62 ? -6.688 -33.844 -9.609 1 98.19 62 ALA B C 1
ATOM 2763 O O . ALA B 1 62 ? -5.887 -34.75 -9.32 1 98.19 62 ALA B O 1
ATOM 2764 N N . ALA B 1 63 ? -7.977 -34.062 -9.867 1 97.62 63 ALA B N 1
ATOM 2765 C CA . ALA B 1 63 ? -8.516 -35.438 -9.906 1 97.62 63 ALA B CA 1
ATOM 2766 C C . ALA B 1 63 ? -7.828 -36.25 -10.992 1 97.62 63 ALA B C 1
ATOM 2768 O O . ALA B 1 63 ? -7.52 -37.438 -10.773 1 97.62 63 ALA B O 1
ATOM 2769 N N . GLN B 1 64 ? -7.602 -35.688 -12.133 1 97.56 64 GLN B N 1
ATOM 2770 C CA . GLN B 1 64 ? -6.902 -36.344 -13.211 1 97.56 64 GLN B CA 1
ATOM 2771 C C . GLN B 1 64 ? -5.469 -36.688 -12.82 1 97.56 64 GLN B C 1
ATOM 2773 O O . GLN B 1 64 ? -4.996 -37.812 -13.062 1 97.56 64 GLN B O 1
ATOM 2778 N N . VAL B 1 65 ? -4.789 -35.75 -12.227 1 97.75 65 VAL B N 1
ATOM 2779 C CA . VAL B 1 65 ? -3.402 -35.938 -11.812 1 97.75 65 VAL B CA 1
ATOM 2780 C C . VAL B 1 65 ? -3.307 -37.094 -10.82 1 97.75 65 VAL B C 1
ATOM 2782 O O . VAL B 1 65 ? -2.418 -37.938 -10.93 1 97.75 65 VAL B O 1
ATOM 2785 N N . THR B 1 66 ? -4.168 -37.062 -9.859 1 96.25 66 THR B N 1
ATOM 2786 C CA . THR B 1 66 ? -4.184 -38.094 -8.836 1 96.25 66 THR B CA 1
ATOM 2787 C C . THR B 1 66 ? -4.312 -39.469 -9.469 1 96.25 66 THR B C 1
ATOM 2789 O O . THR B 1 66 ? -3.646 -40.406 -9.047 1 96.25 66 THR B O 1
ATOM 2792 N N . ARG B 1 67 ? -5.129 -39.594 -10.477 1 95.81 67 ARG B N 1
ATOM 2793 C CA . ARG B 1 67 ? -5.379 -40.875 -11.141 1 95.81 67 ARG B CA 1
ATOM 2794 C C . ARG B 1 67 ? -4.141 -41.344 -11.891 1 95.81 67 ARG B C 1
ATOM 2796 O O . ARG B 1 67 ? -3.986 -42.531 -12.133 1 95.81 67 ARG B O 1
ATOM 2803 N N . LEU B 1 68 ? -3.273 -40.469 -12.258 1 95.5 68 LEU B N 1
ATOM 2804 C CA . LEU B 1 68 ? -2.082 -40.812 -13.031 1 95.5 68 LEU B CA 1
ATOM 2805 C C . LEU B 1 68 ? -0.94 -41.219 -12.109 1 95.5 68 LEU B C 1
ATOM 2807 O O . LEU B 1 68 ? 0.122 -41.625 -12.578 1 95.5 68 LEU B O 1
ATOM 2811 N N . HIS B 1 69 ? -1.063 -41.094 -10.789 1 92 69 HIS B N 1
ATOM 2812 C CA . HIS B 1 69 ? -0.093 -41.5 -9.773 1 92 69 HIS B CA 1
ATOM 2813 C C . HIS B 1 69 ? 1.282 -40.906 -10.07 1 92 69 HIS B C 1
ATOM 2815 O O . HIS B 1 69 ? 2.248 -41.656 -10.273 1 92 69 HIS B O 1
ATOM 2821 N N . PRO B 1 70 ? 1.301 -39.594 -9.977 1 91.31 70 PRO B N 1
ATOM 2822 C CA . PRO B 1 70 ? 2.615 -39 -10.234 1 91.31 70 PRO B CA 1
ATOM 2823 C C . PRO B 1 70 ? 3.689 -39.531 -9.273 1 91.31 70 PRO B C 1
ATOM 2825 O O . PRO B 1 70 ? 3.389 -39.875 -8.133 1 91.31 70 PRO B O 1
ATOM 2828 N N . PRO B 1 71 ? 4.922 -39.594 -9.766 1 90.62 71 PRO B N 1
ATOM 2829 C CA . PRO B 1 71 ? 6.008 -40.125 -8.93 1 90.62 71 PRO B CA 1
ATOM 2830 C C . PRO B 1 71 ? 6.148 -39.344 -7.613 1 90.62 71 PRO B C 1
ATOM 2832 O O . PRO B 1 71 ? 5.832 -38.156 -7.547 1 90.62 71 PRO B O 1
ATOM 2835 N N . LEU B 1 72 ? 6.684 -39.969 -6.648 1 89.81 72 LEU B N 1
ATOM 2836 C CA . LEU B 1 72 ? 6.941 -39.344 -5.359 1 89.81 72 LEU B CA 1
ATOM 2837 C C . LEU B 1 72 ? 8.102 -38.344 -5.461 1 89.81 72 LEU B C 1
ATOM 2839 O O . LEU B 1 72 ? 8.953 -38.5 -6.34 1 89.81 72 LEU B O 1
ATOM 2843 N N . GLY B 1 73 ? 8.062 -37.375 -4.641 1 92 73 GLY B N 1
ATOM 2844 C CA . GLY B 1 73 ? 9.172 -36.438 -4.598 1 92 73 GLY B CA 1
ATOM 2845 C C . GLY B 1 73 ? 8.906 -35.188 -5.383 1 92 73 GLY B C 1
ATOM 2846 O O . GLY B 1 73 ? 9.617 -34.188 -5.23 1 92 73 GLY B O 1
ATOM 2847 N N . ILE B 1 74 ? 7.867 -35.281 -6.246 1 95.5 74 ILE B N 1
ATOM 2848 C CA . ILE B 1 74 ? 7.5 -34.062 -6.992 1 95.5 74 ILE B CA 1
ATOM 2849 C C . ILE B 1 74 ? 6.973 -33 -6.035 1 95.5 74 ILE B C 1
ATOM 2851 O O . ILE B 1 74 ? 6.234 -33.312 -5.098 1 95.5 74 ILE B O 1
ATOM 2855 N N . ILE B 1 75 ? 7.398 -31.797 -6.258 1 98.19 75 ILE B N 1
ATOM 2856 C CA . ILE B 1 75 ? 6.848 -30.672 -5.52 1 98.19 75 ILE B CA 1
ATOM 2857 C C . ILE B 1 75 ? 5.75 -30 -6.344 1 98.19 75 ILE B C 1
ATOM 2859 O O . ILE B 1 75 ? 5.969 -29.641 -7.5 1 98.19 75 ILE B O 1
ATOM 2863 N N . LEU B 1 76 ? 4.586 -29.922 -5.766 1 98.56 76 LEU B N 1
ATOM 2864 C CA . LEU B 1 76 ? 3.467 -29.219 -6.391 1 98.56 76 LEU B CA 1
ATOM 2865 C C . LEU B 1 76 ? 3.482 -27.734 -6.039 1 98.56 76 LEU B C 1
ATOM 2867 O O . LEU B 1 76 ? 3.514 -27.375 -4.859 1 98.56 76 LEU B O 1
ATOM 2871 N N . VAL B 1 77 ? 3.496 -26.875 -7.043 1 98.88 77 VAL B N 1
ATOM 2872 C CA . VAL B 1 77 ? 3.482 -25.422 -6.875 1 98.88 77 VAL B CA 1
ATOM 2873 C C . VAL B 1 77 ? 2.141 -24.859 -7.336 1 98.88 77 VAL B C 1
ATOM 2875 O O . VAL B 1 77 ? 1.853 -24.828 -8.531 1 98.88 77 VAL B O 1
ATOM 2878 N N . SER B 1 78 ? 1.343 -24.438 -6.395 1 98.88 78 SER B N 1
ATOM 2879 C CA . SER B 1 78 ? 0.068 -23.812 -6.727 1 98.88 78 SER B CA 1
ATOM 2880 C C . SER B 1 78 ? 0.23 -22.297 -6.941 1 98.88 78 SER B C 1
ATOM 2882 O O . SER B 1 78 ? 0.688 -21.594 -6.051 1 98.88 78 SER B O 1
ATOM 2884 N N . ALA B 1 79 ? -0.148 -21.781 -8.109 1 98.44 79 ALA B N 1
ATOM 2885 C CA . ALA B 1 79 ? -0.045 -20.359 -8.438 1 98.44 79 ALA B CA 1
ATOM 2886 C C . ALA B 1 79 ? -1.421 -19.75 -8.695 1 98.44 79 ALA B C 1
ATOM 2888 O O . ALA B 1 79 ? -1.53 -18.672 -9.273 1 98.44 79 ALA B O 1
ATOM 2889 N N . THR B 1 80 ? -2.469 -20.516 -8.289 1 97.56 80 THR B N 1
ATOM 2890 C CA . THR B 1 80 ? -3.846 -20.078 -8.492 1 97.56 80 THR B CA 1
ATOM 2891 C C . THR B 1 80 ? -4.289 -19.172 -7.348 1 97.56 80 THR B C 1
ATOM 2893 O O . THR B 1 80 ? -4.051 -19.469 -6.176 1 97.56 80 THR B O 1
ATOM 2896 N N . LYS B 1 81 ? -4.93 -18.078 -7.664 1 96.56 81 LYS B N 1
ATOM 2897 C CA . LYS B 1 81 ? -5.398 -17.094 -6.68 1 96.56 81 LYS B CA 1
ATOM 2898 C C . LYS B 1 81 ? -6.918 -16.969 -6.715 1 96.56 81 LYS B C 1
ATOM 2900 O O . LYS B 1 81 ? -7.449 -15.93 -7.105 1 96.56 81 LYS B O 1
ATOM 2905 N N . GLY B 1 82 ? -7.574 -18 -6.176 1 97.12 82 GLY B N 1
ATOM 2906 C CA . GLY B 1 82 ? -9.031 -18 -6.172 1 97.12 82 GLY B CA 1
ATOM 2907 C C . GLY B 1 82 ? -9.617 -18.953 -5.145 1 97.12 82 GLY B C 1
ATOM 2908 O O . GLY B 1 82 ? -8.891 -19.688 -4.473 1 97.12 82 GLY B O 1
ATOM 2909 N N . LEU B 1 83 ? -10.945 -18.828 -4.988 1 97.94 83 LEU B N 1
ATOM 2910 C CA . LEU B 1 83 ? -11.703 -19.688 -4.09 1 97.94 83 LEU B CA 1
ATOM 2911 C C . LEU B 1 83 ? -12.758 -20.484 -4.859 1 97.94 83 LEU B C 1
ATOM 2913 O O . LEU B 1 83 ? -13.414 -19.953 -5.75 1 97.94 83 LEU B O 1
ATOM 2917 N N . GLU B 1 84 ? -12.805 -21.703 -4.504 1 97.5 84 GLU B N 1
ATOM 2918 C CA . GLU B 1 84 ? -13.875 -22.5 -5.09 1 97.5 84 GLU B CA 1
ATOM 2919 C C . GLU B 1 84 ? -15.242 -22.047 -4.578 1 97.5 84 GLU B C 1
ATOM 2921 O O . GLU B 1 84 ? -15.43 -21.859 -3.377 1 97.5 84 GLU B O 1
ATOM 2926 N N . SER B 1 85 ? -16.25 -21.875 -5.402 1 94.62 85 SER B N 1
ATOM 2927 C CA . SER B 1 85 ? -17.531 -21.266 -5.102 1 94.62 85 SER B CA 1
ATOM 2928 C C . SER B 1 85 ? -18.328 -22.109 -4.109 1 94.62 85 SER B C 1
ATOM 2930 O O . SER B 1 85 ? -18.953 -21.578 -3.193 1 94.62 85 SER B O 1
ATOM 2932 N N . GLU B 1 86 ? -18.328 -23.406 -4.199 1 91.44 86 GLU B N 1
ATOM 2933 C CA . GLU B 1 86 ? -19.219 -24.266 -3.438 1 91.44 86 GLU B CA 1
ATOM 2934 C C . GLU B 1 86 ? -18.594 -24.656 -2.1 1 91.44 86 GLU B C 1
ATOM 2936 O O . GLU B 1 86 ? -19.281 -24.719 -1.08 1 91.44 86 GLU B O 1
ATOM 2941 N N . THR B 1 87 ? -17.344 -24.797 -2.074 1 95.31 87 THR B N 1
ATOM 2942 C CA . THR B 1 87 ? -16.719 -25.375 -0.891 1 95.31 87 THR B CA 1
ATOM 2943 C C . THR B 1 87 ? -15.875 -24.328 -0.165 1 95.31 87 THR B C 1
ATOM 2945 O O . THR B 1 87 ? -15.406 -24.562 0.951 1 95.31 87 THR B O 1
ATOM 2948 N N . PHE B 1 88 ? -15.594 -23.141 -0.756 1 96.06 88 PHE B N 1
ATOM 2949 C CA . PHE B 1 88 ? -14.75 -22.078 -0.242 1 96.06 88 PHE B CA 1
ATOM 2950 C C . PHE B 1 88 ? -13.297 -22.5 -0.177 1 96.06 88 PHE B C 1
ATOM 2952 O O . PHE B 1 88 ? -12.453 -21.797 0.389 1 96.06 88 PHE B O 1
ATOM 2959 N N . ALA B 1 89 ? -12.992 -23.688 -0.815 1 97.62 89 ALA B N 1
ATOM 2960 C CA . ALA B 1 89 ? -11.625 -24.203 -0.763 1 97.62 89 ALA B CA 1
ATOM 2961 C C . ALA B 1 89 ? -10.688 -23.375 -1.637 1 97.62 89 ALA B C 1
ATOM 2963 O O . ALA B 1 89 ? -11.07 -22.922 -2.719 1 97.62 89 ALA B O 1
ATOM 2964 N N . THR B 1 90 ? -9.469 -23.219 -1.116 1 98.25 90 THR B N 1
ATOM 2965 C CA . THR B 1 90 ? -8.422 -22.656 -1.962 1 98.25 90 THR B CA 1
ATOM 2966 C C . THR B 1 90 ? -7.875 -23.703 -2.926 1 98.25 90 THR B C 1
ATOM 2968 O O . THR B 1 90 ? -8.18 -24.891 -2.793 1 98.25 90 THR B O 1
ATOM 2971 N N . ALA B 1 91 ? -7.117 -23.25 -3.9 1 98.69 91 ALA B N 1
ATOM 2972 C CA . ALA B 1 91 ? -6.48 -24.188 -4.816 1 98.69 91 ALA B CA 1
ATOM 2973 C C . ALA B 1 91 ? -5.555 -25.141 -4.066 1 98.69 91 ALA B C 1
ATOM 2975 O O . ALA B 1 91 ? -5.531 -26.344 -4.352 1 98.69 91 ALA B O 1
ATOM 2976 N N . ALA B 1 92 ? -4.789 -24.609 -3.139 1 98.5 92 ALA B N 1
ATOM 2977 C CA . ALA B 1 92 ? -3.889 -25.438 -2.35 1 98.5 92 ALA B CA 1
ATOM 2978 C C . ALA B 1 92 ? -4.664 -26.5 -1.562 1 98.5 92 ALA B C 1
ATOM 2980 O O . ALA B 1 92 ? -4.219 -27.641 -1.428 1 98.5 92 ALA B O 1
ATOM 2981 N N . ASP B 1 93 ? -5.828 -26.094 -0.978 1 98.19 93 ASP B N 1
ATOM 2982 C CA . ASP B 1 93 ? -6.68 -27.047 -0.278 1 98.19 93 ASP B CA 1
ATOM 2983 C C . ASP B 1 93 ? -7.078 -28.203 -1.196 1 98.19 93 ASP B C 1
ATOM 2985 O O . ASP B 1 93 ? -7.047 -29.375 -0.791 1 98.19 93 ASP B O 1
ATOM 2989 N N . ILE B 1 94 ? -7.484 -27.875 -2.359 1 98.62 94 ILE B N 1
ATOM 2990 C CA . ILE B 1 94 ? -7.93 -28.875 -3.326 1 98.62 94 ILE B CA 1
ATOM 2991 C C . ILE B 1 94 ? -6.773 -29.797 -3.682 1 98.62 94 ILE B C 1
ATOM 2993 O O . ILE B 1 94 ? -6.902 -31.031 -3.609 1 98.62 94 ILE B O 1
ATOM 2997 N N . TRP B 1 95 ? -5.629 -29.25 -4.02 1 98.62 95 TRP B N 1
ATOM 2998 C CA . TRP B 1 95 ? -4.453 -30.047 -4.359 1 98.62 95 TRP B CA 1
ATOM 2999 C C . TRP B 1 95 ? -4.051 -30.953 -3.197 1 98.62 95 TRP B C 1
ATOM 3001 O O . TRP B 1 95 ? -3.66 -32.094 -3.4 1 98.62 95 TRP B O 1
ATOM 3011 N N . GLN B 1 96 ? -4.082 -30.391 -1.993 1 97.94 96 GLN B N 1
ATOM 3012 C CA . GLN B 1 96 ? -3.723 -31.172 -0.812 1 97.94 96 GLN B CA 1
ATOM 3013 C C . GLN B 1 96 ? -4.641 -32.375 -0.645 1 97.94 96 GLN B C 1
ATOM 3015 O O . GLN B 1 96 ? -4.199 -33.438 -0.215 1 97.94 96 GLN B O 1
ATOM 3020 N N . THR B 1 97 ? -5.898 -32.25 -0.904 1 97.75 97 THR B N 1
ATOM 3021 C CA . THR B 1 97 ? -6.883 -33.312 -0.796 1 97.75 97 THR B CA 1
ATOM 3022 C C . THR B 1 97 ? -6.59 -34.406 -1.805 1 97.75 97 THR B C 1
ATOM 3024 O O . THR B 1 97 ? -6.652 -35.594 -1.47 1 97.75 97 THR B O 1
ATOM 3027 N N . TYR B 1 98 ? -6.219 -34.094 -3.004 1 97.75 98 TYR B N 1
ATOM 3028 C CA . TYR B 1 98 ? -6.051 -35.062 -4.082 1 97.75 98 TYR B CA 1
ATOM 3029 C C . TYR B 1 98 ? -4.641 -35.656 -4.09 1 97.75 98 TYR B C 1
ATOM 3031 O O . TYR B 1 98 ? -4.434 -36.781 -4.496 1 97.75 98 TYR B O 1
ATOM 3039 N N . CYS B 1 99 ? -3.645 -34.844 -3.629 1 96.75 99 CYS B N 1
ATOM 3040 C CA . CYS B 1 99 ? -2.246 -35.281 -3.643 1 96.75 99 CYS B CA 1
ATOM 3041 C C . CYS B 1 99 ? -1.609 -35.094 -2.271 1 96.75 99 CYS B C 1
ATOM 3043 O O . CYS B 1 99 ? -0.588 -34.406 -2.143 1 96.75 99 CYS B O 1
ATOM 3045 N N . PRO B 1 100 ? -2.086 -35.781 -1.285 1 95.31 100 PRO B N 1
ATOM 3046 C CA . PRO B 1 100 ? -1.645 -35.531 0.09 1 95.31 100 PRO B CA 1
ATOM 3047 C C . PRO B 1 100 ? -0.196 -35.938 0.327 1 95.31 100 PRO B C 1
ATOM 3049 O O . PRO B 1 100 ? 0.437 -35.469 1.28 1 95.31 100 PRO B O 1
ATOM 3052 N N . HIS B 1 101 ? 0.363 -36.719 -0.495 1 94.88 101 HIS B N 1
ATOM 3053 C CA . HIS B 1 101 ? 1.692 -37.25 -0.245 1 94.88 101 HIS B CA 1
ATOM 3054 C C . HIS B 1 101 ? 2.77 -36.406 -0.922 1 94.88 101 HIS B C 1
ATOM 3056 O O . HIS B 1 101 ? 3.961 -36.719 -0.804 1 94.88 101 HIS B O 1
ATOM 3062 N N . HIS B 1 102 ? 2.402 -35.406 -1.638 1 96.25 102 HIS B N 1
ATOM 3063 C CA . HIS B 1 102 ? 3.355 -34.531 -2.299 1 96.25 102 HIS B CA 1
ATOM 3064 C C . HIS B 1 102 ? 3.52 -33.219 -1.529 1 96.25 102 HIS B C 1
ATOM 3066 O O . HIS B 1 102 ? 2.555 -32.719 -0.958 1 96.25 102 HIS B O 1
ATOM 3072 N N . ASP B 1 103 ? 4.777 -32.75 -1.494 1 97.56 103 ASP B N 1
ATOM 3073 C CA . ASP B 1 103 ? 4.973 -31.406 -0.956 1 97.56 103 ASP B CA 1
ATOM 3074 C C . ASP B 1 103 ? 4.203 -30.375 -1.768 1 97.56 103 ASP B C 1
ATOM 3076 O O . ASP B 1 103 ? 4.16 -30.438 -2.998 1 97.56 103 ASP B O 1
ATOM 3080 N N . LEU B 1 104 ? 3.527 -29.531 -1.05 1 98.5 104 LEU B N 1
ATOM 3081 C CA . LEU B 1 104 ? 2.705 -28.5 -1.676 1 98.5 104 LEU B CA 1
ATOM 3082 C C . LEU B 1 104 ? 3.143 -27.109 -1.23 1 98.5 104 LEU B C 1
ATOM 3084 O O . LEU B 1 104 ? 3.242 -26.844 -0.031 1 98.5 104 LEU B O 1
ATOM 3088 N N . VAL B 1 105 ? 3.482 -26.25 -2.174 1 98.81 105 VAL B N 1
ATOM 3089 C CA . VAL B 1 105 ? 3.818 -24.859 -1.892 1 98.81 105 VAL B CA 1
ATOM 3090 C C . VAL B 1 105 ? 2.93 -23.938 -2.719 1 98.81 105 VAL B C 1
ATOM 3092 O O . VAL B 1 105 ? 2.303 -24.375 -3.688 1 98.81 105 VAL B O 1
ATOM 3095 N N . VAL B 1 106 ? 2.812 -22.688 -2.248 1 98.88 106 VAL B N 1
ATOM 3096 C CA . VAL B 1 106 ? 2.004 -21.672 -2.914 1 98.88 106 VAL B CA 1
ATOM 3097 C C . VAL B 1 106 ? 2.902 -20.562 -3.432 1 98.88 106 VAL B C 1
ATOM 3099 O O . VAL B 1 106 ? 3.797 -20.094 -2.723 1 98.88 106 VAL B O 1
ATOM 3102 N N . LEU B 1 107 ? 2.719 -20.219 -4.711 1 98.75 107 LEU B N 1
ATOM 3103 C CA . LEU B 1 107 ? 3.441 -19.094 -5.316 1 98.75 107 LEU B CA 1
ATOM 3104 C C . LEU B 1 107 ? 2.533 -17.891 -5.477 1 98.75 107 LEU B C 1
ATOM 3106 O O . LEU B 1 107 ? 1.485 -17.969 -6.121 1 98.75 107 LEU B O 1
ATOM 3110 N N . SER B 1 108 ? 2.879 -16.75 -4.844 1 98.38 108 SER B N 1
ATOM 3111 C CA . SER B 1 108 ? 2.09 -15.516 -4.898 1 98.38 108 SER B CA 1
ATOM 3112 C C . SER B 1 108 ? 2.98 -14.281 -4.809 1 98.38 108 SER B C 1
ATOM 3114 O O . SER B 1 108 ? 4.195 -14.398 -4.629 1 98.38 108 SER B O 1
ATOM 3116 N N . GLY B 1 109 ? 2.398 -13.109 -5.094 1 97.81 109 GLY B N 1
ATOM 3117 C CA . GLY B 1 109 ? 3.148 -11.859 -5.039 1 97.81 109 GLY B CA 1
ATOM 3118 C C . GLY B 1 109 ? 2.725 -10.859 -6.098 1 97.81 109 GLY B C 1
ATOM 3119 O O . GLY B 1 109 ? 1.808 -11.125 -6.879 1 97.81 109 GLY B O 1
ATOM 3120 N N . PRO B 1 110 ? 3.301 -9.68 -6.016 1 97.81 110 PRO B N 1
ATOM 3121 C CA . PRO B 1 110 ? 2.998 -8.617 -6.973 1 97.81 110 PRO B CA 1
ATOM 3122 C C . PRO B 1 110 ? 3.572 -8.891 -8.359 1 97.81 110 PRO B C 1
ATOM 3124 O O . PRO B 1 110 ? 4.66 -8.414 -8.695 1 97.81 110 PRO B O 1
ATOM 3127 N N . ASN B 1 111 ? 2.811 -9.625 -9.188 1 97.12 111 ASN B N 1
ATOM 3128 C CA . ASN B 1 111 ? 3.348 -10.117 -10.453 1 97.12 111 ASN B CA 1
ATOM 3129 C C . ASN B 1 111 ? 2.387 -9.852 -11.609 1 97.12 111 ASN B C 1
ATOM 3131 O O . ASN B 1 111 ? 1.613 -10.727 -12 1 97.12 111 ASN B O 1
ATOM 3135 N N . LEU B 1 112 ? 2.451 -8.672 -12.094 1 96.69 112 LEU B N 1
ATOM 3136 C CA . LEU B 1 112 ? 1.824 -8.438 -13.383 1 96.69 112 LEU B CA 1
ATOM 3137 C C . LEU B 1 112 ? 2.627 -9.094 -14.508 1 96.69 112 LEU B C 1
ATOM 3139 O O . LEU B 1 112 ? 3.752 -8.68 -14.797 1 96.69 112 LEU B O 1
ATOM 3143 N N . ALA B 1 113 ? 2.023 -10.023 -15.148 1 95.75 113 ALA B N 1
ATOM 3144 C CA . ALA B 1 113 ? 2.697 -10.898 -16.109 1 95.75 113 ALA B CA 1
ATOM 3145 C C . ALA B 1 113 ? 3.336 -10.094 -17.234 1 95.75 113 ALA B C 1
ATOM 3147 O O . ALA B 1 113 ? 4.457 -10.383 -17.656 1 95.75 113 ALA B O 1
ATOM 3148 N N . SER B 1 114 ? 2.625 -9.109 -17.734 1 95.19 114 SER B N 1
ATOM 3149 C CA . SER B 1 114 ? 3.109 -8.312 -18.859 1 95.19 114 SER B CA 1
ATOM 3150 C C . SER B 1 114 ? 4.438 -7.637 -18.516 1 95.19 114 SER B C 1
ATOM 3152 O O . SER B 1 114 ? 5.328 -7.559 -19.359 1 95.19 114 SER B O 1
ATOM 3154 N N . GLU B 1 115 ? 4.582 -7.176 -17.312 1 96.88 115 GLU B N 1
ATOM 3155 C CA . GLU B 1 115 ? 5.82 -6.523 -16.906 1 96.88 115 GLU B CA 1
ATOM 3156 C C . GLU B 1 115 ? 6.969 -7.523 -16.812 1 96.88 115 GLU B C 1
ATOM 3158 O O . GLU B 1 115 ? 8.102 -7.211 -17.188 1 96.88 115 GLU B O 1
ATOM 3163 N N . ILE B 1 116 ? 6.652 -8.688 -16.312 1 96.94 116 ILE B N 1
ATOM 3164 C CA . ILE B 1 116 ? 7.668 -9.727 -16.219 1 96.94 116 ILE B CA 1
ATOM 3165 C C . ILE B 1 116 ? 8.125 -10.141 -17.609 1 96.94 116 ILE B C 1
ATOM 3167 O O . ILE B 1 116 ? 9.32 -10.328 -17.844 1 96.94 116 ILE B O 1
ATOM 3171 N N . GLN B 1 117 ? 7.203 -10.203 -18.516 1 95.25 117 GLN B N 1
ATOM 3172 C CA . GLN B 1 117 ? 7.52 -10.57 -19.891 1 95.25 117 GLN B CA 1
ATOM 3173 C C . GLN B 1 117 ? 8.383 -9.508 -20.562 1 95.25 117 GLN B C 1
ATOM 3175 O O . GLN B 1 117 ? 9.141 -9.805 -21.484 1 95.25 117 GLN B O 1
ATOM 3180 N N . GLN B 1 118 ? 8.297 -8.32 -20.125 1 95.62 118 GLN B N 1
ATOM 3181 C CA . GLN B 1 118 ? 9.102 -7.219 -20.641 1 95.62 118 GLN B CA 1
ATOM 3182 C C . GLN B 1 118 ? 10.484 -7.199 -20 1 95.62 118 GLN B C 1
ATOM 3184 O O . GLN B 1 118 ? 11.312 -6.336 -20.297 1 95.62 118 GLN B O 1
ATOM 3189 N N . GLY B 1 119 ? 10.711 -8.117 -19.062 1 94.69 119 GLY B N 1
ATOM 3190 C CA . GLY B 1 119 ? 12 -8.219 -18.406 1 94.69 119 GLY B CA 1
ATOM 3191 C C . GLY B 1 119 ? 12.141 -7.289 -17.219 1 94.69 119 GLY B C 1
ATOM 3192 O O . GLY B 1 119 ? 13.25 -7.074 -16.719 1 94.69 119 GLY B O 1
ATOM 3193 N N . LEU B 1 120 ? 11.086 -6.711 -16.797 1 95.88 120 LEU B N 1
ATOM 3194 C CA . LEU B 1 120 ? 11.133 -5.797 -15.648 1 95.88 120 LEU B CA 1
ATOM 3195 C C . LEU B 1 120 ? 11.219 -6.57 -14.336 1 95.88 120 LEU B C 1
ATOM 3197 O O . LEU B 1 120 ? 10.75 -7.707 -14.25 1 95.88 120 LEU B O 1
ATOM 3201 N N . PRO B 1 121 ? 11.867 -5.957 -13.289 1 94.44 121 PRO B N 1
ATOM 3202 C CA . PRO B 1 121 ? 12.062 -6.66 -12.023 1 94.44 121 PRO B CA 1
ATOM 3203 C C . PRO B 1 121 ? 10.742 -6.941 -11.297 1 94.44 121 PRO B C 1
ATOM 3205 O O . PRO B 1 121 ? 9.805 -6.145 -11.375 1 94.44 121 PRO B O 1
ATOM 3208 N N . ALA B 1 122 ? 10.742 -8.078 -10.602 1 95.62 122 ALA B N 1
ATOM 3209 C CA . ALA B 1 122 ? 9.602 -8.484 -9.781 1 95.62 122 ALA B CA 1
ATOM 3210 C C . ALA B 1 122 ? 10.055 -9.336 -8.602 1 95.62 122 ALA B C 1
ATOM 3212 O O . ALA B 1 122 ? 11.164 -9.867 -8.594 1 95.62 122 ALA B O 1
ATOM 3213 N N . ALA B 1 123 ? 9.25 -9.344 -7.609 1 95.06 123 ALA B N 1
ATOM 3214 C CA . ALA B 1 123 ? 9.453 -10.203 -6.449 1 95.06 123 ALA B CA 1
ATOM 3215 C C . ALA B 1 123 ? 8.219 -11.062 -6.18 1 95.06 123 ALA B C 1
ATOM 3217 O O . ALA B 1 123 ? 7.098 -10.672 -6.52 1 95.06 123 ALA B O 1
ATOM 3218 N N . ALA B 1 124 ? 8.43 -12.188 -5.586 1 97.25 124 ALA B N 1
ATOM 3219 C CA . ALA B 1 124 ? 7.348 -13.102 -5.238 1 97.25 124 ALA B CA 1
ATOM 3220 C C . ALA B 1 124 ? 7.68 -13.891 -3.971 1 97.25 124 ALA B C 1
ATOM 3222 O O . ALA B 1 124 ? 8.766 -13.742 -3.412 1 97.25 124 ALA B O 1
ATOM 3223 N N . VAL B 1 125 ? 6.66 -14.586 -3.52 1 98.06 125 VAL B N 1
ATOM 3224 C CA . VAL B 1 125 ? 6.805 -15.414 -2.324 1 98.06 125 VAL B CA 1
ATOM 3225 C C . VAL B 1 125 ? 6.359 -16.844 -2.625 1 98.06 125 VAL B C 1
ATOM 3227 O O . VAL B 1 125 ? 5.352 -17.062 -3.303 1 98.06 125 VAL B O 1
ATOM 3230 N N . VAL B 1 126 ? 7.16 -17.75 -2.199 1 98.5 126 VAL B N 1
ATOM 3231 C CA . VAL B 1 126 ? 6.754 -19.156 -2.184 1 98.5 126 VAL B CA 1
ATOM 3232 C C . VAL B 1 126 ? 6.469 -19.594 -0.749 1 98.5 126 VAL B C 1
ATOM 3234 O O . VAL B 1 126 ? 7.355 -19.547 0.109 1 98.5 126 VAL B O 1
ATOM 3237 N N . GLY B 1 127 ? 5.227 -19.969 -0.501 1 98.56 127 GLY B N 1
ATOM 3238 C CA . GLY B 1 127 ? 4.793 -20.375 0.826 1 98.56 127 GLY B CA 1
ATOM 3239 C C . GLY B 1 127 ? 4.738 -21.875 1 1 98.56 127 GLY B C 1
ATOM 3240 O O . GLY B 1 127 ? 4.168 -22.594 0.167 1 98.56 127 GLY B O 1
ATOM 3241 N N . GLY B 1 128 ? 5.258 -22.422 2.076 1 98.25 128 GLY B N 1
ATOM 3242 C CA . GLY B 1 128 ? 5.289 -23.844 2.387 1 98.25 128 GLY B CA 1
ATOM 3243 C C . GLY B 1 128 ? 6.469 -24.234 3.262 1 98.25 128 GLY B C 1
ATOM 3244 O O . GLY B 1 128 ? 7.062 -23.375 3.928 1 98.25 128 GLY B O 1
ATOM 3245 N N . ASN B 1 129 ? 6.715 -25.562 3.342 1 97.25 129 ASN B N 1
ATOM 3246 C CA . ASN B 1 129 ? 7.84 -26 4.156 1 97.25 129 ASN B CA 1
ATOM 3247 C C . ASN B 1 129 ? 9.172 -25.594 3.541 1 97.25 129 ASN B C 1
ATOM 3249 O O . ASN B 1 129 ? 9.273 -25.422 2.324 1 97.25 129 ASN B O 1
ATOM 3253 N N . LEU B 1 130 ? 10.156 -25.484 4.352 1 96.56 130 LEU B N 1
ATOM 3254 C CA . LEU B 1 130 ? 11.438 -24.875 3.99 1 96.56 130 LEU B CA 1
ATOM 3255 C C . LEU B 1 130 ? 12.133 -25.688 2.902 1 96.56 130 LEU B C 1
ATOM 3257 O O . LEU B 1 130 ? 12.688 -25.125 1.961 1 96.56 130 LEU B O 1
ATOM 3261 N N . ALA B 1 131 ? 12.117 -26.922 3.018 1 97.06 131 ALA B N 1
ATOM 3262 C CA . ALA B 1 131 ? 12.812 -27.766 2.053 1 97.06 131 ALA B CA 1
ATOM 3263 C C . ALA B 1 131 ? 12.211 -27.609 0.656 1 97.06 131 ALA B C 1
ATOM 3265 O O . ALA B 1 131 ? 12.945 -27.453 -0.324 1 97.06 131 ALA B O 1
ATOM 3266 N N . ALA B 1 132 ? 10.953 -27.656 0.555 1 97.94 132 ALA B N 1
ATOM 3267 C CA . ALA B 1 132 ? 10.266 -27.547 -0.73 1 97.94 132 ALA B CA 1
ATOM 3268 C C . ALA B 1 132 ? 10.414 -26.141 -1.317 1 97.94 132 ALA B C 1
ATOM 3270 O O . ALA B 1 132 ? 10.656 -26 -2.516 1 97.94 132 ALA B O 1
ATOM 3271 N N . THR B 1 133 ? 10.242 -25.125 -0.48 1 98.31 133 THR B N 1
ATOM 3272 C CA . THR B 1 133 ? 10.344 -23.766 -0.973 1 98.31 133 THR B CA 1
ATOM 3273 C C . THR B 1 133 ? 11.75 -23.484 -1.495 1 98.31 133 THR B C 1
ATOM 3275 O O . THR B 1 133 ? 11.922 -22.75 -2.469 1 98.31 133 THR B O 1
ATOM 3278 N N . LYS B 1 134 ? 12.742 -24.062 -0.846 1 97.56 134 LYS B N 1
ATOM 3279 C CA . LYS B 1 134 ? 14.125 -23.875 -1.295 1 97.56 134 LYS B CA 1
ATOM 3280 C C . LYS B 1 134 ? 14.328 -24.469 -2.689 1 97.56 134 LYS B C 1
ATOM 3282 O O . LYS B 1 134 ? 15.016 -23.875 -3.523 1 97.56 134 LYS B O 1
ATOM 3287 N N . GLN B 1 135 ? 13.758 -25.531 -2.922 1 97.38 135 GLN B N 1
ATOM 3288 C CA . GLN B 1 135 ? 13.867 -26.156 -4.234 1 97.38 135 GLN B CA 1
ATOM 3289 C C . GLN B 1 135 ? 13.227 -25.281 -5.312 1 97.38 135 GLN B C 1
ATOM 3291 O O . GLN B 1 135 ? 13.773 -25.125 -6.406 1 97.38 135 GLN B O 1
ATOM 3296 N N . VAL B 1 136 ? 12.109 -24.734 -4.98 1 98.44 136 VAL B N 1
ATOM 3297 C CA . VAL B 1 136 ? 11.445 -23.844 -5.93 1 98.44 136 VAL B CA 1
ATOM 3298 C C . VAL B 1 136 ? 12.297 -22.609 -6.164 1 98.44 136 VAL B C 1
ATOM 3300 O O . VAL B 1 136 ? 12.445 -22.141 -7.301 1 98.44 136 VAL B O 1
ATOM 3303 N N . GLN B 1 137 ? 12.844 -22.078 -5.109 1 97.56 137 GLN B N 1
ATOM 3304 C CA . GLN B 1 137 ? 13.727 -20.922 -5.211 1 97.56 137 GLN B CA 1
ATOM 3305 C C . GLN B 1 137 ? 14.898 -21.203 -6.141 1 97.56 137 GLN B C 1
ATOM 3307 O O . GLN B 1 137 ? 15.273 -20.344 -6.953 1 97.56 137 GLN B O 1
ATOM 3312 N N . ASP B 1 138 ? 15.438 -22.359 -5.996 1 97.12 138 ASP B N 1
ATOM 3313 C CA . ASP B 1 138 ? 16.594 -22.734 -6.805 1 97.12 138 ASP B CA 1
ATOM 3314 C C . ASP B 1 138 ? 16.219 -22.812 -8.281 1 97.12 138 ASP B C 1
ATOM 3316 O O . ASP B 1 138 ? 17.047 -22.5 -9.148 1 97.12 138 ASP B O 1
ATOM 3320 N N . CYS B 1 139 ? 15.055 -23.172 -8.562 1 97.94 139 CYS B N 1
ATOM 3321 C CA . CYS B 1 139 ? 14.633 -23.422 -9.938 1 97.94 139 CYS B CA 1
ATOM 3322 C C . CYS B 1 139 ? 14.086 -22.141 -10.57 1 97.94 139 CYS B C 1
ATOM 3324 O O . CYS B 1 139 ? 14.102 -22 -11.797 1 97.94 139 CYS B O 1
ATOM 3326 N N . LEU B 1 140 ? 13.648 -21.203 -9.773 1 97.94 140 LEU B N 1
ATOM 3327 C CA . LEU B 1 140 ? 12.844 -20.125 -10.32 1 97.94 140 LEU B CA 1
ATOM 3328 C C . LEU B 1 140 ? 13.438 -18.766 -9.961 1 97.94 140 LEU B C 1
ATOM 3330 O O . LEU B 1 140 ? 13.312 -17.812 -10.727 1 97.94 140 LEU B O 1
ATOM 3334 N N . GLY B 1 141 ? 14.039 -18.641 -8.867 1 96.12 141 GLY B N 1
ATOM 3335 C CA . GLY B 1 141 ? 14.57 -17.375 -8.391 1 96.12 141 GLY B CA 1
ATOM 3336 C C . GLY B 1 141 ? 15.719 -16.844 -9.234 1 96.12 141 GLY B C 1
ATOM 3337 O O . GLY B 1 141 ? 16.547 -17.625 -9.711 1 96.12 141 GLY B O 1
ATOM 3338 N N . SER B 1 142 ? 15.766 -15.586 -9.414 1 93.75 142 SER B N 1
ATOM 3339 C CA . SER B 1 142 ? 16.828 -14.883 -10.141 1 93.75 142 SER B CA 1
ATOM 3340 C C . SER B 1 142 ? 16.969 -13.445 -9.648 1 93.75 142 SER B C 1
ATOM 3342 O O . SER B 1 142 ? 16.172 -12.977 -8.836 1 93.75 142 SER B O 1
ATOM 3344 N N . PRO B 1 143 ? 17.953 -12.703 -10.094 1 88.38 143 PRO B N 1
ATOM 3345 C CA . PRO B 1 143 ? 18.094 -11.297 -9.703 1 88.38 143 PRO B CA 1
ATOM 3346 C C . PRO B 1 143 ? 16.922 -10.43 -10.18 1 88.38 143 PRO B C 1
ATOM 3348 O O . PRO B 1 143 ? 16.594 -9.445 -9.523 1 88.38 143 PRO B O 1
ATOM 3351 N N . THR B 1 144 ? 16.312 -10.781 -11.266 1 90.62 144 THR B N 1
ATOM 3352 C CA . THR B 1 144 ? 15.234 -9.977 -11.82 1 90.62 144 THR B CA 1
ATOM 3353 C C . THR B 1 144 ? 13.875 -10.469 -11.328 1 90.62 144 THR B C 1
ATOM 3355 O O . THR B 1 144 ? 12.875 -9.766 -11.445 1 90.62 144 THR B O 1
ATOM 3358 N N . PHE B 1 145 ? 13.875 -11.719 -10.883 1 95.5 145 PHE B N 1
ATOM 3359 C CA . PHE B 1 145 ? 12.695 -12.297 -10.258 1 95.5 145 PHE B CA 1
ATOM 3360 C C . PHE B 1 145 ? 13.031 -12.875 -8.891 1 95.5 145 PHE B C 1
ATOM 3362 O O . PHE B 1 145 ? 13.188 -14.086 -8.742 1 95.5 145 PHE B O 1
ATOM 3369 N N . ARG B 1 146 ? 12.961 -12.016 -7.918 1 94.19 146 ARG B N 1
ATOM 3370 C CA . ARG B 1 146 ? 13.398 -12.398 -6.578 1 94.19 146 ARG B CA 1
ATOM 3371 C C . ARG B 1 146 ? 12.32 -13.195 -5.859 1 94.19 146 ARG B C 1
ATOM 3373 O O . ARG B 1 146 ? 11.18 -12.742 -5.734 1 94.19 146 ARG B O 1
ATOM 3380 N N . LEU B 1 147 ? 12.703 -14.352 -5.422 1 96.19 147 LEU B N 1
ATOM 3381 C CA . LEU B 1 147 ? 11.742 -15.25 -4.789 1 96.19 147 LEU B CA 1
ATOM 3382 C C . LEU B 1 147 ? 12.07 -15.445 -3.312 1 96.19 147 LEU B C 1
ATOM 3384 O O . LEU B 1 147 ? 13.18 -15.875 -2.975 1 96.19 147 LEU B O 1
ATOM 3388 N N . TYR B 1 148 ? 11.086 -15.133 -2.463 1 95.19 148 TYR B N 1
ATOM 3389 C CA . TYR B 1 148 ? 11.234 -15.281 -1.02 1 95.19 148 TYR B CA 1
ATOM 3390 C C . TYR B 1 148 ? 10.414 -16.453 -0.507 1 95.19 148 TYR B C 1
ATOM 3392 O O . TYR B 1 148 ? 9.383 -16.797 -1.086 1 95.19 148 TYR B O 1
ATOM 3400 N N . SER B 1 149 ? 10.938 -17.078 0.567 1 97.12 149 SER B N 1
ATOM 3401 C CA . SER B 1 149 ? 10.195 -18.188 1.178 1 97.12 149 SER B CA 1
ATOM 3402 C C . SER B 1 149 ? 9.398 -17.703 2.389 1 97.12 149 SER B C 1
ATOM 3404 O O . SER B 1 149 ? 9.781 -16.734 3.045 1 97.12 149 SER B O 1
ATOM 3406 N N . ASN B 1 150 ? 8.32 -18.312 2.627 1 97.69 150 ASN B N 1
ATOM 3407 C CA . ASN B 1 150 ? 7.453 -18.047 3.773 1 97.69 150 ASN B CA 1
ATOM 3408 C C . ASN B 1 150 ? 6.777 -19.328 4.262 1 97.69 150 ASN B C 1
ATOM 3410 O O . ASN B 1 150 ? 6.148 -20.047 3.475 1 97.69 150 ASN B O 1
ATOM 3414 N N . GLU B 1 151 ? 6.844 -19.625 5.535 1 97.81 151 GLU B N 1
ATOM 3415 C CA . GLU B 1 151 ? 6.312 -20.891 6.062 1 97.81 151 GLU B CA 1
ATOM 3416 C C . GLU B 1 151 ? 4.793 -20.828 6.207 1 97.81 151 GLU B C 1
ATOM 3418 O O . GLU B 1 151 ? 4.137 -21.844 6.379 1 97.81 151 GLU B O 1
ATOM 3423 N N . ASP B 1 152 ? 4.227 -19.641 6.227 1 98.19 152 ASP B N 1
ATOM 3424 C CA . ASP B 1 152 ? 2.783 -19.453 6.34 1 98.19 152 ASP B CA 1
ATOM 3425 C C . ASP B 1 152 ? 2.098 -19.625 4.988 1 98.19 152 ASP B C 1
ATOM 3427 O O . ASP B 1 152 ? 1.57 -18.672 4.422 1 98.19 152 ASP B O 1
ATOM 3431 N N . ARG B 1 153 ? 2.025 -20.812 4.559 1 98.25 153 ARG B N 1
ATOM 3432 C CA . ARG B 1 153 ? 1.473 -21.141 3.244 1 98.25 153 ARG B CA 1
ATOM 3433 C C . ARG B 1 153 ? 0.068 -20.562 3.088 1 98.25 153 ARG B C 1
ATOM 3435 O O . ARG B 1 153 ? -0.271 -20.016 2.039 1 98.25 153 ARG B O 1
ATOM 3442 N N . ARG B 1 154 ? -0.721 -20.688 4.07 1 97.94 154 ARG B N 1
ATOM 3443 C CA . ARG B 1 154 ? -2.111 -20.25 4.031 1 97.94 154 ARG B CA 1
ATOM 3444 C C . ARG B 1 154 ? -2.205 -18.734 3.854 1 97.94 154 ARG B C 1
ATOM 3446 O O . ARG B 1 154 ? -2.979 -18.25 3.027 1 97.94 154 ARG B O 1
ATOM 3453 N N . GLY B 1 155 ? -1.458 -17.969 4.648 1 98.38 155 GLY B N 1
ATOM 3454 C CA . GLY B 1 155 ? -1.436 -16.531 4.508 1 98.38 155 GLY B CA 1
ATOM 3455 C C . GLY B 1 155 ? -0.979 -16.062 3.137 1 98.38 155 GLY B C 1
ATOM 3456 O O . GLY B 1 155 ? -1.557 -15.141 2.562 1 98.38 155 GLY B O 1
ATOM 3457 N N . VAL B 1 156 ? 0.052 -16.734 2.637 1 98.62 156 VAL B N 1
ATOM 3458 C CA . VAL B 1 156 ? 0.587 -16.406 1.316 1 98.62 156 VAL B CA 1
ATOM 3459 C C . VAL B 1 156 ? -0.502 -16.578 0.261 1 98.62 156 VAL B C 1
ATOM 3461 O O . VAL B 1 156 ? -0.667 -15.727 -0.616 1 98.62 156 VAL B O 1
ATOM 3464 N N . GLU B 1 157 ? -1.217 -17.625 0.382 1 98.75 157 GLU B N 1
ATOM 3465 C CA . GLU B 1 157 ? -2.271 -17.922 -0.584 1 98.75 157 GLU B CA 1
ATOM 3466 C C . GLU B 1 157 ? -3.428 -16.938 -0.456 1 98.75 157 GLU B C 1
ATOM 3468 O O . GLU B 1 157 ? -3.91 -16.391 -1.457 1 98.75 157 GLU B O 1
ATOM 3473 N N . MET B 1 158 ? -3.863 -16.656 0.744 1 98.25 158 MET B N 1
ATOM 3474 C CA . MET B 1 158 ? -5.043 -15.836 0.995 1 98.25 158 MET B CA 1
ATOM 3475 C C . MET B 1 158 ? -4.793 -14.383 0.607 1 98.25 158 MET B C 1
ATOM 3477 O O . MET B 1 158 ? -5.695 -13.695 0.131 1 98.25 158 MET B O 1
ATOM 3481 N N . GLY B 1 159 ? -3.584 -13.938 0.889 1 98.06 159 GLY B N 1
ATOM 3482 C CA . GLY B 1 159 ? -3.25 -12.594 0.429 1 98.06 159 GLY B CA 1
ATOM 3483 C C . GLY B 1 159 ? -3.516 -12.391 -1.05 1 98.06 159 GLY B C 1
ATOM 3484 O O . GLY B 1 159 ? -4.152 -11.406 -1.439 1 98.06 159 GLY B O 1
ATOM 3485 N N . GLY B 1 160 ? -3.078 -13.344 -1.835 1 97.75 160 GLY B N 1
ATOM 3486 C CA . GLY B 1 160 ? -3.281 -13.281 -3.273 1 97.75 160 GLY B CA 1
ATOM 3487 C C . GLY B 1 160 ? -4.738 -13.383 -3.678 1 97.75 160 GLY B C 1
ATOM 3488 O O . GLY B 1 160 ? -5.145 -12.844 -4.707 1 97.75 160 GLY B O 1
ATOM 3489 N N . ILE B 1 161 ? -5.488 -14.047 -2.893 1 98.25 161 ILE B N 1
ATOM 3490 C CA . ILE B 1 161 ? -6.891 -14.297 -3.207 1 98.25 161 ILE B CA 1
ATOM 3491 C C . ILE B 1 161 ? -7.715 -13.055 -2.885 1 98.25 161 ILE B C 1
ATOM 3493 O O . ILE B 1 161 ? -8.484 -12.57 -3.723 1 98.25 161 ILE B O 1
ATOM 3497 N N . PHE B 1 162 ? -7.535 -12.438 -1.737 1 98.19 162 PHE B N 1
ATOM 3498 C CA . PHE B 1 162 ? -8.414 -11.391 -1.21 1 98.19 162 PHE B CA 1
ATOM 3499 C C . PHE B 1 162 ? -8.156 -10.062 -1.911 1 98.19 162 PHE B C 1
ATOM 3501 O O . PHE B 1 162 ? -9.078 -9.258 -2.074 1 98.19 162 PHE B O 1
ATOM 3508 N N . LYS B 1 163 ? -6.969 -9.875 -2.357 1 98.25 163 LYS B N 1
ATOM 3509 C CA . LYS B 1 163 ? -6.598 -8.609 -2.986 1 98.25 163 LYS B CA 1
ATOM 3510 C C . LYS B 1 163 ? -7.484 -8.312 -4.191 1 98.25 163 LYS B C 1
ATOM 3512 O O . LYS B 1 163 ? -7.723 -7.148 -4.52 1 98.25 163 LYS B O 1
ATOM 3517 N N . ASN B 1 164 ? -7.969 -9.391 -4.859 1 98.19 164 ASN B N 1
ATOM 3518 C CA . ASN B 1 164 ? -8.742 -9.258 -6.09 1 98.19 164 ASN B CA 1
ATOM 3519 C C . ASN B 1 164 ? -10.031 -8.477 -5.859 1 98.19 164 ASN B C 1
ATOM 3521 O O . ASN B 1 164 ? -10.477 -7.734 -6.734 1 98.19 164 ASN B O 1
ATOM 3525 N N . VAL B 1 165 ? -10.609 -8.656 -4.711 1 98.62 165 VAL B N 1
ATOM 3526 C CA . VAL B 1 165 ? -11.852 -7.965 -4.395 1 98.62 165 VAL B CA 1
ATOM 3527 C C . VAL B 1 165 ? -11.578 -6.477 -4.195 1 98.62 165 VAL B C 1
ATOM 3529 O O . VAL B 1 165 ? -12.328 -5.629 -4.691 1 98.62 165 VAL B O 1
ATOM 3532 N N . ILE B 1 166 ? -10.516 -6.156 -3.496 1 98.31 166 ILE B N 1
ATOM 3533 C CA . ILE B 1 166 ? -10.148 -4.77 -3.236 1 98.31 166 ILE B CA 1
ATOM 3534 C C . ILE B 1 166 ? -9.773 -4.082 -4.547 1 98.31 166 ILE B C 1
ATOM 3536 O O . ILE B 1 166 ? -10.047 -2.895 -4.734 1 98.31 166 ILE B O 1
ATOM 3540 N N . ALA B 1 167 ? -9.195 -4.859 -5.457 1 98.56 167 ALA B N 1
ATOM 3541 C CA . ALA B 1 167 ? -8.812 -4.312 -6.758 1 98.56 167 ALA B CA 1
ATOM 3542 C C . ALA B 1 167 ? -10.047 -3.867 -7.543 1 98.56 167 ALA B C 1
ATOM 3544 O O . ALA B 1 167 ? -10.008 -2.859 -8.25 1 98.56 167 ALA B O 1
ATOM 3545 N N . ILE B 1 168 ? -11.109 -4.633 -7.469 1 98.56 168 ILE B N 1
ATOM 3546 C CA . ILE B 1 168 ? -12.352 -4.215 -8.109 1 98.56 168 ILE B CA 1
ATOM 3547 C C . ILE B 1 168 ? -12.812 -2.883 -7.527 1 98.56 168 ILE B C 1
ATOM 3549 O O . ILE B 1 168 ? -13.18 -1.968 -8.273 1 98.56 168 ILE B O 1
ATOM 3553 N N . ALA B 1 169 ? -12.773 -2.762 -6.203 1 98 169 ALA B N 1
ATOM 3554 C CA . ALA B 1 169 ? -13.141 -1.52 -5.531 1 98 169 ALA B CA 1
ATOM 3555 C C . ALA B 1 169 ? -12.281 -0.355 -6.012 1 98 169 ALA B C 1
ATOM 3557 O O . ALA B 1 169 ? -12.781 0.752 -6.219 1 98 169 ALA B O 1
ATOM 3558 N N . CYS B 1 170 ? -11.016 -0.56 -6.195 1 97.56 170 CYS B N 1
ATOM 3559 C CA . CYS B 1 170 ? -10.117 0.491 -6.645 1 97.56 170 CYS B CA 1
ATOM 3560 C C . CYS B 1 170 ? -10.406 0.878 -8.086 1 97.56 170 CYS B C 1
ATOM 3562 O O . CYS B 1 170 ? -10.289 2.049 -8.461 1 97.56 170 CYS B O 1
ATOM 3564 N N . GLY B 1 171 ? -10.719 -0.146 -8.898 1 98 171 GLY B N 1
ATOM 3565 C CA . GLY B 1 171 ? -11.18 0.167 -10.242 1 98 171 GLY B CA 1
ATOM 3566 C C . GLY B 1 171 ? -12.398 1.073 -10.258 1 98 171 GLY B C 1
ATOM 3567 O O . GLY B 1 171 ? -12.461 2.025 -11.039 1 98 171 GLY B O 1
ATOM 3568 N N . VAL B 1 172 ? -13.359 0.782 -9.406 1 97.75 172 VAL B N 1
ATOM 3569 C CA . VAL B 1 172 ? -14.555 1.611 -9.273 1 97.75 172 VAL B CA 1
ATOM 3570 C C . VAL B 1 172 ? -14.156 3.021 -8.844 1 97.75 172 VAL B C 1
ATOM 3572 O O . VAL B 1 172 ? -14.633 4.008 -9.414 1 97.75 172 VAL B O 1
ATOM 3575 N N . ASN B 1 173 ? -13.297 3.129 -7.828 1 96.75 173 ASN B N 1
ATOM 3576 C CA . ASN B 1 173 ? -12.805 4.414 -7.344 1 96.75 173 ASN B CA 1
ATOM 3577 C C . ASN B 1 173 ? -12.242 5.266 -8.477 1 96.75 173 ASN B C 1
ATOM 3579 O O . ASN B 1 173 ? -12.625 6.43 -8.633 1 96.75 173 ASN B O 1
ATOM 3583 N N . ASP B 1 174 ? -11.352 4.699 -9.234 1 97.19 174 ASP B N 1
ATOM 3584 C CA . ASP B 1 174 ? -10.695 5.441 -10.305 1 97.19 174 ASP B CA 1
ATOM 3585 C C . ASP B 1 174 ? -11.672 5.746 -11.438 1 97.19 174 ASP B C 1
ATOM 3587 O O . ASP B 1 174 ? -11.602 6.812 -12.055 1 97.19 174 ASP B O 1
ATOM 3591 N N . GLY B 1 175 ? -12.5 4.801 -11.719 1 97.69 175 GLY B N 1
ATOM 3592 C CA . GLY B 1 175 ? -13.5 5.027 -12.758 1 97.69 175 GLY B CA 1
ATOM 3593 C C . GLY B 1 175 ? -14.445 6.168 -12.43 1 97.69 175 GLY B C 1
ATOM 3594 O O . GLY B 1 175 ? -14.938 6.848 -13.336 1 97.69 175 GLY B O 1
ATOM 3595 N N . LEU B 1 176 ? -14.734 6.367 -11.188 1 96.88 176 LEU B N 1
ATOM 3596 C CA . LEU B 1 176 ? -15.617 7.438 -10.742 1 96.88 176 LEU B CA 1
ATOM 3597 C C . LEU B 1 176 ? -14.844 8.742 -10.555 1 96.88 176 LEU B C 1
ATOM 3599 O O . LEU B 1 176 ? -15.422 9.773 -10.227 1 96.88 176 LEU B O 1
ATOM 3603 N N . GLY B 1 177 ? -13.555 8.727 -10.719 1 96.62 177 GLY B N 1
ATOM 3604 C CA . GLY B 1 177 ? -12.727 9.922 -10.625 1 96.62 177 GLY B CA 1
ATOM 3605 C C . GLY B 1 177 ? -12.594 10.438 -9.203 1 96.62 177 GLY B C 1
ATOM 3606 O O . GLY B 1 177 ? -12.625 11.648 -8.977 1 96.62 177 GLY B O 1
ATOM 3607 N N . LEU B 1 178 ? -12.43 9.516 -8.242 1 95.62 178 LEU B N 1
ATOM 3608 C CA . LEU B 1 178 ? -12.461 9.938 -6.848 1 95.62 178 LEU B CA 1
ATOM 3609 C C . LEU B 1 178 ? -11.055 10.289 -6.359 1 95.62 178 LEU B C 1
ATOM 3611 O O . LEU B 1 178 ? -10.891 10.812 -5.258 1 95.62 178 LEU B O 1
ATOM 3615 N N . GLY B 1 179 ? -10.039 9.969 -7.152 1 96.25 179 GLY B N 1
ATOM 3616 C CA . GLY B 1 179 ? -8.695 10.445 -6.867 1 96.25 179 GLY B CA 1
ATOM 3617 C C . GLY B 1 179 ? -7.855 9.445 -6.094 1 96.25 179 GLY B C 1
ATOM 3618 O O . GLY B 1 179 ? -8.336 8.367 -5.738 1 96.25 179 GLY B O 1
ATOM 3619 N N . VAL B 1 180 ? -6.594 9.828 -5.824 1 97.5 180 VAL B N 1
ATOM 3620 C CA . VAL B 1 180 ? -5.578 8.969 -5.227 1 97.5 180 VAL B CA 1
ATOM 3621 C C . VAL B 1 180 ? -5.77 8.922 -3.711 1 97.5 180 VAL B C 1
ATOM 3623 O O . VAL B 1 180 ? -5.539 7.891 -3.082 1 97.5 180 VAL B O 1
ATOM 3626 N N . ASN B 1 181 ? -6.23 10.023 -3.086 1 97.31 181 ASN B N 1
ATOM 3627 C CA . ASN B 1 181 ? -6.484 10.023 -1.649 1 97.31 181 ASN B CA 1
ATOM 3628 C C . ASN B 1 181 ? -7.488 8.945 -1.26 1 97.31 181 ASN B C 1
ATOM 3630 O O . ASN B 1 181 ? -7.234 8.148 -0.354 1 97.31 181 ASN B O 1
ATOM 3634 N N . ALA B 1 182 ? -8.555 8.938 -2.029 1 95.94 182 ALA B N 1
ATOM 3635 C CA . ALA B 1 182 ? -9.609 7.965 -1.762 1 95.94 182 ALA B CA 1
ATOM 3636 C C . ALA B 1 182 ? -9.125 6.539 -2.027 1 95.94 182 ALA B C 1
ATOM 3638 O O . ALA B 1 182 ? -9.414 5.625 -1.25 1 95.94 182 ALA B O 1
ATOM 3639 N N . ARG B 1 183 ? -8.438 6.371 -3.105 1 96.88 183 ARG B N 1
ATOM 3640 C CA . ARG B 1 183 ? -7.918 5.043 -3.418 1 96.88 183 ARG B CA 1
ATOM 3641 C C . ARG B 1 183 ? -6.98 4.551 -2.32 1 96.88 183 ARG B C 1
ATOM 3643 O O . ARG B 1 183 ? -7.035 3.385 -1.929 1 96.88 183 ARG B O 1
ATOM 3650 N N . SER B 1 184 ? -6.098 5.422 -1.826 1 97.75 184 SER B N 1
ATOM 3651 C CA . SER B 1 184 ? -5.141 5.074 -0.78 1 97.75 184 SER B CA 1
ATOM 3652 C C . SER B 1 184 ? -5.852 4.668 0.506 1 97.75 184 SER B C 1
ATOM 3654 O O . SER B 1 184 ? -5.457 3.701 1.161 1 97.75 184 SER B O 1
ATOM 3656 N N . ALA B 1 185 ? -6.867 5.41 0.83 1 95.88 185 ALA B N 1
ATOM 3657 C CA . ALA B 1 185 ? -7.668 5.059 2 1 95.88 185 ALA B CA 1
ATOM 3658 C C . ALA B 1 185 ? -8.367 3.717 1.807 1 95.88 185 ALA B C 1
ATOM 3660 O O . ALA B 1 185 ? -8.406 2.896 2.727 1 95.88 185 ALA B O 1
ATOM 3661 N N . LEU B 1 186 ? -8.891 3.541 0.64 1 95.75 186 LEU B N 1
ATOM 3662 C CA . LEU B 1 186 ? -9.594 2.314 0.298 1 95.75 186 LEU B CA 1
ATOM 3663 C C . LEU B 1 186 ? -8.672 1.104 0.411 1 95.75 186 LEU B C 1
ATOM 3665 O O . LEU B 1 186 ? -9.047 0.088 1.001 1 95.75 186 LEU B O 1
ATOM 3669 N N . ILE B 1 187 ? -7.5 1.204 -0.143 1 97.75 187 ILE B N 1
ATOM 3670 C CA . ILE B 1 187 ? -6.523 0.12 -0.085 1 97.75 187 ILE B CA 1
ATOM 3671 C C . ILE B 1 187 ? -6.145 -0.157 1.369 1 97.75 187 ILE B C 1
ATOM 3673 O O . ILE B 1 187 ? -6.09 -1.313 1.793 1 97.75 187 ILE B O 1
ATOM 3677 N N . THR B 1 188 ? -5.898 0.871 2.139 1 97.38 188 THR B N 1
ATOM 3678 C CA . THR B 1 188 ? -5.488 0.746 3.533 1 97.38 188 THR B CA 1
ATOM 3679 C C . THR B 1 188 ? -6.559 0.023 4.348 1 97.38 188 THR B C 1
ATOM 3681 O O . THR B 1 188 ? -6.25 -0.908 5.094 1 97.38 188 THR B O 1
ATOM 3684 N N . ARG B 1 189 ? -7.762 0.411 4.176 1 94.75 189 ARG B N 1
ATOM 3685 C CA . ARG B 1 189 ? -8.859 -0.219 4.902 1 94.75 189 ARG B CA 1
ATOM 3686 C C . ARG B 1 189 ? -9.125 -1.624 4.379 1 94.75 189 ARG B C 1
ATOM 3688 O O . ARG B 1 189 ? -9.523 -2.512 5.137 1 94.75 189 ARG B O 1
ATOM 3695 N N . GLY B 1 190 ? -9 -1.743 3.088 1 96.62 190 GLY B N 1
ATOM 3696 C CA . GLY B 1 190 ? -9.133 -3.066 2.5 1 96.62 190 GLY B CA 1
ATOM 3697 C C . GLY B 1 190 ? -8.141 -4.066 3.059 1 96.62 190 GLY B C 1
ATOM 3698 O O . GLY B 1 190 ? -8.469 -5.238 3.26 1 96.62 190 GLY B O 1
ATOM 3699 N N . LEU B 1 191 ? -6.938 -3.594 3.264 1 97.75 191 LEU B N 1
ATOM 3700 C CA . LEU B 1 191 ? -5.922 -4.465 3.844 1 97.75 191 LEU B CA 1
ATOM 3701 C C . LEU B 1 191 ? -6.336 -4.93 5.238 1 97.75 191 LEU B C 1
ATOM 3703 O O . LEU B 1 191 ? -6.098 -6.082 5.605 1 97.75 191 LEU B O 1
ATOM 3707 N N . VAL B 1 192 ? -6.934 -4.086 5.992 1 95.38 192 VAL B N 1
ATOM 3708 C CA . VAL B 1 192 ? -7.426 -4.449 7.316 1 95.38 192 VAL B CA 1
ATOM 3709 C C . VAL B 1 192 ? -8.461 -5.566 7.195 1 95.38 192 VAL B C 1
ATOM 3711 O O . VAL B 1 192 ? -8.445 -6.52 7.977 1 95.38 192 VAL B O 1
ATOM 3714 N N . GLU B 1 193 ? -9.336 -5.426 6.258 1 96 193 GLU B N 1
ATOM 3715 C CA . GLU B 1 193 ? -10.344 -6.453 6.008 1 96 193 GLU B CA 1
ATOM 3716 C C . GLU B 1 193 ? -9.688 -7.781 5.621 1 96 193 GLU B C 1
ATOM 3718 O O . GLU B 1 193 ? -10.109 -8.844 6.086 1 96 193 GLU B O 1
ATOM 3723 N N . MET B 1 194 ? -8.703 -7.695 4.793 1 97.69 194 MET B N 1
ATOM 3724 C CA . MET B 1 194 ? -7.992 -8.898 4.367 1 97.69 194 MET B CA 1
ATOM 3725 C C . MET B 1 194 ? -7.371 -9.609 5.559 1 97.69 194 MET B C 1
ATOM 3727 O O . MET B 1 194 ? -7.449 -10.836 5.664 1 97.69 194 MET B O 1
ATOM 3731 N N . VAL B 1 195 ? -6.746 -8.828 6.406 1 97.44 195 VAL B N 1
ATOM 3732 C CA . VAL B 1 195 ? -6.102 -9.398 7.586 1 97.44 195 VAL B CA 1
ATOM 3733 C C . VAL B 1 195 ? -7.145 -10.07 8.477 1 97.44 195 VAL B C 1
ATOM 3735 O O . VAL B 1 195 ? -6.941 -11.188 8.945 1 97.44 195 VAL B O 1
ATOM 3738 N N . ARG B 1 196 ? -8.273 -9.391 8.719 1 97 196 ARG B N 1
ATOM 3739 C CA . ARG B 1 196 ? -9.344 -9.906 9.57 1 97 196 ARG B CA 1
ATOM 3740 C C . ARG B 1 196 ? -9.852 -11.25 9.062 1 97 196 ARG B C 1
ATOM 3742 O O . ARG B 1 196 ? -9.914 -12.219 9.82 1 97 196 ARG B O 1
ATOM 3749 N N . VAL B 1 197 ? -10.141 -11.336 7.816 1 97.19 197 VAL B N 1
ATOM 3750 C CA . VAL B 1 197 ? -10.68 -12.562 7.242 1 97.19 197 VAL B CA 1
ATOM 3751 C C . VAL B 1 197 ? -9.57 -13.609 7.133 1 97.19 197 VAL B C 1
ATOM 3753 O O . VAL B 1 197 ? -9.789 -14.789 7.426 1 97.19 197 VAL B O 1
ATOM 3756 N N . GLY B 1 198 ? -8.398 -13.18 6.668 1 97.25 198 GLY B N 1
ATOM 3757 C CA . GLY B 1 198 ? -7.285 -14.086 6.445 1 97.25 198 GLY B CA 1
ATOM 3758 C C . GLY B 1 198 ? -6.816 -14.781 7.715 1 97.25 198 GLY B C 1
ATOM 3759 O O . GLY B 1 198 ? -6.5 -15.969 7.695 1 97.25 198 GLY B O 1
ATOM 3760 N N . THR B 1 199 ? -6.762 -14.016 8.805 1 97.12 199 THR B N 1
ATOM 3761 C CA . THR B 1 199 ? -6.336 -14.609 10.07 1 97.12 199 THR B CA 1
ATOM 3762 C C . THR B 1 199 ? -7.387 -15.586 10.594 1 97.12 199 THR B C 1
ATOM 3764 O O . THR B 1 199 ? -7.051 -16.609 11.203 1 97.12 199 THR B O 1
ATOM 3767 N N . HIS B 1 200 ? -8.664 -15.273 10.391 1 96.88 200 HIS B N 1
ATOM 3768 C CA . HIS B 1 200 ? -9.727 -16.219 10.742 1 96.88 200 HIS B CA 1
ATOM 3769 C C . HIS B 1 200 ? -9.562 -17.531 9.984 1 96.88 200 HIS B C 1
ATOM 3771 O O . HIS B 1 200 ? -9.875 -18.594 10.516 1 96.88 200 HIS B O 1
ATOM 3777 N N . TRP B 1 201 ? -9.031 -17.438 8.75 1 95.06 201 TRP B N 1
ATOM 3778 C CA . TRP B 1 201 ? -8.836 -18.609 7.902 1 95.06 201 TRP B CA 1
ATOM 3779 C C . TRP B 1 201 ? -7.52 -19.312 8.234 1 95.06 201 TRP B C 1
ATOM 3781 O O . TRP B 1 201 ? -7.172 -20.312 7.605 1 95.06 201 TRP B O 1
ATOM 3791 N N . GLY B 1 202 ? -6.738 -18.719 9.109 1 96.5 202 GLY B N 1
ATOM 3792 C CA . GLY B 1 202 ? -5.562 -19.406 9.617 1 96.5 202 GLY B CA 1
ATOM 3793 C C . GLY B 1 202 ? -4.258 -18.766 9.156 1 96.5 202 GLY B C 1
ATOM 3794 O O . GLY B 1 202 ? -3.178 -19.281 9.453 1 96.5 202 GLY B O 1
ATOM 3795 N N . GLY B 1 203 ? -4.316 -17.656 8.43 1 97.69 203 GLY B N 1
ATOM 3796 C CA . GLY B 1 203 ? -3.109 -16.938 8.047 1 97.69 203 GLY B CA 1
ATOM 3797 C C . GLY B 1 203 ? -2.518 -16.109 9.172 1 97.69 203 GLY B C 1
ATOM 3798 O O . GLY B 1 203 ? -3.207 -15.797 10.148 1 97.69 203 GLY B O 1
ATOM 3799 N N . GLN B 1 204 ? -1.262 -15.859 9.031 1 97.81 204 GLN B N 1
ATOM 3800 C CA . GLN B 1 204 ? -0.589 -15.008 10 1 97.81 204 GLN B CA 1
ATOM 3801 C C . GLN B 1 204 ? -0.658 -13.539 9.578 1 97.81 204 GLN B C 1
ATOM 3803 O O . GLN B 1 204 ? -0.518 -13.219 8.398 1 97.81 204 GLN B O 1
ATOM 3808 N N . VAL B 1 205 ? -0.874 -12.672 10.508 1 96.38 205 VAL B N 1
ATOM 3809 C CA . VAL B 1 205 ? -1.051 -11.242 10.281 1 96.38 205 VAL B CA 1
ATOM 3810 C C . VAL B 1 205 ? 0.13 -10.688 9.484 1 96.38 205 VAL B C 1
ATOM 3812 O O . VAL B 1 205 ? -0.057 -9.961 8.508 1 96.38 205 VAL B O 1
ATOM 3815 N N . GLU B 1 206 ? 1.347 -11.047 9.789 1 95.44 206 GLU B N 1
ATOM 3816 C CA . GLU B 1 206 ? 2.568 -10.516 9.195 1 95.44 206 GLU B CA 1
ATOM 3817 C C . GLU B 1 206 ? 2.641 -10.82 7.703 1 95.44 206 GLU B C 1
ATOM 3819 O O . GLU B 1 206 ? 3.178 -10.031 6.926 1 95.44 206 GLU B O 1
ATOM 3824 N N . THR B 1 207 ? 2.115 -11.945 7.352 1 97.56 207 THR B N 1
ATOM 3825 C CA . THR B 1 207 ? 2.158 -12.367 5.957 1 97.56 207 THR B CA 1
ATOM 3826 C C . THR B 1 207 ? 1.345 -11.422 5.078 1 97.56 207 THR B C 1
ATOM 3828 O O . THR B 1 207 ? 1.736 -11.125 3.947 1 97.56 207 THR B O 1
ATOM 3831 N N . PHE B 1 208 ? 0.271 -10.859 5.605 1 97.75 208 PHE B N 1
ATOM 3832 C CA . PHE B 1 208 ? -0.594 -9.969 4.844 1 97.75 208 PHE B CA 1
ATOM 3833 C C . PHE B 1 208 ? 0.077 -8.617 4.633 1 97.75 208 PHE B C 1
ATOM 3835 O O . PHE B 1 208 ? -0.206 -7.926 3.65 1 97.75 208 PHE B O 1
ATOM 3842 N N . TYR B 1 209 ? 1.001 -8.305 5.453 1 96.31 209 TYR B N 1
ATOM 3843 C CA . TYR B 1 209 ? 1.711 -7.035 5.336 1 96.31 209 TYR B CA 1
ATOM 3844 C C . TYR B 1 209 ? 2.951 -7.184 4.461 1 96.31 209 TYR B C 1
ATOM 3846 O O . TYR B 1 209 ? 3.646 -6.203 4.188 1 96.31 209 TYR B O 1
ATOM 3854 N N . GLY B 1 210 ? 3.189 -8.375 3.967 1 96.56 210 GLY B N 1
ATOM 3855 C CA . GLY B 1 210 ? 4.336 -8.656 3.113 1 96.56 210 GLY B CA 1
ATOM 3856 C C . GLY B 1 210 ? 4 -8.617 1.635 1 96.56 210 GLY B C 1
ATOM 3857 O O . GLY B 1 210 ? 2.979 -8.047 1.239 1 96.56 210 GLY B O 1
ATOM 3858 N N . LEU B 1 211 ? 4.824 -9.219 0.857 1 96.94 211 LEU B N 1
ATOM 3859 C CA . LEU B 1 211 ? 4.754 -9.156 -0.599 1 96.94 211 LEU B CA 1
ATOM 3860 C C . LEU B 1 211 ? 3.506 -9.867 -1.114 1 96.94 211 LEU B C 1
ATOM 3862 O O . LEU B 1 211 ? 2.852 -9.383 -2.041 1 96.94 211 LEU B O 1
ATOM 3866 N N . SER B 1 212 ? 3.162 -10.977 -0.497 1 97.56 212 SER B N 1
ATOM 3867 C CA . SER B 1 212 ? 2.029 -11.75 -0.991 1 97.56 212 SER B CA 1
ATOM 3868 C C . SER B 1 212 ? 0.705 -11.109 -0.578 1 97.56 212 SER B C 1
ATOM 3870 O O . SER B 1 212 ? -0.348 -11.445 -1.123 1 97.56 212 SER B O 1
ATOM 3872 N N . GLY B 1 213 ? 0.71 -10.297 0.425 1 98 213 GLY B N 1
ATOM 3873 C CA . GLY B 1 213 ? -0.453 -9.531 0.842 1 98 213 GLY B CA 1
ATOM 3874 C C . GLY B 1 213 ? -0.45 -8.109 0.317 1 98 213 GLY B C 1
ATOM 3875 O O . GLY B 1 213 ? -0.999 -7.832 -0.753 1 98 213 GLY B O 1
ATOM 3876 N N . LEU B 1 214 ? 0.231 -7.277 0.999 1 98.5 214 LEU B N 1
ATOM 3877 C CA . LEU B 1 214 ? 0.277 -5.855 0.662 1 98.5 214 LEU B CA 1
ATOM 3878 C C . LEU B 1 214 ? 0.894 -5.645 -0.716 1 98.5 214 LEU B C 1
ATOM 3880 O O . LEU B 1 214 ? 0.352 -4.902 -1.537 1 98.5 214 LEU B O 1
ATOM 3884 N N . GLY B 1 215 ? 2.043 -6.246 -0.95 1 98.25 215 GLY B N 1
ATOM 3885 C CA . GLY B 1 215 ? 2.693 -6.074 -2.238 1 98.25 215 GLY B CA 1
ATOM 3886 C C . GLY B 1 215 ? 1.792 -6.41 -3.412 1 98.25 215 GLY B C 1
ATOM 3887 O O . GLY B 1 215 ? 1.645 -5.609 -4.34 1 98.25 215 GLY B O 1
ATOM 3888 N N . ASP B 1 216 ? 1.247 -7.598 -3.322 1 98.5 216 ASP B N 1
ATOM 3889 C CA . ASP B 1 216 ? 0.359 -8.047 -4.391 1 98.5 216 ASP B CA 1
ATOM 3890 C C . ASP B 1 216 ? -0.876 -7.152 -4.488 1 98.5 216 ASP B C 1
ATOM 3892 O O . ASP B 1 216 ? -1.355 -6.867 -5.586 1 98.5 216 ASP B O 1
ATOM 3896 N N . LEU B 1 217 ? -1.387 -6.742 -3.361 1 98.69 217 LEU B N 1
ATOM 3897 C CA . LEU B 1 217 ? -2.514 -5.82 -3.299 1 98.69 217 LEU B CA 1
ATOM 3898 C C . LEU B 1 217 ? -2.201 -4.527 -4.043 1 98.69 217 LEU B C 1
ATOM 3900 O O . LEU B 1 217 ? -3.008 -4.062 -4.852 1 98.69 217 LEU B O 1
ATOM 3904 N N . LEU B 1 218 ? -1.073 -3.988 -3.832 1 98.56 218 LEU B N 1
ATOM 3905 C CA . LEU B 1 218 ? -0.667 -2.727 -4.441 1 98.56 218 LEU B CA 1
ATOM 3906 C C . LEU B 1 218 ? -0.541 -2.869 -5.953 1 98.56 218 LEU B C 1
ATOM 3908 O O . LEU B 1 218 ? -1.053 -2.037 -6.707 1 98.56 218 LEU B O 1
ATOM 3912 N N . ALA B 1 219 ? 0.13 -3.926 -6.387 1 98.19 219 ALA B N 1
ATOM 3913 C CA . ALA B 1 219 ? 0.317 -4.121 -7.824 1 98.19 219 ALA B CA 1
ATOM 3914 C C . ALA B 1 219 ? -1.024 -4.23 -8.539 1 98.19 219 ALA B C 1
ATOM 3916 O O . ALA B 1 219 ? -1.209 -3.652 -9.617 1 98.19 219 ALA B O 1
ATOM 3917 N N . THR B 1 220 ? -1.936 -4.93 -7.934 1 97.94 220 THR B N 1
ATOM 3918 C CA . THR B 1 220 ? -3.223 -5.219 -8.555 1 97.94 220 THR B CA 1
ATOM 3919 C C . THR B 1 220 ? -4.148 -4.008 -8.477 1 97.94 220 THR B C 1
ATOM 3921 O O . THR B 1 220 ? -4.938 -3.76 -9.391 1 97.94 220 THR B O 1
ATOM 3924 N N . CYS B 1 221 ? -4.035 -3.199 -7.441 1 98.12 221 CYS B N 1
ATOM 3925 C CA . CYS B 1 221 ? -4.961 -2.098 -7.199 1 98.12 221 CYS B CA 1
ATOM 3926 C C . CYS B 1 221 ? -4.52 -0.841 -7.938 1 98.12 221 CYS B C 1
ATOM 3928 O O . CYS B 1 221 ? -5.301 0.095 -8.102 1 98.12 221 CYS B O 1
ATOM 3930 N N . THR B 1 222 ? -3.27 -0.791 -8.352 1 96.94 222 THR B N 1
ATOM 3931 C CA . THR B 1 222 ? -2.775 0.474 -8.883 1 96.94 222 THR B CA 1
ATOM 3932 C C . THR B 1 222 ? -2.35 0.321 -10.336 1 96.94 222 THR B C 1
ATOM 3934 O O . THR B 1 222 ? -1.572 1.129 -10.852 1 96.94 222 THR B O 1
ATOM 3937 N N . SER B 1 223 ? -2.803 -0.721 -10.992 1 95.88 223 SER B N 1
ATOM 3938 C CA . SER B 1 223 ? -2.441 -0.93 -12.391 1 95.88 223 SER B CA 1
ATOM 3939 C C . SER B 1 223 ? -3.674 -1.208 -13.242 1 95.88 223 SER B C 1
ATOM 3941 O O . SER B 1 223 ? -4.527 -2.014 -12.867 1 95.88 223 SER B O 1
ATOM 3943 N N . ALA B 1 224 ? -3.666 -0.604 -14.398 1 94.12 224 ALA B N 1
ATOM 3944 C CA . ALA B 1 224 ? -4.746 -0.845 -15.352 1 94.12 224 ALA B CA 1
ATOM 3945 C C . ALA B 1 224 ? -4.602 -2.215 -16.016 1 94.12 224 ALA B C 1
ATOM 3947 O O . ALA B 1 224 ? -5.535 -2.705 -16.641 1 94.12 224 ALA B O 1
ATOM 3948 N N . LEU B 1 225 ? -3.471 -2.895 -15.75 1 93.44 225 LEU B N 1
ATOM 3949 C CA . LEU B 1 225 ? -3.244 -4.219 -16.328 1 93.44 225 LEU B CA 1
ATOM 3950 C C . LEU B 1 225 ? -3.994 -5.285 -15.531 1 93.44 225 LEU B C 1
ATOM 3952 O O . LEU B 1 225 ? -4.164 -6.41 -16 1 93.44 225 LEU B O 1
ATOM 3956 N N . SER B 1 226 ? -4.363 -4.961 -14.312 1 95.62 226 SER B N 1
ATOM 3957 C CA . SER B 1 226 ? -5.098 -5.895 -13.461 1 95.62 226 SER B CA 1
ATOM 3958 C C . SER B 1 226 ? -6.512 -6.125 -13.984 1 95.62 226 SER B C 1
ATOM 3960 O O . SER B 1 226 ? -7.285 -5.176 -14.141 1 95.62 226 SER B O 1
ATOM 3962 N N . ARG B 1 227 ? -6.895 -7.371 -14.211 1 96.12 227 ARG B N 1
ATOM 3963 C CA . ARG B 1 227 ? -8.211 -7.75 -14.719 1 96.12 227 ARG B CA 1
ATOM 3964 C C . ARG B 1 227 ? -9.312 -7.359 -13.734 1 96.12 227 ARG B C 1
ATOM 3966 O O . ARG B 1 227 ? -10.391 -6.926 -14.141 1 96.12 227 ARG B O 1
ATOM 3973 N N . ASN B 1 228 ? -9.078 -7.586 -12.445 1 97.94 228 ASN B N 1
ATOM 3974 C CA . ASN B 1 228 ? -10.055 -7.219 -11.422 1 97.94 228 ASN B CA 1
ATOM 3975 C C . ASN B 1 228 ? -10.25 -5.707 -11.352 1 97.94 228 ASN B C 1
ATOM 3977 O O . ASN B 1 228 ? -11.375 -5.23 -11.234 1 97.94 228 ASN B O 1
ATOM 3981 N N . TYR B 1 229 ? -9.156 -4.918 -11.469 1 98.25 229 TYR B N 1
ATOM 3982 C CA . TYR B 1 229 ? -9.227 -3.465 -11.555 1 98.25 229 TYR B CA 1
ATOM 3983 C C . TYR B 1 229 ? -10.07 -3.027 -12.742 1 98.25 229 TYR B C 1
ATOM 3985 O O . TYR B 1 229 ? -10.914 -2.135 -12.625 1 98.25 229 TYR B O 1
ATOM 3993 N N . GLN B 1 230 ? -9.875 -3.678 -13.852 1 98.31 230 GLN B N 1
ATOM 3994 C CA . GLN B 1 230 ? -10.594 -3.346 -15.078 1 98.31 230 GLN B CA 1
ATOM 3995 C C . GLN B 1 230 ? -12.094 -3.566 -14.906 1 98.31 230 GLN B C 1
ATOM 3997 O O . GLN B 1 230 ? -12.906 -2.762 -15.367 1 98.31 230 GLN B O 1
ATOM 4002 N N . VAL B 1 231 ? -12.422 -4.66 -14.266 1 98.5 231 VAL B N 1
ATOM 4003 C CA . VAL B 1 231 ? -13.836 -4.926 -14.016 1 98.5 231 VAL B CA 1
ATOM 4004 C C . VAL B 1 231 ? -14.453 -3.758 -13.242 1 98.5 231 VAL B C 1
ATOM 4006 O O . VAL B 1 231 ? -15.5 -3.234 -13.633 1 98.5 231 VAL B O 1
ATOM 4009 N N . GLY B 1 232 ? -13.773 -3.311 -12.172 1 98.25 232 GLY B N 1
ATOM 4010 C CA . GLY B 1 232 ? -14.266 -2.18 -11.398 1 98.25 232 GLY B CA 1
ATOM 4011 C C . GLY B 1 232 ? -14.391 -0.907 -12.219 1 98.25 232 GLY B C 1
ATOM 4012 O O . GLY B 1 232 ? -15.383 -0.185 -12.109 1 98.25 232 GLY B O 1
ATOM 4013 N N . TRP B 1 233 ? -13.383 -0.667 -13.039 1 98.19 233 TRP B N 1
ATOM 4014 C CA . TRP B 1 233 ? -13.367 0.519 -13.891 1 98.19 233 TRP B CA 1
ATOM 4015 C C . TRP B 1 233 ? -14.578 0.536 -14.812 1 98.19 233 TRP B C 1
ATOM 4017 O O . TRP B 1 233 ? -15.266 1.554 -14.93 1 98.19 233 TRP B O 1
ATOM 4027 N N . HIS B 1 234 ? -14.867 -0.579 -15.477 1 98.19 234 HIS B N 1
ATOM 4028 C CA . HIS B 1 234 ? -15.977 -0.674 -16.422 1 98.19 234 HIS B CA 1
ATOM 4029 C C . HIS B 1 234 ? -17.312 -0.526 -15.703 1 98.19 234 HIS B C 1
ATOM 4031 O O . HIS B 1 234 ? -18.234 0.104 -16.234 1 98.19 234 HIS B O 1
ATOM 4037 N N . LEU B 1 235 ? -17.406 -1.115 -14.492 1 98.19 235 LEU B N 1
ATOM 4038 C CA . LEU B 1 235 ? -18.625 -0.955 -13.719 1 98.19 235 LEU B CA 1
ATOM 4039 C C . LEU B 1 235 ? -18.891 0.515 -13.406 1 98.19 235 LEU B C 1
ATOM 4041 O O . LEU B 1 235 ? -20.016 0.988 -13.508 1 98.19 235 LEU B O 1
ATOM 4045 N N . ALA B 1 236 ? -17.859 1.236 -13.039 1 97.44 236 ALA B N 1
ATOM 4046 C CA . ALA B 1 236 ? -17.969 2.654 -12.703 1 97.44 236 ALA B CA 1
ATOM 4047 C C . ALA B 1 236 ? -18.406 3.467 -13.922 1 97.44 236 ALA B C 1
ATOM 4049 O O . ALA B 1 236 ? -19.016 4.527 -13.773 1 97.44 236 ALA B O 1
ATOM 4050 N N . GLN B 1 237 ? -18.094 2.939 -15.086 1 97.06 237 GLN B N 1
ATOM 4051 C CA . GLN B 1 237 ? -18.469 3.611 -16.328 1 97.06 237 GLN B CA 1
ATOM 4052 C C . GLN B 1 237 ? -19.922 3.293 -16.703 1 97.06 237 GLN B C 1
ATOM 4054 O O . GLN B 1 237 ? -20.375 3.664 -17.797 1 97.06 237 GLN B O 1
ATOM 4059 N N . GLY B 1 238 ? -20.609 2.535 -15.906 1 95.69 238 GLY 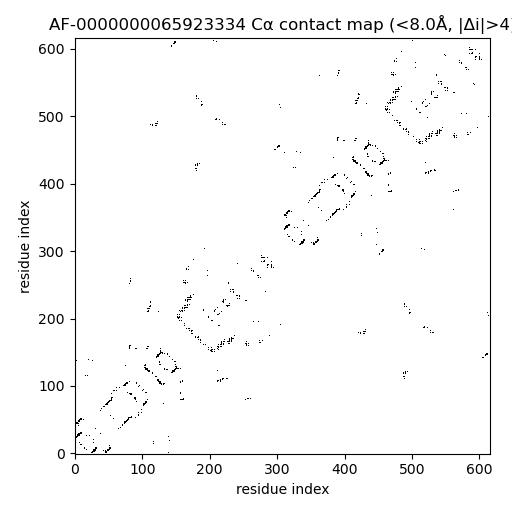B N 1
ATOM 4060 C CA . GLY B 1 238 ? -22.031 2.273 -16.109 1 95.69 238 GLY B CA 1
ATOM 4061 C C . GLY B 1 238 ? -22.2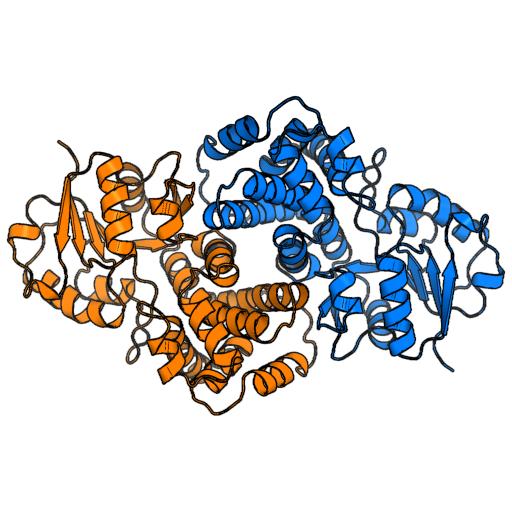97 0.96 -16.828 1 95.69 238 GLY B C 1
ATOM 4062 O O . GLY B 1 238 ? -23.438 0.651 -17.156 1 95.69 238 GLY B O 1
ATOM 4063 N N . LYS B 1 239 ? -21.312 0.209 -17.078 1 97 239 LYS B N 1
ATOM 4064 C CA . LYS B 1 239 ? -21.5 -1.085 -17.719 1 97 239 LYS B CA 1
ATOM 4065 C C . LYS B 1 239 ? -22.047 -2.123 -16.75 1 97 239 LYS B C 1
ATOM 4067 O O . LYS B 1 239 ? -21.797 -2.045 -15.547 1 97 239 LYS B O 1
ATOM 4072 N N . SER B 1 240 ? -22.766 -3.066 -17.297 1 96.69 240 SER B N 1
ATOM 4073 C CA . SER B 1 240 ? -23.188 -4.219 -16.5 1 96.69 240 SER B CA 1
ATOM 4074 C C . SER B 1 240 ? -22.016 -5.148 -16.234 1 96.69 240 SER B C 1
ATOM 4076 O O . SER B 1 240 ? -20.969 -5.047 -16.875 1 96.69 240 SER B O 1
ATOM 4078 N N . LEU B 1 241 ? -22.219 -6.012 -15.289 1 97.62 241 LEU B N 1
ATOM 4079 C CA . LEU B 1 241 ? -21.156 -6.969 -14.992 1 97.62 241 LEU B CA 1
ATOM 4080 C C . LEU B 1 241 ? -20.828 -7.809 -16.219 1 97.62 241 LEU B C 1
ATOM 4082 O O . LEU B 1 241 ? -19.656 -8.047 -16.531 1 97.62 241 LEU B O 1
ATOM 4086 N N . SER B 1 242 ? -21.844 -8.266 -16.906 1 97.25 242 SER B N 1
ATOM 4087 C CA . SER B 1 242 ? -21.641 -9.062 -18.109 1 97.25 242 SER B CA 1
ATOM 4088 C C . SER B 1 242 ? -20.828 -8.305 -19.141 1 97.25 242 SER B C 1
ATOM 4090 O O . SER B 1 242 ? -19.922 -8.867 -19.766 1 97.25 242 SER B O 1
ATOM 4092 N N . GLN B 1 243 ? -21.125 -7.082 -19.344 1 97.62 243 GLN B N 1
ATOM 4093 C CA . GLN B 1 243 ? -20.391 -6.238 -20.266 1 97.62 243 GLN B CA 1
ATOM 4094 C C . GLN B 1 243 ? -18.938 -6.043 -19.812 1 97.62 243 GLN B C 1
ATOM 4096 O O . GLN B 1 243 ? -18.016 -6.109 -20.609 1 97.62 243 GLN B O 1
ATOM 4101 N N . ALA B 1 244 ? -18.797 -5.766 -18.5 1 97.94 244 ALA B N 1
ATOM 4102 C CA . ALA B 1 244 ? -17.469 -5.562 -17.922 1 97.94 244 ALA B CA 1
ATOM 4103 C C . ALA B 1 244 ? -16.594 -6.793 -18.125 1 97.94 244 ALA B C 1
ATOM 4105 O O . ALA B 1 244 ? -15.422 -6.676 -18.5 1 97.94 244 ALA B O 1
ATOM 4106 N N . LEU B 1 245 ? -17.141 -7.977 -17.922 1 97.38 245 LEU B N 1
ATOM 4107 C CA . LEU B 1 245 ? -16.391 -9.227 -18.062 1 97.38 245 LEU B CA 1
ATOM 4108 C C . LEU B 1 245 ? -16.047 -9.477 -19.531 1 97.38 245 LEU B C 1
ATOM 4110 O O . LEU B 1 245 ? -14.984 -10.016 -19.828 1 97.38 245 LEU B O 1
ATOM 4114 N N . ALA B 1 246 ? -16.906 -9.094 -20.422 1 96.81 246 ALA B N 1
ATOM 4115 C CA . ALA B 1 246 ? -16.656 -9.25 -21.859 1 96.81 246 ALA B CA 1
ATOM 4116 C C . ALA B 1 246 ? -15.523 -8.352 -22.328 1 96.81 246 ALA B C 1
ATOM 4118 O O . ALA B 1 246 ? -14.773 -8.711 -23.234 1 96.81 246 ALA B O 1
ATOM 4119 N N . LEU B 1 247 ? -15.383 -7.23 -21.672 1 95.81 247 LEU B N 1
ATOM 4120 C CA . LEU B 1 247 ? -14.383 -6.242 -22.062 1 95.81 247 LEU B CA 1
ATOM 4121 C C . LEU B 1 247 ? -13.039 -6.543 -21.391 1 95.81 247 LEU B C 1
ATOM 4123 O O . LEU B 1 247 ? -12.016 -5.973 -21.766 1 95.81 247 LEU B O 1
ATOM 4127 N N . THR B 1 248 ? -13.062 -7.363 -20.375 1 93.94 248 THR B N 1
ATOM 4128 C CA . THR B 1 248 ? -11.852 -7.738 -19.656 1 93.94 248 THR B CA 1
ATOM 4129 C C . THR B 1 248 ? -11.297 -9.055 -20.188 1 93.94 248 THR B C 1
ATOM 4131 O O . THR B 1 248 ? -11.977 -10.086 -20.156 1 93.94 248 THR B O 1
ATOM 4134 N N . LYS B 1 249 ? -10.094 -9.062 -20.719 1 88.12 249 LYS B N 1
ATOM 4135 C CA . LYS B 1 249 ? -9.477 -10.273 -21.25 1 88.12 249 LYS B CA 1
ATOM 4136 C C . LYS B 1 249 ? -8.992 -11.188 -20.125 1 88.12 249 LYS B C 1
ATOM 4138 O O . LYS B 1 249 ? -8.117 -10.812 -19.344 1 88.12 249 LYS B O 1
ATOM 4143 N N . GLY B 1 250 ? -9.594 -12.383 -20.094 1 86.5 250 GLY B N 1
ATOM 4144 C CA . GLY B 1 250 ? -9.195 -13.344 -19.062 1 86.5 250 GLY B CA 1
ATOM 4145 C C . GLY B 1 250 ? -10.18 -13.406 -17.906 1 86.5 250 GLY B C 1
ATOM 4146 O O . GLY B 1 250 ? -11.25 -12.805 -17.953 1 86.5 250 GLY B O 1
ATOM 4147 N N . THR B 1 251 ? -9.805 -14.109 -16.906 1 88.69 251 THR B N 1
ATOM 4148 C CA . THR B 1 251 ? -10.703 -14.344 -15.781 1 88.69 251 THR B CA 1
ATOM 4149 C C . THR B 1 251 ? -10.414 -13.367 -14.648 1 88.69 251 THR B C 1
ATOM 4151 O O . THR B 1 251 ? -9.266 -13.211 -14.227 1 88.69 251 THR B O 1
ATOM 4154 N N . ALA B 1 252 ? -11.469 -12.695 -14.18 1 95.31 252 ALA B N 1
ATOM 4155 C CA . ALA B 1 252 ? -11.398 -11.859 -12.984 1 95.31 252 ALA B CA 1
ATOM 4156 C C . ALA B 1 252 ? -11.898 -12.617 -11.758 1 95.31 252 ALA B C 1
ATOM 4158 O O . ALA B 1 252 ? -13.078 -12.531 -11.398 1 95.31 252 ALA B O 1
ATOM 4159 N N . GLU B 1 253 ? -10.977 -13.211 -11.039 1 96.5 253 GLU B N 1
ATOM 4160 C CA . GLU B 1 253 ? -11.305 -14.102 -9.93 1 96.5 253 GLU B CA 1
ATOM 4161 C C . GLU B 1 253 ? -12.023 -13.352 -8.812 1 96.5 253 GLU B C 1
ATOM 4163 O O . GLU B 1 253 ? -12.719 -13.961 -7.992 1 96.5 253 GLU B O 1
ATOM 4168 N N . GLY B 1 254 ? -11.844 -12.016 -8.789 1 97.88 254 GLY B N 1
ATOM 4169 C CA . GLY B 1 254 ? -12.422 -11.203 -7.727 1 97.88 254 GLY B CA 1
ATOM 4170 C C . GLY B 1 254 ? -13.93 -11.273 -7.684 1 97.88 254 GLY B C 1
ATOM 4171 O O . GLY B 1 254 ? -14.539 -11.102 -6.621 1 97.88 254 GLY B O 1
ATOM 4172 N N . VAL B 1 255 ? -14.555 -11.508 -8.828 1 98 255 VAL B N 1
ATOM 4173 C CA . VAL B 1 255 ? -16 -11.562 -8.914 1 98 255 VAL B CA 1
ATOM 4174 C C . VAL B 1 255 ? -16.531 -12.742 -8.094 1 98 255 VAL B C 1
ATOM 4176 O O . VAL B 1 255 ? -17.391 -12.562 -7.219 1 98 255 VAL B O 1
ATOM 4179 N N . ASN B 1 256 ? -16 -13.883 -8.367 1 97.62 256 ASN B N 1
ATOM 4180 C CA . ASN B 1 256 ? -16.375 -15.055 -7.59 1 97.62 256 ASN B CA 1
ATOM 4181 C C . ASN B 1 256 ? -15.922 -14.938 -6.137 1 97.62 256 ASN B C 1
ATOM 4183 O O . ASN B 1 256 ? -16.656 -15.297 -5.219 1 97.62 256 ASN B O 1
ATOM 4187 N N . THR B 1 257 ? -14.742 -14.453 -5.887 1 98.19 257 THR B N 1
ATOM 4188 C CA . THR B 1 257 ? -14.172 -14.336 -4.547 1 98.19 257 THR B CA 1
ATOM 4189 C C . THR B 1 257 ? -15.055 -13.453 -3.666 1 98.19 257 THR B C 1
ATOM 4191 O O . THR B 1 257 ? -15.266 -13.75 -2.49 1 98.19 257 THR B O 1
ATOM 4194 N N . ALA B 1 258 ? -15.547 -12.328 -4.219 1 98.38 258 ALA B N 1
ATOM 4195 C CA . ALA B 1 258 ? -16.406 -11.422 -3.457 1 98.38 258 ALA B CA 1
ATOM 4196 C C . ALA B 1 258 ? -17.656 -12.148 -2.947 1 98.38 258 ALA B C 1
ATOM 4198 O O . ALA B 1 258 ? -18.016 -12.016 -1.776 1 98.38 258 ALA B O 1
ATOM 4199 N N . ARG B 1 259 ? -18.25 -12.906 -3.824 1 97.75 259 ARG B N 1
ATOM 4200 C CA . ARG B 1 259 ? -19.453 -13.656 -3.461 1 97.75 259 ARG B CA 1
ATOM 4201 C C . A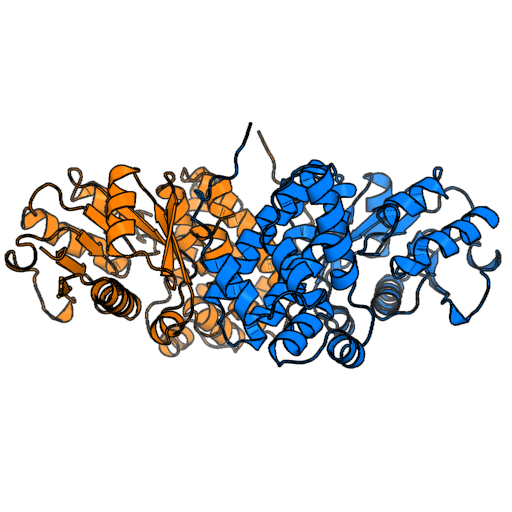RG B 1 259 ? -19.141 -14.672 -2.369 1 97.75 259 ARG B C 1
ATOM 4203 O O . ARG B 1 259 ? -19.875 -14.766 -1.379 1 97.75 259 ARG B O 1
ATOM 4210 N N . VAL B 1 260 ? -18.125 -15.406 -2.553 1 97.94 260 VAL B N 1
ATOM 4211 C CA . VAL B 1 260 ? -17.75 -16.453 -1.611 1 97.94 260 VAL B CA 1
ATOM 4212 C C . VAL B 1 260 ? -17.438 -15.836 -0.249 1 97.94 260 VAL B C 1
ATOM 4214 O O . VAL B 1 260 ? -17.891 -16.344 0.784 1 97.94 260 VAL B O 1
ATOM 4217 N N . LEU B 1 261 ? -16.688 -14.734 -0.225 1 97.75 261 LEU B N 1
ATOM 4218 C CA . LEU B 1 261 ? -16.281 -14.094 1.023 1 97.75 261 LEU B CA 1
ATOM 4219 C C . LEU B 1 261 ? -17.5 -13.539 1.759 1 97.75 261 LEU B C 1
ATOM 4221 O O . LEU B 1 261 ? -17.547 -13.555 2.99 1 97.75 261 LEU B O 1
ATOM 4225 N N . CYS B 1 262 ? -18.438 -13.031 1.026 1 97.62 262 CYS B N 1
ATOM 4226 C CA . CYS B 1 262 ? -19.656 -12.531 1.66 1 97.62 262 CYS B CA 1
ATOM 4227 C C . CYS B 1 262 ? -20.406 -13.656 2.361 1 97.62 262 CYS B C 1
ATOM 4229 O O . CYS B 1 262 ? -20.859 -13.492 3.498 1 97.62 262 CYS B O 1
ATOM 4231 N N . THR B 1 263 ? -20.547 -14.773 1.692 1 97.25 263 THR B N 1
ATOM 4232 C CA . THR B 1 263 ? -21.203 -15.93 2.293 1 97.25 263 THR B CA 1
ATOM 4233 C C . THR B 1 263 ? -20.438 -16.406 3.521 1 97.25 263 THR B C 1
ATOM 4235 O O . THR B 1 263 ? -21.031 -16.656 4.574 1 97.25 263 THR B O 1
ATOM 4238 N N . TYR B 1 264 ? -19.156 -16.547 3.371 1 96.25 264 TYR B N 1
ATOM 4239 C CA . TYR B 1 264 ? -18.297 -17.016 4.461 1 96.25 264 TYR B CA 1
ATOM 4240 C C . TYR B 1 264 ? -18.391 -16.062 5.652 1 96.25 264 TYR B C 1
ATOM 4242 O O . TYR B 1 264 ? -18.516 -16.516 6.797 1 96.25 264 TYR B O 1
ATOM 4250 N N . ALA B 1 265 ? -18.203 -14.758 5.402 1 96.56 265 ALA B N 1
ATOM 4251 C CA . ALA B 1 265 ? -18.219 -13.75 6.461 1 96.56 265 ALA B CA 1
ATOM 4252 C C . ALA B 1 265 ? -19.562 -13.75 7.199 1 96.56 265 ALA B C 1
ATOM 4254 O O . ALA B 1 265 ? -19.609 -13.539 8.414 1 96.56 265 ALA B O 1
ATOM 4255 N N . GLN B 1 266 ? -20.609 -13.906 6.438 1 96.31 266 GLN B N 1
ATOM 4256 C CA . GLN B 1 266 ? -21.922 -13.984 7.062 1 96.31 266 GLN B CA 1
ATOM 4257 C C . GLN B 1 266 ? -22.016 -15.18 8.008 1 96.31 266 GLN B C 1
ATOM 4259 O O . GLN B 1 266 ? -22.5 -15.047 9.133 1 96.31 266 GLN B O 1
ATOM 4264 N N . GLN B 1 267 ? -21.562 -16.297 7.609 1 96.19 267 GLN B N 1
ATOM 4265 C CA . GLN B 1 267 ? -21.594 -17.516 8.406 1 96.19 267 GLN B CA 1
ATOM 4266 C C . GLN B 1 267 ? -20.734 -17.375 9.664 1 96.19 267 GLN B C 1
ATOM 4268 O O . GLN B 1 267 ? -21.031 -18 10.695 1 96.19 267 GLN B O 1
ATOM 4273 N N . HIS B 1 268 ? -19.766 -16.562 9.609 1 96.44 268 HIS B N 1
ATOM 4274 C CA . HIS B 1 268 ? -18.812 -16.5 10.711 1 96.44 268 HIS B CA 1
ATOM 4275 C C . HIS B 1 268 ? -18.875 -15.133 11.398 1 96.44 268 HIS B C 1
ATOM 4277 O O . HIS B 1 268 ? -18.031 -14.836 12.258 1 96.44 268 HIS B O 1
ATOM 4283 N N . GLN B 1 269 ? -19.734 -14.234 10.977 1 96.94 269 GLN B N 1
ATOM 4284 C CA . GLN B 1 269 ? -19.969 -12.93 11.578 1 96.94 269 GLN B CA 1
ATOM 4285 C C . GLN B 1 269 ? -18.719 -12.055 11.508 1 96.94 269 GLN B C 1
ATOM 4287 O O . GLN B 1 269 ? -18.297 -11.484 12.516 1 96.94 269 GLN B O 1
ATOM 4292 N N . LEU B 1 270 ? -18.094 -12.062 10.414 1 97.19 270 LEU B N 1
ATOM 4293 C CA . LEU B 1 270 ? -16.938 -11.211 10.164 1 97.19 270 LEU B CA 1
ATOM 4294 C C . LEU B 1 270 ? -17.344 -9.914 9.484 1 97.19 270 LEU B C 1
ATOM 4296 O O . LEU B 1 270 ? -18.234 -9.914 8.617 1 97.19 270 LEU B O 1
ATOM 4300 N N . ASP B 1 271 ? -16.75 -8.812 9.883 1 95.62 271 ASP B N 1
ATOM 4301 C CA . ASP B 1 271 ? -17.031 -7.504 9.312 1 95.62 271 ASP B CA 1
ATOM 4302 C C . ASP B 1 271 ? -16.172 -7.25 8.07 1 95.62 271 ASP B C 1
ATOM 4304 O O . ASP B 1 271 ? -14.961 -7.102 8.18 1 95.62 271 ASP B O 1
ATOM 4308 N N . ILE B 1 272 ? -16.797 -7.18 6.902 1 96.75 272 ILE B N 1
ATOM 4309 C CA . ILE B 1 272 ? -16.078 -6.957 5.652 1 96.75 272 ILE B CA 1
ATOM 4310 C C . ILE B 1 272 ? -16.812 -5.914 4.812 1 96.75 272 ILE B C 1
ATOM 4312 O O . ILE B 1 272 ? -17.266 -6.203 3.699 1 96.75 272 ILE B O 1
ATOM 4316 N N . PRO B 1 273 ? -16.859 -4.691 5.258 1 95.81 273 PRO B N 1
ATOM 4317 C CA . PRO B 1 273 ? -17.703 -3.674 4.617 1 95.81 273 PRO B CA 1
ATOM 4318 C C . PRO B 1 273 ? -17.312 -3.428 3.16 1 95.81 273 PRO B C 1
ATOM 4320 O O . PRO B 1 273 ? -18.188 -3.268 2.305 1 95.81 273 PRO B O 1
ATOM 4323 N N . ILE B 1 274 ? -16.078 -3.352 2.854 1 96.75 274 ILE B N 1
ATOM 4324 C CA . ILE B 1 274 ? -15.656 -3.068 1.485 1 96.75 274 ILE B CA 1
ATOM 4325 C C . ILE B 1 274 ? -16.062 -4.223 0.572 1 96.75 274 ILE B C 1
ATOM 4327 O O . ILE B 1 274 ? -16.656 -4.008 -0.487 1 96.75 274 ILE B O 1
ATOM 4331 N N . THR B 1 275 ? -15.773 -5.457 0.979 1 98.06 275 THR B N 1
ATOM 4332 C CA . THR B 1 275 ? -16.125 -6.641 0.204 1 98.06 275 THR B CA 1
ATOM 4333 C C . THR B 1 275 ? -17.641 -6.723 -0.001 1 98.06 275 THR B C 1
ATOM 4335 O O . THR B 1 275 ? -18.109 -7.07 -1.088 1 98.06 275 THR B O 1
ATOM 4338 N N . ALA B 1 276 ? -18.344 -6.395 1.032 1 97.38 276 ALA B N 1
ATOM 4339 C CA . ALA B 1 276 ? -19.812 -6.414 0.949 1 97.38 276 ALA B CA 1
ATOM 4340 C C . ALA B 1 276 ? -20.312 -5.422 -0.092 1 97.38 276 ALA B C 1
ATOM 4342 O O . ALA B 1 276 ? -21.234 -5.727 -0.856 1 97.38 276 ALA B O 1
ATOM 4343 N N . MET B 1 277 ? -19.75 -4.246 -0.142 1 97 277 MET B N 1
ATOM 4344 C CA . MET B 1 277 ? -20.156 -3.23 -1.11 1 97 277 MET B CA 1
ATOM 4345 C C . MET B 1 277 ? -19.781 -3.652 -2.527 1 97 277 MET B C 1
ATOM 4347 O O . MET B 1 277 ? -20.547 -3.436 -3.467 1 97 277 MET B O 1
ATOM 4351 N N . VAL B 1 278 ? -18.594 -4.23 -2.656 1 98.25 278 VAL B N 1
ATOM 4352 C CA . VAL B 1 278 ? -18.172 -4.727 -3.965 1 98.25 278 VAL B CA 1
ATOM 4353 C C . VAL B 1 278 ? -19.172 -5.781 -4.453 1 98.25 278 VAL B C 1
ATOM 4355 O O . VAL B 1 278 ? -19.609 -5.742 -5.602 1 98.25 278 VAL B O 1
ATOM 4358 N N . ASN B 1 279 ? -19.5 -6.715 -3.562 1 98.12 279 ASN B N 1
ATOM 4359 C CA . ASN B 1 279 ? -20.438 -7.77 -3.92 1 98.12 279 ASN B CA 1
ATOM 4360 C C . ASN B 1 279 ? -21.797 -7.199 -4.301 1 98.12 279 ASN B C 1
ATOM 4362 O O . ASN B 1 279 ? -22.438 -7.688 -5.234 1 98.12 279 ASN B O 1
ATOM 4366 N N . ALA B 1 280 ? -22.25 -6.207 -3.566 1 97.62 280 ALA B N 1
ATOM 4367 C CA . ALA B 1 280 ? -23.531 -5.574 -3.861 1 97.62 280 ALA B CA 1
ATOM 4368 C C . ALA B 1 280 ? -23.531 -4.945 -5.25 1 97.62 280 ALA B C 1
ATOM 4370 O O . ALA B 1 280 ? -24.516 -5.02 -5.973 1 97.62 280 ALA B O 1
ATOM 4371 N N . VAL B 1 281 ? -22.453 -4.32 -5.637 1 97.88 281 VAL B N 1
ATOM 4372 C CA . VAL B 1 281 ? -22.328 -3.711 -6.957 1 97.88 281 VAL B CA 1
ATOM 4373 C C . VAL B 1 281 ? -22.281 -4.801 -8.023 1 97.88 281 VAL B C 1
ATOM 4375 O O . VAL B 1 281 ? -22.938 -4.684 -9.062 1 97.88 281 VAL B O 1
ATOM 4378 N N . LEU B 1 282 ? -21.531 -5.859 -7.766 1 98.06 282 LEU B N 1
ATOM 4379 C CA . LEU B 1 282 ? -21.375 -6.957 -8.711 1 98.06 282 LEU B CA 1
ATOM 4380 C C . LEU B 1 282 ? -22.703 -7.648 -8.969 1 98.06 282 LEU B C 1
ATOM 4382 O O . LEU B 1 282 ? -22.984 -8.07 -10.094 1 98.06 282 LEU B O 1
ATOM 4386 N N . CYS B 1 283 ? -23.531 -7.707 -7.961 1 96.31 283 CYS B N 1
ATOM 4387 C CA . CYS B 1 283 ? -24.812 -8.398 -8.094 1 96.31 283 CYS B CA 1
ATOM 4388 C C . CYS B 1 283 ? -25.875 -7.453 -8.617 1 96.31 283 CYS B C 1
ATOM 4390 O O . CYS B 1 283 ? -27.016 -7.871 -8.875 1 96.31 283 CYS B O 1
ATOM 4392 N N . GLY B 1 284 ? -25.578 -6.18 -8.711 1 94.62 284 GLY B N 1
ATOM 4393 C CA . GLY B 1 284 ? -26.5 -5.211 -9.297 1 94.62 284 GLY B CA 1
ATOM 4394 C C . GLY B 1 284 ? -27.453 -4.617 -8.281 1 94.62 284 GLY B C 1
ATOM 4395 O O . GLY B 1 284 ? -28.375 -3.877 -8.648 1 94.62 284 GLY B O 1
ATOM 4396 N N . SER B 1 285 ? -27.234 -4.867 -7.051 1 95.5 285 SER B N 1
ATOM 4397 C CA . SER B 1 285 ? -28.141 -4.355 -6.027 1 95.5 285 SER B CA 1
ATOM 4398 C C . SER B 1 285 ? -27.812 -2.904 -5.684 1 95.5 285 SER B C 1
ATOM 4400 O O . SER B 1 285 ? -28.672 -2.178 -5.176 1 95.5 285 SER B O 1
ATOM 4402 N N . LEU B 1 286 ? -26.594 -2.488 -5.895 1 96.12 286 LEU B N 1
ATOM 4403 C CA . LEU B 1 286 ? -26.188 -1.101 -5.723 1 96.12 286 LEU B CA 1
ATOM 4404 C C . LEU B 1 286 ? -25.406 -0.612 -6.934 1 96.12 286 LEU B C 1
ATOM 4406 O O . LEU B 1 286 ? -24.703 -1.394 -7.582 1 96.12 286 LEU B O 1
ATOM 4410 N N . THR B 1 287 ? -25.594 0.65 -7.227 1 96.38 287 THR B N 1
ATOM 4411 C CA . THR B 1 287 ? -24.672 1.276 -8.164 1 96.38 287 THR B CA 1
ATOM 4412 C C . THR B 1 287 ? -23.328 1.562 -7.5 1 96.38 287 THR B C 1
ATOM 4414 O O . THR B 1 287 ? -23.234 1.632 -6.273 1 96.38 287 THR B O 1
ATOM 4417 N N . PRO B 1 288 ? -22.266 1.688 -8.32 1 96.06 288 PRO B N 1
ATOM 4418 C CA . PRO B 1 288 ? -20.969 2.076 -7.746 1 96.06 288 PRO B CA 1
ATOM 4419 C C . PRO B 1 288 ? -21.062 3.348 -6.902 1 96.06 288 PRO B C 1
ATOM 4421 O O . PRO B 1 288 ? -20.469 3.42 -5.824 1 96.06 288 PRO B O 1
ATOM 4424 N N . GLN B 1 289 ? -21.812 4.289 -7.293 1 92.81 289 GLN B N 1
ATOM 4425 C CA . GLN B 1 289 ? -21.969 5.551 -6.574 1 92.81 289 GLN B CA 1
ATOM 4426 C C . GLN B 1 289 ? -22.656 5.336 -5.227 1 92.81 289 GLN B C 1
ATOM 4428 O O . GLN B 1 289 ? -22.203 5.875 -4.211 1 92.81 289 GLN B O 1
ATOM 4433 N N . ALA B 1 290 ? -23.656 4.57 -5.25 1 93.12 290 ALA B N 1
ATOM 4434 C CA . ALA B 1 290 ? -24.391 4.285 -4.02 1 93.12 290 ALA B CA 1
ATOM 4435 C C . ALA B 1 290 ? -23.531 3.523 -3.023 1 93.12 290 ALA B C 1
ATOM 4437 O O . ALA B 1 290 ? -23.578 3.779 -1.817 1 93.12 290 ALA B O 1
ATOM 4438 N N . ALA B 1 291 ? -22.781 2.568 -3.541 1 92.56 291 ALA B N 1
ATOM 4439 C CA . ALA B 1 291 ? -21.891 1.784 -2.693 1 92.56 291 ALA B CA 1
ATOM 4440 C C . ALA B 1 291 ? -20.859 2.676 -2.01 1 92.56 291 ALA B C 1
ATOM 4442 O O . ALA B 1 291 ? -20.547 2.492 -0.83 1 92.56 291 ALA B O 1
ATOM 4443 N N . LEU B 1 292 ? -20.344 3.611 -2.76 1 84.81 292 LEU B N 1
ATOM 4444 C CA . LEU B 1 292 ? -19.375 4.562 -2.219 1 84.81 292 LEU B CA 1
ATOM 4445 C C . LEU B 1 292 ? -19.984 5.383 -1.092 1 84.81 292 LEU B C 1
ATOM 4447 O O . LEU B 1 292 ? -19.359 5.594 -0.053 1 84.81 292 LEU B O 1
ATOM 4451 N N . HIS B 1 293 ? -21.125 5.832 -1.31 1 83.19 293 HIS B N 1
ATOM 4452 C CA . HIS B 1 293 ? -21.828 6.617 -0.3 1 83.19 293 HIS B CA 1
ATOM 4453 C C . HIS B 1 293 ? -22.016 5.816 0.984 1 83.19 293 HIS B C 1
ATOM 4455 O O . HIS B 1 293 ? -21.875 6.355 2.084 1 83.19 293 HIS B O 1
ATOM 4461 N N . CYS B 1 294 ? -22.25 4.57 0.783 1 83.31 294 CYS B N 1
ATOM 4462 C CA . CYS B 1 294 ? -22.453 3.693 1.932 1 83.31 294 CYS B CA 1
ATOM 4463 C C . CYS B 1 294 ? -21.156 3.533 2.719 1 83.31 294 CYS B C 1
ATOM 4465 O O . CYS B 1 294 ? -21.172 3.494 3.951 1 83.31 294 CYS B O 1
ATOM 4467 N N . LEU B 1 295 ? -20.078 3.432 2.021 1 81.31 295 LEU B N 1
ATOM 4468 C CA . LEU B 1 295 ? -18.797 3.248 2.682 1 81.31 295 LEU B CA 1
ATOM 4469 C C . LEU B 1 295 ? -18.375 4.516 3.42 1 81.31 295 LEU B C 1
ATOM 4471 O O . LEU B 1 295 ? -17.812 4.445 4.516 1 81.31 295 LEU B O 1
ATOM 4475 N N . LEU B 1 296 ? -18.656 5.625 2.756 1 72.69 296 LEU B N 1
ATOM 4476 C CA . LEU B 1 296 ? -18.25 6.914 3.303 1 72.69 296 LEU B CA 1
ATOM 4477 C C . LEU B 1 296 ? -19.125 7.297 4.496 1 72.69 296 LEU B C 1
ATOM 4479 O O . LEU B 1 296 ? -18.703 8.055 5.363 1 72.69 296 LEU B O 1
ATOM 4483 N N . GLU B 1 297 ? -20.344 6.84 4.578 1 64.94 297 GLU B N 1
ATOM 4484 C CA . GLU B 1 297 ? -21.281 7.191 5.645 1 64.94 297 GLU B CA 1
ATOM 4485 C C . GLU B 1 297 ? -21.078 6.305 6.867 1 64.94 297 GLU B C 1
ATOM 4487 O O . GLU B 1 297 ? -21.641 6.57 7.93 1 64.94 297 GLU B O 1
ATOM 4492 N N . ARG B 1 298 ? -20.328 5.352 6.789 1 62.25 298 ARG B N 1
ATOM 4493 C CA . ARG B 1 298 ? -20.094 4.496 7.953 1 62.25 298 ARG B CA 1
ATOM 4494 C C . ARG B 1 298 ? -19.375 5.254 9.055 1 62.25 298 ARG B C 1
ATOM 4496 O O . ARG B 1 298 ? -18.438 6.02 8.781 1 62.25 298 ARG B O 1
ATOM 4503 N N . PRO B 1 299 ? -20.078 5.066 10.344 1 48.09 299 PRO B N 1
ATOM 4504 C CA . PRO B 1 299 ? -19.469 5.773 11.469 1 48.09 299 PRO B CA 1
ATOM 4505 C C . PRO B 1 299 ? -18 5.406 11.672 1 48.09 299 PRO B C 1
ATOM 4507 O O . PRO B 1 299 ? -17.594 4.285 11.367 1 48.09 299 PRO B O 1
ATOM 4510 N N . PHE B 1 300 ? -17.125 6.312 11.914 1 44.91 300 PHE B N 1
ATOM 4511 C CA . PHE B 1 300 ? -15.68 6.277 12.109 1 44.91 300 PHE B CA 1
ATOM 4512 C C . PHE B 1 300 ? -15.312 5.344 13.258 1 44.91 300 PHE B C 1
ATOM 4514 O O . PHE B 1 300 ? -15.773 5.531 14.383 1 44.91 300 PHE B O 1
ATOM 4521 N N . LYS B 1 301 ? -15.25 4.109 12.984 1 49.06 301 LYS B N 1
ATOM 4522 C CA . LYS B 1 301 ? -14.648 3.311 14.055 1 49.06 301 LYS B CA 1
ATOM 4523 C C . LYS B 1 301 ? -13.164 3.629 14.211 1 49.06 301 LYS B C 1
ATOM 4525 O O . LYS B 1 301 ? -12.5 4.023 13.25 1 49.06 301 LYS B O 1
ATOM 4530 N N . PRO B 1 302 ? -12.711 3.807 15.492 1 42.28 302 PRO B N 1
ATOM 4531 C CA . PRO B 1 302 ? -11.281 4.023 15.719 1 42.28 302 PRO B CA 1
ATOM 4532 C C . PRO B 1 302 ? -10.406 3.049 14.93 1 42.28 302 PRO B C 1
ATOM 4534 O O . PRO B 1 302 ? -10.797 1.9 14.711 1 42.28 302 PRO B O 1
ATOM 4537 N N . GLU B 1 303 ? -9.43 3.566 14.172 1 42.97 303 GLU B N 1
ATOM 4538 C CA . GLU B 1 303 ? -8.469 2.764 13.422 1 42.97 303 GLU B CA 1
ATOM 4539 C C . GLU B 1 303 ? -7.883 1.651 14.289 1 42.97 303 GLU B C 1
ATOM 4541 O O . GLU B 1 303 ? -6.91 1.004 13.898 1 42.97 303 GLU B O 1
ATOM 4546 N N . VAL B 1 304 ? -8.273 1.23 15.461 1 39.69 304 VAL B N 1
ATOM 4547 C CA . VAL B 1 304 ? -7.516 0.276 16.266 1 39.69 304 VAL B CA 1
ATOM 4548 C C . VAL B 1 304 ? -7.664 -1.126 15.672 1 39.69 304 VAL B C 1
ATOM 4550 O O . VAL B 1 304 ? -8.781 -1.581 15.414 1 39.69 304 VAL B O 1
ATOM 4553 N N . ILE B 1 305 ? -6.672 -1.622 15.148 1 35.25 305 ILE B N 1
ATOM 4554 C CA . ILE B 1 305 ? -6.68 -3.07 14.969 1 35.25 305 ILE B CA 1
ATOM 4555 C C . ILE B 1 305 ? -6.883 -3.754 16.328 1 35.25 305 ILE B C 1
ATOM 4557 O O . ILE B 1 305 ? -6.047 -3.629 17.219 1 35.25 305 ILE B O 1
ATOM 4561 N N . PRO B 1 306 ? -8.125 -4.184 16.75 1 29.78 306 PRO B N 1
ATOM 4562 C CA . PRO B 1 306 ? -8.172 -4.918 18.031 1 29.78 306 PRO B CA 1
ATOM 4563 C C . PRO B 1 306 ? -7.082 -5.98 18.125 1 29.78 306 PRO B C 1
ATOM 4565 O O . PRO B 1 306 ? -6.77 -6.648 17.141 1 29.78 306 PRO B O 1
ATOM 4568 N N . GLY B 1 307 ? -6.121 -5.938 19.219 1 23.92 307 GLY B N 1
ATOM 4569 C CA . GLY B 1 307 ? -5.469 -7.188 19.562 1 23.92 307 GLY B CA 1
ATOM 4570 C C . GLY B 1 307 ? -6.414 -8.375 19.562 1 23.92 307 GLY B C 1
ATOM 4571 O O . GLY B 1 307 ? -7.629 -8.203 19.484 1 23.92 307 GLY B O 1
ATOM 4572 N N . GLN B 1 308 ? -5.914 -9.172 20.828 1 18.05 308 GLN B N 1
ATOM 4573 C CA . GLN B 1 308 ? -6.148 -10.055 21.969 1 18.05 308 GLN B CA 1
ATOM 4574 C C . GLN B 1 308 ? -7.355 -9.602 22.781 1 18.05 308 GLN B C 1
ATOM 4576 O O . GLN B 1 308 ? -7.504 -8.406 23.062 1 18.05 308 GLN B O 1
#

Nearest PDB structures (foldseek):
  3k96-assembly1_B  TM=9.402E-01  e=8.977E-26  Coxiella burnetii RSA 493
  1z82-assembly1_B  TM=9.007E-01  e=2.714E-24  Thermotoga maritima MSB8
  1n1e-assembly1_B  TM=8.982E-01  e=7.779E-23  Leishmania mexicana
  6e90-assembly1_A  TM=8.828E-01  e=8.006E-21  Homo sapiens
  6e90-assembly2_B  TM=8.944E-01  e=3.373E-20  Homo sapiens

Organism: Thermosynechococcus vestitus (strain NIES-2133 / IAM M-273 / BP-1) (NCBI:txid197221)

Secondary structure (DSSP, 8-state):
-PPEEEEE--SHHHHHHHHHHHHTT-EEEEE-GGG-S--GGGGTT-SEEEE---HHHHHHHHHHHHHT-PPTTPEEEE----B-TTT--BHHHHHHHH-TTSEEEEEESS--HHHHHTT--EEEEEES-HHHHHHHHHHH--SSEEEEEES-HHHHHHHHHHHHHHHHHHHHHHHTT-HHHHHHHHHHHHHHHHHHHHHHTT--HHHHTSIIIIIHHHHHHT-TT-HHHHHHHHHHTT--HHHHHHHSSS--HHHHHHHHHHHHHHHHT---HHHHHHHHHHTTSS-HHHHHHHHHHS----S-----/-PPEEEEE--SHHHHHHHHHHHHTT-EEEEE-GGG-S--GGGGTT-SEEEE---HHHHHHHHHHHHHT-PPTTPEEEE----B-TTT--BHHHHHHHH-TTSEEEEEESS--HHHHHTT--EEEEEES-HHHHHHHHHHH--SSEEEEEES-HHHHHHHHHHHHHHHHHHHHHHHTT-HHHHHHHHHHHHHHHHHHHHHHTT--HHHHTSIIIIIHHHHHHT-TT-HHHHHHHHHHTT--HHHHHHHSSS--HHHHHHHHHHHHHHHHT---HHHHHHHHHHTTSS-HHHHHHHHHHS----S-----

Radius of gyration: 25.29 Å; Cα contacts (8 Å, |Δi|>4): 1351; chains: 2; bounding box: 56×81×54 Å